Protein AF-A0A7X7J0B7-F1 (afdb_monomer_lite)

Foldseek 3Di:
DLVLLQVLLVVLVAPDSDDDALCRQAVDQLHDGDPVPVQDAEEAFEAVARHSNCLLCCLLLVAVADLPPLHALKWWWAWRAQVQQHNYIYIYTGDNDPVSSVVSSVVQSVQQVPFRRHNDRDDDGDTAIDHDDVNVVLLVVLVVCVVVVVPDPCPPPPHDLVSLVVLLLSLLQSCNRHVDCVSLVRNLSSLVVQCVVPQQARDDALQCLLSVLSSCSSRLPPPVDDPVSQQSSLNRLLSVLVVLLPPPLDDQALAPFQAFLSVLSSLLSSLSNLSSCSRRHDDDPVSVVVSVVSNVRSCRHLVSLLVALFGPVNWLRSLQSNLSNLSVCSNVSPCSSVVVCSLVVNLVVLLVQADQQQAGNDDDDPCVPDPPNSRHHGAQQSSLLSNCAVQLACLSVVVCVRNVSNQHHRGPSDPSRDRRNPDRHRDDYHDPVSVVSVDDDPQDPVNVVVVVVD

Secondary structure (DSSP, 8-state):
-HHHHHHHHHHTT--------HHHHSSSTTSPPPGGGTTS--EEES-TTT-GGGHHHHHTTS---SSSSS-TT-EEEEEE-SGGG-SS-EEEEE-SSHHHHHHHHHHHHHHHHTSPPSSS-PPPP-EEEE--HHHHHHHHHHHHHHHTGGGS-TTSTT--HHHHHHHHHHHHHHHHHH--HHHHHHHHHHHHHHHHH-TT-----TTTHHHHHHHHHHHHTSTTS-HHHHHHHHHHHHHHHHHHTT-TT--S-SSS----HHHHHHHHHHHHHHHHHHHH----HHHHHHHHHHHHHHHHHHHHHTT-SS-TT-STTHHHHHHHHHHHHHHH---HHHHTTHHHHHHHHHHHTB-TTS-B--S--GGGGSTTGGG-----HHHHHHHHHHHT-HHHHHHHHHSGGGG--SSTTSGGGPPTTTT----SS--HHHH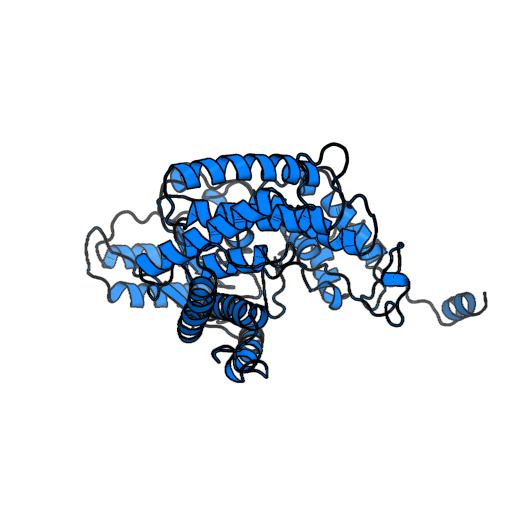HHH------HHHHHHHHH-

Structure (mmCIF, N/CA/C/O backbone):
data_AF-A0A7X7J0B7-F1
#
_entry.id   AF-A0A7X7J0B7-F1
#
loop_
_atom_site.group_PDB
_atom_site.id
_atom_site.type_symbol
_atom_site.label_atom_id
_atom_site.label_alt_id
_atom_site.label_comp_id
_atom_site.label_asym_id
_atom_site.label_entity_id
_atom_site.label_seq_id
_atom_site.pdbx_PDB_ins_code
_atom_site.Cartn_x
_atom_site.Cartn_y
_atom_site.Cartn_z
_atom_site.occupancy
_atom_site.B_iso_or_equiv
_atom_site.auth_seq_id
_atom_site.auth_comp_id
_atom_site.auth_asym_id
_atom_site.auth_atom_id
_atom_site.pdbx_PDB_model_num
ATOM 1 N N . MET A 1 1 ? -7.706 -10.863 24.958 1.00 87.12 1 MET A N 1
ATOM 2 C CA . MET A 1 1 ? -7.769 -9.900 23.832 1.00 87.12 1 MET A CA 1
ATOM 3 C C . MET A 1 1 ? -9.114 -9.957 23.125 1.00 87.12 1 MET A C 1
ATOM 5 O O . MET A 1 1 ? -9.943 -9.120 23.431 1.00 87.12 1 MET A O 1
ATOM 9 N N . ALA A 1 2 ? -9.376 -10.925 22.232 1.00 85.56 2 ALA A N 1
ATOM 10 C CA . ALA A 1 2 ? -10.656 -10.982 21.507 1.00 85.56 2 ALA A CA 1
ATOM 11 C C . ALA A 1 2 ? -11.869 -11.162 22.443 1.00 85.56 2 ALA A C 1
ATOM 13 O O . ALA A 1 2 ? -12.881 -10.494 22.264 1.00 85.56 2 ALA A O 1
ATOM 14 N N . ALA A 1 3 ? -11.740 -12.014 23.469 1.00 87.12 3 ALA A N 1
ATOM 15 C CA . ALA A 1 3 ? -12.760 -12.175 24.508 1.00 87.12 3 ALA A CA 1
ATOM 16 C C . ALA A 1 3 ? -13.000 -10.866 25.282 1.00 87.12 3 ALA A C 1
ATOM 18 O O . ALA A 1 3 ? -14.131 -10.404 25.334 1.00 87.12 3 ALA A O 1
ATOM 19 N N . ASP A 1 4 ? -11.934 -10.228 25.780 1.00 88.44 4 ASP A N 1
ATOM 20 C CA . ASP A 1 4 ? -12.007 -8.936 26.484 1.00 88.44 4 ASP A CA 1
ATOM 21 C C . ASP A 1 4 ? -12.703 -7.856 25.636 1.00 88.44 4 ASP A C 1
ATOM 23 O O . ASP A 1 4 ? -13.489 -7.063 26.148 1.00 88.44 4 ASP A O 1
ATOM 27 N N . MET A 1 5 ? -12.439 -7.836 24.324 1.00 90.12 5 MET A N 1
ATOM 28 C CA . MET A 1 5 ? -13.094 -6.916 23.395 1.00 90.12 5 MET A CA 1
ATOM 29 C C . MET A 1 5 ? -14.594 -7.206 23.272 1.00 90.12 5 MET A C 1
ATOM 31 O O . MET A 1 5 ? -15.409 -6.289 23.362 1.00 90.12 5 MET A O 1
ATOM 35 N N . ALA A 1 6 ? -14.963 -8.475 23.082 1.00 89.38 6 ALA A N 1
ATOM 36 C CA . ALA A 1 6 ? -16.357 -8.893 22.980 1.00 89.38 6 ALA A CA 1
ATOM 37 C C . ALA A 1 6 ? -17.138 -8.593 24.270 1.00 89.38 6 ALA A C 1
ATOM 39 O O . ALA A 1 6 ? -18.240 -8.052 24.206 1.00 89.38 6 ALA A O 1
ATOM 40 N N . GLU A 1 7 ? -16.549 -8.871 25.435 1.00 89.50 7 GLU A N 1
ATOM 41 C CA . GLU A 1 7 ? -17.123 -8.548 26.745 1.00 89.50 7 GLU A CA 1
ATOM 42 C C . GLU A 1 7 ? -17.275 -7.034 26.940 1.00 89.50 7 GLU A C 1
ATOM 44 O O . GLU A 1 7 ? -18.322 -6.560 27.382 1.00 89.50 7 GLU A O 1
ATOM 49 N N . GLY A 1 8 ? -16.266 -6.253 26.549 1.00 88.38 8 GLY A N 1
ATOM 50 C CA . GLY A 1 8 ? -16.319 -4.800 26.635 1.00 88.38 8 GLY A CA 1
ATOM 51 C C . GLY A 1 8 ? -17.409 -4.186 25.752 1.00 88.38 8 GLY A C 1
ATOM 52 O O . GLY A 1 8 ? -18.133 -3.309 26.218 1.00 88.38 8 GLY A O 1
ATOM 53 N N . ILE A 1 9 ? -17.609 -4.685 24.529 1.00 87.50 9 ILE A N 1
ATOM 54 C CA . ILE A 1 9 ? -18.727 -4.256 23.669 1.00 87.50 9 ILE A CA 1
ATOM 55 C C . ILE A 1 9 ? -20.072 -4.678 24.272 1.00 87.50 9 ILE A C 1
ATOM 57 O O . ILE A 1 9 ? -21.002 -3.870 24.324 1.00 87.50 9 ILE A O 1
ATOM 61 N N . ALA A 1 10 ? -20.166 -5.907 24.789 1.00 88.12 10 ALA A N 1
ATOM 62 C CA . ALA A 1 10 ? -21.368 -6.401 25.456 1.00 88.12 10 ALA A CA 1
ATOM 63 C C . ALA A 1 10 ? -21.755 -5.547 26.669 1.00 88.12 10 ALA A C 1
ATOM 65 O O . ALA A 1 10 ? -22.934 -5.255 26.868 1.00 88.12 10 ALA A O 1
ATOM 66 N N . SER A 1 11 ? -20.769 -5.069 27.434 1.00 87.44 11 SER A N 1
ATOM 67 C CA . SER A 1 11 ? -20.994 -4.181 28.582 1.00 87.44 11 SER A CA 1
ATOM 68 C C . SER A 1 11 ? -21.611 -2.828 28.202 1.00 87.44 11 SER A C 1
ATOM 70 O O . SER A 1 11 ? -22.260 -2.192 29.030 1.00 87.44 11 SER A O 1
ATOM 72 N N . LEU A 1 12 ? -21.461 -2.412 26.941 1.00 85.94 12 LEU A N 1
ATOM 73 C CA . LEU A 1 12 ? -22.052 -1.193 26.381 1.00 85.94 12 LEU A CA 1
ATOM 74 C C . LEU A 1 12 ? -23.426 -1.438 25.734 1.00 85.94 12 LEU A C 1
ATOM 76 O O . LEU A 1 12 ? -24.013 -0.515 25.172 1.00 85.94 12 LEU A O 1
ATOM 80 N N . GLY A 1 13 ? -23.954 -2.663 25.819 1.00 82.31 13 GLY A N 1
ATOM 81 C CA . GLY A 1 13 ? -25.224 -3.060 25.208 1.00 82.31 13 GLY A CA 1
ATOM 82 C C . GLY A 1 13 ? -25.097 -3.640 23.796 1.00 82.31 13 GLY A C 1
ATOM 83 O O . GLY A 1 13 ? -26.112 -4.053 23.232 1.00 82.31 13 GLY A O 1
ATOM 84 N N . GLY A 1 14 ? -23.882 -3.722 23.239 1.00 80.69 14 GLY A N 1
ATOM 85 C CA . GLY A 1 14 ? -23.640 -4.319 21.927 1.00 80.69 14 GLY A CA 1
ATOM 86 C C . GLY A 1 14 ? -23.762 -5.844 21.972 1.00 80.69 14 GLY A C 1
ATOM 87 O O . GLY A 1 14 ? -22.981 -6.528 22.627 1.00 80.69 14 GLY A O 1
ATOM 88 N N . GLY A 1 15 ? -24.750 -6.407 21.281 1.00 77.94 15 GLY A N 1
ATOM 89 C CA . GLY A 1 15 ? -24.979 -7.854 21.257 1.00 77.94 15 GLY A CA 1
ATOM 90 C C . GLY A 1 15 ? -24.208 -8.577 20.148 1.00 77.94 15 GLY A C 1
ATOM 91 O O . GLY A 1 15 ? -23.949 -8.014 19.092 1.00 77.94 15 GLY A O 1
ATOM 92 N N . GLY A 1 16 ? -23.910 -9.866 20.353 1.00 76.62 16 GLY A N 1
ATOM 93 C CA . GLY A 1 16 ? -23.558 -10.778 19.254 1.00 76.62 16 GLY A CA 1
ATOM 94 C C . GLY A 1 16 ? -22.132 -10.680 18.702 1.00 76.62 16 GLY A C 1
ATOM 95 O O . GLY A 1 16 ? -21.893 -11.137 17.586 1.00 76.62 16 GLY A O 1
ATOM 96 N N . VAL A 1 17 ? -21.172 -10.131 19.457 1.00 85.94 17 VAL A N 1
ATOM 97 C CA . VAL A 1 17 ? -19.763 -10.099 19.029 1.00 85.94 17 VAL A CA 1
ATOM 98 C C . VAL A 1 17 ? -19.164 -11.505 19.087 1.00 85.94 17 VAL A C 1
ATOM 100 O O . VAL A 1 17 ? -18.789 -12.008 20.146 1.00 85.94 17 VAL A O 1
ATOM 103 N N . ARG A 1 18 ? -19.078 -12.152 17.925 1.00 90.56 18 ARG A N 1
ATOM 104 C CA . ARG A 1 18 ? -18.447 -13.463 17.766 1.00 90.56 18 ARG A CA 1
ATOM 105 C C . ARG A 1 18 ? -16.928 -13.315 17.739 1.00 90.56 18 ARG A C 1
ATOM 107 O O . ARG A 1 18 ? -16.389 -12.561 16.935 1.00 90.56 18 ARG A O 1
ATOM 114 N N . THR A 1 19 ? -16.231 -14.096 18.557 1.00 93.31 19 THR A N 1
ATOM 115 C CA . THR A 1 19 ? -14.775 -14.246 18.472 1.00 93.31 19 THR A CA 1
ATOM 116 C C . THR A 1 19 ? -14.432 -15.431 17.570 1.00 93.31 19 THR A C 1
ATOM 118 O O . THR A 1 19 ? -15.047 -16.493 17.663 1.00 93.31 19 THR A O 1
ATOM 121 N N . VAL A 1 20 ? -13.476 -15.245 16.657 1.00 94.81 20 VAL A N 1
ATOM 122 C CA . VAL A 1 20 ? -13.029 -16.288 15.722 1.00 94.81 20 VAL A CA 1
ATOM 123 C C . VAL A 1 20 ? -11.498 -16.273 15.668 1.00 94.81 20 VAL A C 1
ATOM 125 O O . VAL A 1 20 ? -10.928 -15.208 15.420 1.00 94.81 20 VAL A O 1
ATOM 128 N N . PRO A 1 21 ? -10.817 -17.406 15.913 1.00 94.81 21 PRO A N 1
ATOM 129 C CA . PRO A 1 21 ? -9.377 -17.531 15.691 1.00 94.81 21 PRO A CA 1
ATOM 130 C C . PRO A 1 21 ? -8.991 -17.269 14.228 1.00 94.81 21 PRO A C 1
ATOM 132 O O . PRO A 1 21 ? -9.747 -17.584 13.309 1.00 94.81 21 PRO A O 1
ATOM 135 N N . ASP A 1 22 ? -7.795 -16.736 13.985 1.00 94.19 22 ASP A N 1
ATOM 136 C CA . ASP A 1 22 ? -7.346 -16.367 12.636 1.00 94.19 22 ASP A CA 1
ATOM 137 C C . ASP A 1 22 ? -7.245 -17.579 11.691 1.00 94.19 22 ASP A C 1
ATOM 139 O O . ASP A 1 22 ? -7.584 -17.484 10.515 1.00 94.19 22 ASP A O 1
ATOM 143 N N . ASN A 1 23 ? -6.832 -18.738 12.207 1.00 95.38 23 ASN A N 1
ATOM 144 C CA . ASN A 1 23 ? -6.757 -19.994 11.466 1.00 95.38 23 ASN A CA 1
ATOM 145 C C . ASN A 1 23 ? -8.130 -20.626 11.182 1.00 95.38 23 ASN A C 1
ATOM 147 O O . ASN A 1 23 ? -8.217 -21.484 10.314 1.00 95.38 23 ASN A O 1
ATOM 151 N N . GLU A 1 24 ? -9.197 -20.218 11.867 1.00 96.50 24 GLU A N 1
ATOM 152 C CA . GLU A 1 24 ? -10.573 -20.602 11.533 1.00 96.50 24 GLU A CA 1
ATOM 153 C C . GLU A 1 24 ? -11.218 -19.598 10.574 1.00 96.50 24 GLU A C 1
ATOM 155 O O . GLU A 1 24 ? -12.011 -19.982 9.711 1.00 96.50 24 GLU A O 1
ATOM 160 N N . ALA A 1 25 ? -10.876 -18.314 10.720 1.00 96.25 25 ALA A N 1
ATOM 161 C CA . ALA A 1 25 ? -11.306 -17.249 9.822 1.00 96.25 25 ALA A CA 1
ATOM 162 C C . ALA A 1 25 ? -10.654 -17.382 8.436 1.00 96.25 25 ALA A C 1
ATOM 164 O O . ALA A 1 25 ? -11.310 -17.164 7.420 1.00 96.25 25 ALA A O 1
ATOM 165 N N . VAL A 1 26 ? -9.380 -17.785 8.399 1.00 97.25 26 VAL A N 1
ATOM 166 C CA . VAL A 1 26 ? -8.571 -18.022 7.196 1.00 97.25 26 VAL A CA 1
ATOM 167 C C . VAL A 1 26 ? -7.895 -19.405 7.315 1.00 97.25 26 VAL A C 1
ATOM 169 O O . VAL A 1 26 ? -6.731 -19.516 7.735 1.00 97.25 26 VAL A O 1
ATOM 172 N N . PRO A 1 27 ? -8.614 -20.493 6.957 1.00 95.25 27 PRO A N 1
ATOM 173 C CA . PRO A 1 27 ? -8.138 -21.873 7.123 1.00 95.25 27 PRO A CA 1
ATOM 174 C C . PRO A 1 27 ? -6.822 -22.164 6.411 1.00 95.25 27 PRO A C 1
ATOM 176 O O . PRO A 1 27 ? -5.887 -22.729 6.985 1.00 95.25 27 PRO A O 1
ATOM 179 N N . LYS A 1 28 ? -6.726 -21.719 5.158 1.00 94.06 28 LYS A N 1
ATOM 180 C CA . LYS A 1 28 ? -5.509 -21.802 4.358 1.00 94.06 28 LYS A CA 1
ATOM 181 C C . LYS A 1 28 ? -4.770 -20.475 4.467 1.00 94.06 28 LYS A C 1
ATOM 183 O O . LYS A 1 28 ? -5.338 -19.448 4.119 1.00 94.06 28 LYS A O 1
ATOM 188 N N . ARG A 1 29 ? -3.511 -20.488 4.918 1.00 91.31 29 ARG A N 1
ATOM 189 C CA . ARG A 1 29 ? -2.652 -19.292 4.952 1.00 91.31 29 ARG A CA 1
ATOM 190 C C . ARG A 1 29 ? -2.637 -18.619 3.570 1.00 91.31 29 ARG A C 1
ATOM 192 O O . ARG A 1 29 ? -2.495 -19.312 2.565 1.00 91.31 29 ARG A O 1
ATOM 199 N N . LEU A 1 30 ? -2.799 -17.294 3.544 1.00 93.25 30 LEU A N 1
ATOM 200 C CA . LEU A 1 30 ? -2.954 -16.485 2.321 1.00 93.25 30 LEU A CA 1
ATOM 201 C C . LEU A 1 30 ? -4.152 -16.882 1.436 1.00 93.25 30 LEU A C 1
ATOM 203 O O . LEU A 1 30 ? -4.206 -16.530 0.263 1.00 93.25 30 LEU A O 1
ATOM 207 N N . GLY A 1 31 ? -5.094 -17.651 1.978 1.00 93.88 31 GLY A N 1
ATOM 208 C CA . GLY A 1 31 ? -6.385 -17.911 1.362 1.00 93.88 31 GLY A CA 1
ATOM 209 C C . GLY A 1 31 ? -7.393 -16.805 1.678 1.00 93.88 31 GLY A C 1
ATOM 210 O O . GLY A 1 31 ? -7.103 -15.898 2.462 1.00 93.88 31 GLY A O 1
ATOM 211 N N . PRO A 1 32 ? -8.593 -16.886 1.087 1.00 93.50 32 PRO A N 1
ATOM 212 C CA . PRO A 1 32 ? -9.655 -15.936 1.370 1.00 93.50 32 PRO A CA 1
ATOM 213 C C . PRO A 1 32 ? -10.172 -16.092 2.803 1.00 93.50 32 PRO A C 1
ATOM 215 O O . PRO A 1 32 ? -10.109 -17.171 3.404 1.00 93.50 32 PRO A O 1
ATOM 218 N N . LEU A 1 33 ? -10.746 -15.006 3.316 1.00 94.25 33 LEU A N 1
ATOM 219 C CA . LEU A 1 33 ? -11.571 -15.030 4.515 1.00 94.25 33 LEU A CA 1
ATOM 220 C C . LEU A 1 33 ? -12.778 -15.957 4.299 1.00 94.25 33 LEU A C 1
ATOM 222 O O . LEU A 1 33 ? -13.324 -16.025 3.196 1.00 94.25 33 LEU A O 1
ATOM 226 N N . ARG A 1 34 ? -13.213 -16.675 5.337 1.00 94.62 34 ARG A N 1
ATOM 227 C CA . ARG A 1 34 ? -14.426 -17.504 5.287 1.00 94.62 34 ARG A CA 1
ATOM 228 C C . ARG A 1 34 ? -15.639 -16.658 4.876 1.00 94.62 34 ARG A C 1
ATOM 230 O O . ARG A 1 34 ? -15.786 -15.531 5.333 1.00 94.62 34 ARG A O 1
ATOM 237 N N . GLN A 1 35 ? -16.496 -17.205 4.016 1.00 91.94 35 GLN A N 1
ATOM 238 C CA . GLN A 1 35 ? -17.567 -16.450 3.352 1.00 91.94 35 GLN A CA 1
ATOM 239 C C . GLN A 1 35 ? -18.546 -15.770 4.326 1.00 91.94 35 GLN A C 1
ATOM 241 O O . GLN A 1 35 ? -18.893 -14.616 4.125 1.00 91.94 35 GLN A O 1
ATOM 246 N N . ASP A 1 36 ? -18.924 -16.428 5.426 1.00 92.38 36 ASP A N 1
ATOM 247 C CA . ASP A 1 36 ? -19.799 -15.854 6.467 1.00 92.38 36 ASP A CA 1
ATOM 248 C C . ASP A 1 36 ? -19.180 -14.663 7.218 1.00 92.38 36 ASP A C 1
ATOM 250 O O . ASP A 1 36 ? -19.880 -13.979 7.960 1.00 92.38 36 ASP A O 1
ATOM 254 N N . LEU A 1 37 ? -17.872 -14.440 7.072 1.00 92.94 37 LEU A N 1
ATOM 255 C CA . LEU A 1 37 ? -17.159 -13.312 7.664 1.00 92.94 37 LEU A CA 1
ATOM 256 C C . LEU A 1 37 ? -16.921 -12.173 6.660 1.00 92.94 37 LEU A C 1
ATOM 258 O O . LEU A 1 37 ? -16.474 -11.111 7.077 1.00 92.94 37 LEU A O 1
ATOM 262 N N . GLN A 1 38 ? -17.189 -12.379 5.366 1.00 89.56 38 GLN A N 1
ATOM 263 C CA . GLN A 1 38 ? -17.009 -11.345 4.337 1.00 89.56 38 GLN A CA 1
ATOM 264 C C . GLN A 1 38 ? -18.129 -10.293 4.385 1.00 89.56 38 GLN A C 1
ATOM 266 O O . GLN A 1 38 ? -17.875 -9.123 4.135 1.00 89.56 38 GLN A O 1
ATOM 271 N N . ASP A 1 39 ? -19.339 -10.685 4.796 1.00 85.94 39 ASP A N 1
ATOM 272 C CA . ASP A 1 39 ? -20.526 -9.814 4.790 1.00 85.94 39 ASP A CA 1
ATOM 273 C C . ASP A 1 39 ? -20.770 -9.072 6.124 1.00 85.94 39 ASP A C 1
ATOM 275 O O . ASP A 1 39 ? -21.849 -8.516 6.361 1.00 85.94 39 ASP A O 1
ATOM 279 N N . VAL A 1 40 ? -19.794 -9.076 7.039 1.00 88.94 40 VAL A N 1
ATOM 280 C CA . VAL A 1 40 ? -19.923 -8.479 8.379 1.00 88.94 40 VAL A CA 1
ATOM 281 C C . VAL A 1 40 ? -18.776 -7.523 8.687 1.00 88.94 40 VAL A C 1
ATOM 283 O O . VAL A 1 40 ? -17.658 -7.690 8.211 1.00 88.94 40 VAL A O 1
ATOM 286 N N . SER A 1 41 ? -19.032 -6.525 9.535 1.00 89.56 41 SER A N 1
ATOM 287 C CA . SER A 1 41 ? -17.976 -5.648 10.047 1.00 89.56 41 SER A CA 1
ATOM 288 C C . SER A 1 41 ? -16.996 -6.438 10.917 1.00 89.56 41 SER A C 1
ATOM 290 O O . SER A 1 41 ? -17.406 -7.146 11.840 1.00 89.56 41 SER A O 1
ATOM 292 N N . LEU A 1 42 ? -15.696 -6.287 10.660 1.00 93.62 42 LEU A N 1
ATOM 293 C CA . LEU A 1 42 ? -14.645 -7.024 11.363 1.00 93.62 42 LEU A CA 1
ATOM 294 C C . LEU A 1 42 ? -13.858 -6.122 12.312 1.00 93.62 42 LEU A C 1
ATOM 296 O O . LEU A 1 42 ? -13.524 -4.986 11.977 1.00 93.62 42 LEU A O 1
ATOM 300 N N . ILE A 1 43 ? -13.493 -6.674 13.471 1.00 94.44 43 ILE A N 1
ATOM 301 C CA . ILE A 1 43 ? -12.442 -6.135 14.339 1.00 94.44 43 ILE A CA 1
ATOM 302 C C . ILE A 1 43 ? -11.254 -7.091 14.253 1.00 94.44 43 ILE A C 1
ATOM 304 O O . ILE A 1 43 ? -11.296 -8.206 14.775 1.00 94.44 43 ILE A O 1
ATOM 308 N N . LEU A 1 44 ? -10.199 -6.661 13.572 1.00 95.44 44 LEU A N 1
ATOM 309 C CA . LEU A 1 44 ? -8.988 -7.440 13.354 1.00 95.44 44 LEU A CA 1
ATOM 310 C C . LEU A 1 44 ? -7.953 -7.055 14.405 1.00 95.44 44 LEU A C 1
ATOM 312 O O . LEU A 1 44 ? -7.539 -5.902 14.477 1.00 95.44 44 LEU A O 1
ATOM 316 N N . VAL A 1 45 ? -7.536 -8.017 15.225 1.00 93.81 45 VAL A N 1
ATOM 317 C CA . VAL A 1 45 ? -6.533 -7.801 16.277 1.00 93.81 45 VAL A CA 1
ATOM 318 C C . VAL A 1 45 ? -5.234 -8.481 15.881 1.00 93.81 45 VAL A C 1
ATOM 320 O O . VAL A 1 45 ? -5.260 -9.674 15.574 1.00 93.81 45 VAL A O 1
ATOM 323 N N . GLY A 1 46 ? -4.122 -7.749 15.915 1.00 92.88 46 GLY A N 1
ATOM 324 C CA . GLY A 1 46 ? -2.799 -8.278 15.590 1.00 92.88 46 GLY A CA 1
ATOM 325 C C . GLY A 1 46 ? -2.099 -7.540 14.453 1.00 92.88 46 GLY A C 1
ATOM 326 O O . GLY A 1 46 ? -2.389 -6.386 14.181 1.00 92.88 46 GLY A O 1
ATOM 327 N N . ASP A 1 47 ? -1.168 -8.203 13.783 1.00 93.00 47 ASP A N 1
ATOM 328 C CA . ASP A 1 47 ? -0.416 -7.676 12.644 1.00 93.00 47 ASP A CA 1
ATOM 329 C C . ASP A 1 47 ? -0.363 -8.698 11.494 1.00 93.00 47 ASP A C 1
ATOM 331 O O . ASP A 1 47 ? -0.882 -9.815 11.600 1.00 93.00 47 ASP A O 1
ATOM 335 N N . LEU A 1 48 ? 0.296 -8.327 10.394 1.00 93.38 48 LEU A N 1
ATOM 336 C CA . LEU A 1 48 ? 0.518 -9.186 9.228 1.00 93.38 48 LEU A CA 1
ATOM 337 C C . LEU A 1 48 ? 1.092 -10.581 9.563 1.00 93.38 48 LEU A C 1
ATOM 339 O O . LEU A 1 48 ? 0.811 -11.553 8.863 1.00 93.38 48 LEU A O 1
ATOM 343 N N . ASN A 1 49 ? 1.911 -10.689 10.609 1.00 90.44 49 ASN A N 1
ATOM 344 C CA . ASN A 1 49 ? 2.647 -11.897 10.979 1.00 90.44 49 ASN A CA 1
ATOM 345 C C . ASN A 1 49 ? 1.925 -12.760 12.022 1.00 90.44 49 ASN A C 1
ATOM 347 O O . ASN A 1 49 ? 2.370 -13.879 12.293 1.00 90.44 49 ASN A O 1
ATOM 351 N N . ASN A 1 50 ? 0.859 -12.255 12.645 1.00 89.75 50 ASN A N 1
ATOM 352 C CA . ASN A 1 50 ? 0.160 -12.955 13.722 1.00 89.75 50 ASN A CA 1
ATOM 353 C C . ASN A 1 50 ? -1.369 -13.039 13.545 1.00 89.75 50 ASN A C 1
ATOM 355 O O . ASN A 1 50 ? -2.016 -13.735 14.325 1.00 89.75 50 ASN A O 1
ATOM 359 N N . ASN A 1 51 ? -1.931 -12.410 12.507 1.00 93.44 51 ASN A N 1
ATOM 360 C CA . ASN A 1 51 ? -3.326 -12.575 12.114 1.00 93.44 51 ASN A CA 1
ATOM 361 C C . ASN A 1 51 ? -3.453 -12.702 10.588 1.00 93.44 51 ASN A C 1
ATOM 363 O O . ASN A 1 51 ? -3.313 -11.731 9.843 1.00 93.44 51 ASN A O 1
ATOM 367 N N . ARG A 1 52 ? -3.783 -13.909 10.114 1.00 94.69 52 ARG A N 1
ATOM 368 C CA . ARG A 1 52 ? -3.922 -14.218 8.677 1.00 94.69 52 ARG A CA 1
ATOM 369 C C . ARG A 1 52 ? -4.920 -13.325 7.933 1.00 94.69 52 ARG A C 1
ATOM 371 O O . ARG A 1 52 ? -4.729 -13.091 6.743 1.00 94.69 52 ARG A O 1
ATOM 378 N N . ALA A 1 53 ? -5.958 -12.826 8.606 1.00 95.88 53 ALA A N 1
ATOM 379 C CA . ALA A 1 53 ? -6.974 -11.975 7.988 1.00 95.88 53 ALA A CA 1
ATOM 380 C C . ALA A 1 53 ? -6.463 -10.557 7.675 1.00 95.88 53 ALA A C 1
ATOM 382 O O . ALA A 1 53 ? -7.085 -9.859 6.882 1.00 95.88 53 ALA A O 1
ATOM 383 N N . ILE A 1 54 ? -5.324 -10.133 8.243 1.00 95.75 54 ILE A N 1
ATOM 384 C CA . ILE A 1 54 ? -4.733 -8.807 7.997 1.00 95.75 54 ILE A CA 1
ATOM 385 C C . ILE A 1 54 ? -4.005 -8.736 6.649 1.00 95.75 54 ILE A C 1
ATOM 387 O O . ILE A 1 54 ? -3.878 -7.645 6.096 1.00 95.75 54 ILE A O 1
ATOM 391 N N . PHE A 1 55 ? -3.580 -9.865 6.071 1.00 95.69 55 PHE A N 1
ATOM 392 C CA . PHE A 1 55 ? -2.840 -9.895 4.802 1.00 95.69 55 PHE A CA 1
ATOM 393 C C . PHE A 1 55 ? -3.443 -9.015 3.687 1.00 95.69 55 PHE A C 1
ATOM 395 O O . PHE A 1 55 ? -2.730 -8.128 3.211 1.00 95.69 55 PHE A O 1
ATOM 402 N N . PRO A 1 56 ? -4.723 -9.171 3.286 1.00 95.06 56 PRO A N 1
ATOM 403 C CA . PRO A 1 56 ? -5.284 -8.357 2.209 1.00 95.06 56 PRO A CA 1
ATOM 404 C C . PRO A 1 56 ? -5.384 -6.870 2.588 1.00 95.06 56 PRO A C 1
ATOM 406 O O . PRO A 1 56 ? -5.233 -6.012 1.720 1.00 95.06 56 PRO A O 1
ATOM 409 N N . TYR A 1 57 ? -5.556 -6.541 3.873 1.00 95.25 57 TYR A N 1
ATOM 410 C CA . TYR A 1 57 ? -5.572 -5.157 4.360 1.00 95.25 57 TYR A CA 1
ATOM 411 C C . TYR A 1 57 ? -4.178 -4.521 4.303 1.00 95.25 57 TYR A C 1
ATOM 413 O O . TYR A 1 57 ? -4.038 -3.371 3.891 1.00 95.25 57 TYR A O 1
ATOM 421 N N . TYR A 1 58 ? -3.138 -5.260 4.688 1.00 94.50 58 TYR A N 1
ATOM 422 C CA . TYR A 1 58 ? -1.754 -4.799 4.593 1.00 94.50 58 TYR A CA 1
ATOM 423 C C . TYR A 1 58 ? -1.334 -4.616 3.131 1.00 94.50 58 TYR A C 1
ATOM 425 O O . TYR A 1 58 ? -0.814 -3.564 2.761 1.00 94.50 58 TYR A O 1
ATOM 433 N N . ALA A 1 59 ? -1.605 -5.617 2.285 1.00 92.94 59 ALA A N 1
ATOM 434 C CA . ALA A 1 59 ? -1.227 -5.599 0.876 1.00 92.94 59 ALA A CA 1
ATOM 435 C C . ALA A 1 59 ? -1.860 -4.426 0.111 1.00 92.94 59 ALA A C 1
ATOM 437 O O . ALA A 1 59 ? -1.210 -3.856 -0.757 1.00 92.94 59 ALA A O 1
ATOM 438 N N . ASN A 1 60 ? -3.084 -4.028 0.475 1.00 92.44 60 ASN A N 1
ATOM 439 C CA . ASN A 1 60 ? -3.812 -2.907 -0.130 1.00 92.44 60 ASN A CA 1
ATOM 440 C C . ASN A 1 60 ? -3.607 -1.562 0.599 1.00 92.44 60 ASN A C 1
ATOM 442 O O . ASN A 1 60 ? -4.358 -0.612 0.384 1.00 92.44 60 ASN A O 1
ATOM 446 N N . TYR A 1 61 ? -2.588 -1.453 1.459 1.00 90.50 61 TYR A N 1
ATOM 447 C CA . TYR A 1 61 ? -2.216 -0.216 2.164 1.00 90.50 61 TYR A CA 1
ATOM 448 C C . TYR A 1 61 ? -3.299 0.329 3.103 1.00 90.50 61 TYR A C 1
ATOM 450 O O . TYR A 1 61 ? -3.407 1.540 3.311 1.00 90.50 61 TYR A O 1
ATOM 458 N N . TYR A 1 62 ? -4.116 -0.550 3.685 1.00 93.75 62 TYR A N 1
ATOM 459 C CA . TYR A 1 62 ? -5.132 -0.176 4.674 1.00 93.75 62 TYR A CA 1
ATOM 460 C C . TYR A 1 62 ? -4.515 -0.075 6.074 1.00 93.75 62 TYR A C 1
ATOM 462 O O . TYR A 1 62 ? -4.918 0.759 6.886 1.00 93.75 62 TYR A O 1
ATOM 470 N N . THR A 1 63 ? -3.476 -0.868 6.321 1.00 93.00 63 THR A N 1
ATOM 471 C CA . THR A 1 63 ? -2.632 -0.858 7.520 1.00 93.00 63 THR A CA 1
ATOM 472 C C . THR A 1 63 ? -1.160 -0.995 7.127 1.00 93.00 63 THR A C 1
ATOM 474 O O . THR A 1 63 ? -0.844 -1.407 6.011 1.00 93.00 63 THR A O 1
ATOM 477 N N . CYS A 1 64 ? -0.269 -0.646 8.052 1.00 90.88 64 CYS A N 1
ATOM 478 C CA . CYS A 1 64 ? 1.157 -0.967 7.985 1.00 90.88 64 CYS A CA 1
ATOM 479 C C . CYS A 1 64 ? 1.603 -1.921 9.094 1.00 90.88 64 CYS A C 1
ATOM 481 O O . CYS A 1 64 ? 2.800 -2.120 9.254 1.00 90.88 64 CYS A O 1
ATOM 483 N N . GLY A 1 65 ? 0.667 -2.481 9.863 1.00 91.50 65 GLY A N 1
ATOM 484 C CA . GLY A 1 65 ? 0.934 -3.383 10.974 1.00 91.50 65 GLY A CA 1
ATOM 485 C C . GLY A 1 65 ? 1.718 -4.611 10.531 1.00 91.50 65 GLY A C 1
ATOM 486 O O . GLY A 1 65 ? 1.185 -5.498 9.865 1.00 91.50 65 GLY A O 1
ATOM 487 N N . ASP A 1 66 ? 2.979 -4.671 10.940 1.00 91.12 66 ASP A N 1
ATOM 488 C CA . ASP A 1 66 ? 3.877 -5.808 10.768 1.00 91.12 66 ASP A CA 1
ATOM 489 C C . ASP A 1 66 ? 4.836 -5.894 11.965 1.00 91.12 66 ASP A C 1
ATOM 491 O O . ASP A 1 66 ? 4.636 -5.254 12.995 1.00 91.12 66 ASP A O 1
ATOM 495 N N . ALA A 1 67 ? 5.903 -6.686 11.859 1.00 88.31 67 ALA A N 1
ATOM 496 C CA . ALA A 1 67 ? 6.827 -6.861 12.975 1.00 88.31 67 ALA A CA 1
ATOM 497 C C . ALA A 1 67 ? 7.624 -5.590 13.348 1.00 88.31 67 ALA A C 1
ATOM 499 O O . ALA A 1 67 ? 8.298 -5.584 14.380 1.00 88.31 67 ALA A O 1
ATOM 500 N N . ARG A 1 68 ? 7.617 -4.538 12.514 1.00 87.44 68 ARG A N 1
ATOM 501 C CA . ARG A 1 68 ? 8.340 -3.275 12.750 1.00 87.44 68 ARG A CA 1
ATOM 502 C C . ARG A 1 68 ? 7.415 -2.126 13.113 1.00 87.44 68 ARG A C 1
ATOM 504 O O . ARG A 1 68 ? 7.772 -1.324 13.977 1.00 87.44 68 ARG A O 1
ATOM 511 N N . TYR A 1 69 ? 6.271 -2.005 12.451 1.00 90.88 69 TYR A N 1
ATOM 512 C CA . TYR A 1 69 ? 5.305 -0.943 12.718 1.00 90.88 69 TYR A CA 1
ATOM 513 C C . TYR A 1 69 ? 4.151 -1.464 13.587 1.00 90.88 69 TYR A C 1
ATOM 515 O O . TYR A 1 69 ? 3.591 -2.510 13.267 1.00 90.88 69 TYR A O 1
ATOM 523 N N . PRO A 1 70 ? 3.745 -0.751 14.658 1.00 92.25 70 PRO A N 1
ATOM 524 C CA . PRO A 1 70 ? 4.150 0.606 15.079 1.00 92.25 70 PRO A CA 1
ATOM 525 C C . PRO A 1 70 ? 5.412 0.672 15.966 1.00 92.25 70 PRO A C 1
ATOM 527 O O . PRO A 1 70 ? 5.821 1.753 16.399 1.00 92.25 70 PRO A O 1
ATOM 530 N N . GLY A 1 71 ? 6.044 -0.474 16.214 1.00 89.75 71 GLY A N 1
ATOM 531 C CA . GLY A 1 71 ? 7.194 -0.640 17.103 1.00 89.75 71 GLY A CA 1
ATOM 532 C C . GLY A 1 71 ? 6.814 -1.389 18.382 1.00 89.75 71 GLY A C 1
ATOM 533 O O . GLY A 1 71 ? 5.657 -1.401 18.796 1.00 89.75 71 GLY A O 1
ATOM 534 N N . ALA A 1 72 ? 7.793 -2.029 19.028 1.00 89.56 72 ALA A N 1
ATOM 535 C CA . ALA A 1 72 ? 7.572 -2.760 20.281 1.00 89.56 72 ALA A CA 1
ATOM 536 C C . ALA A 1 72 ? 7.077 -1.821 21.398 1.00 89.56 72 ALA A C 1
ATOM 538 O O . ALA A 1 72 ? 7.706 -0.790 21.656 1.00 89.56 72 ALA A O 1
ATOM 539 N N . GLY A 1 73 ? 5.962 -2.138 22.064 1.00 90.12 73 GLY A N 1
ATOM 540 C CA . GLY A 1 73 ? 5.324 -1.224 23.028 1.00 90.12 73 GLY A CA 1
ATOM 541 C C . GLY A 1 73 ? 4.423 -0.147 22.403 1.00 90.12 73 GLY A C 1
ATOM 542 O O . GLY A 1 73 ? 3.861 0.685 23.129 1.00 90.12 73 GLY A O 1
ATOM 543 N N . GLY A 1 74 ? 4.317 -0.126 21.073 1.00 93.38 74 GLY A N 1
ATOM 544 C CA . GLY A 1 74 ? 3.395 0.709 20.309 1.00 93.38 74 GLY A CA 1
ATOM 545 C C . GLY A 1 74 ? 2.101 -0.026 19.950 1.00 93.38 74 GLY A C 1
ATOM 546 O O . GLY A 1 74 ? 2.003 -1.243 20.097 1.00 93.38 74 GLY A O 1
ATOM 547 N N . HIS A 1 75 ? 1.107 0.714 19.465 1.00 95.38 75 HIS A N 1
ATOM 548 C CA . HIS A 1 75 ? -0.135 0.152 18.921 1.00 95.38 75 HIS A CA 1
ATOM 549 C C . HIS A 1 75 ? -0.770 1.085 17.884 1.00 95.38 75 HIS A C 1
ATOM 551 O O . HIS A 1 75 ? -0.497 2.285 17.879 1.00 95.38 75 HIS A O 1
ATOM 557 N N . GLU A 1 76 ? -1.632 0.534 17.033 1.00 95.62 76 GLU A N 1
ATOM 558 C CA . GLU A 1 76 ? -2.537 1.298 16.172 1.00 95.62 76 GLU A CA 1
ATOM 559 C C . GLU A 1 76 ? -3.995 0.899 16.423 1.00 95.62 76 GLU A C 1
ATOM 561 O O . GLU A 1 76 ? -4.316 -0.273 16.608 1.00 95.62 76 GLU A O 1
ATOM 566 N N . LEU A 1 77 ? -4.882 1.886 16.403 1.00 96.88 77 LEU A N 1
ATOM 567 C CA . LEU A 1 77 ? -6.328 1.724 16.343 1.00 96.88 77 LEU A CA 1
ATOM 568 C C . LEU A 1 77 ? -6.801 2.451 15.093 1.00 96.88 77 LEU A C 1
ATOM 570 O O . LEU A 1 77 ? -6.552 3.649 14.949 1.00 96.88 77 LEU A O 1
ATOM 574 N N . ARG A 1 78 ? -7.444 1.738 14.169 1.00 96.31 78 ARG A N 1
ATOM 575 C CA . ARG A 1 78 ? -7.716 2.284 12.839 1.00 96.31 78 ARG A CA 1
ATOM 576 C C . ARG A 1 78 ? -9.028 1.821 12.257 1.00 96.31 78 ARG A C 1
ATOM 578 O O . ARG A 1 78 ? -9.238 0.631 12.048 1.00 96.31 78 ARG A O 1
ATOM 585 N N . THR A 1 79 ? -9.855 2.786 11.887 1.00 95.88 79 THR A N 1
ATOM 586 C CA . THR A 1 79 ? -11.025 2.569 11.043 1.00 95.88 79 THR A CA 1
ATOM 587 C C . THR A 1 79 ? -10.580 2.438 9.592 1.00 95.88 79 THR A C 1
ATOM 589 O O . THR A 1 79 ? -9.963 3.342 9.033 1.00 95.88 79 THR A O 1
ATOM 592 N N . VAL A 1 80 ? -10.905 1.310 8.972 1.00 95.31 80 VAL A N 1
ATOM 593 C CA . VAL A 1 80 ? -10.774 1.094 7.534 1.00 95.31 80 VAL A CA 1
ATOM 594 C C . VAL A 1 80 ? -12.160 1.237 6.926 1.00 95.31 80 VAL A C 1
ATOM 596 O O . VAL A 1 80 ? -13.034 0.396 7.139 1.00 95.31 80 VAL A O 1
ATOM 599 N N . VAL A 1 81 ? -12.357 2.326 6.191 1.00 93.44 81 VAL A N 1
ATOM 600 C CA . VAL A 1 81 ? -13.631 2.619 5.535 1.00 93.44 81 VAL A CA 1
ATOM 601 C C . VAL A 1 81 ? -13.707 1.865 4.216 1.00 93.44 81 VAL A C 1
ATOM 603 O O . VAL A 1 81 ? -12.768 1.953 3.421 1.00 93.44 81 VAL A O 1
ATOM 606 N N . ARG A 1 82 ? -14.812 1.137 4.011 1.00 92.12 82 ARG A N 1
ATOM 607 C CA . ARG A 1 82 ? -15.144 0.434 2.761 1.00 92.12 82 ARG A CA 1
ATOM 608 C C . ARG A 1 82 ? -13.952 -0.313 2.124 1.00 92.12 82 ARG A C 1
ATOM 610 O O . ARG A 1 82 ? -13.620 -0.055 0.962 1.00 92.12 82 ARG A O 1
ATOM 617 N N . PRO A 1 83 ? -13.240 -1.183 2.874 1.00 92.81 83 PRO A N 1
ATOM 618 C CA . PRO A 1 83 ? -12.157 -1.977 2.304 1.00 92.81 83 PRO A CA 1
ATOM 619 C C . PRO A 1 83 ? -12.675 -2.745 1.084 1.00 92.81 83 PRO A C 1
ATOM 621 O O . PRO A 1 83 ? -13.804 -3.214 1.086 1.00 92.81 83 PRO A O 1
ATOM 624 N N . PHE A 1 84 ? -11.871 -2.818 0.025 1.00 92.00 84 PHE A N 1
ATOM 625 C CA . PHE A 1 84 ? -12.180 -3.532 -1.222 1.00 92.00 84 PHE A CA 1
ATOM 626 C C . PHE A 1 84 ? -13.442 -3.056 -1.973 1.00 92.00 84 PHE A C 1
ATOM 628 O O . PHE A 1 84 ? -13.790 -3.625 -3.006 1.00 92.00 84 PHE A O 1
ATOM 635 N N . GLY A 1 85 ? -14.079 -1.975 -1.512 1.00 89.00 85 GLY A N 1
ATOM 636 C CA . GLY A 1 85 ? -15.307 -1.414 -2.074 1.00 89.00 85 GLY A CA 1
ATOM 637 C C . GLY A 1 85 ? -16.572 -1.813 -1.319 1.00 89.00 85 GLY A C 1
ATOM 638 O O . GLY A 1 85 ? -17.647 -1.337 -1.695 1.00 89.00 85 GLY A O 1
ATOM 639 N N . ASP A 1 86 ? -16.430 -2.604 -0.253 1.00 88.06 86 ASP A N 1
ATOM 640 C CA . ASP A 1 86 ? -17.519 -3.135 0.565 1.00 88.06 86 ASP A CA 1
ATOM 641 C C . ASP A 1 86 ? -18.372 -2.021 1.192 1.00 88.06 86 ASP A C 1
ATOM 643 O O . ASP A 1 86 ? -17.956 -0.864 1.322 1.00 88.06 86 ASP A O 1
ATOM 647 N N . ASP A 1 87 ? -19.593 -2.363 1.601 1.00 88.25 87 ASP A N 1
ATOM 648 C CA . ASP A 1 87 ? -20.493 -1.456 2.322 1.00 88.25 87 ASP A CA 1
ATOM 649 C C . ASP A 1 87 ? -20.246 -1.462 3.844 1.00 88.25 87 ASP A C 1
ATOM 651 O O . ASP A 1 87 ? -20.854 -0.678 4.579 1.00 88.25 87 ASP A O 1
ATOM 655 N N . LYS A 1 88 ? -19.354 -2.338 4.329 1.00 89.25 88 LYS A N 1
ATOM 656 C CA . LYS A 1 88 ? -18.978 -2.462 5.742 1.00 89.25 88 LYS A CA 1
ATOM 657 C C . LYS A 1 88 ? -17.638 -1.805 6.011 1.00 89.25 88 LYS A C 1
ATOM 659 O O . LYS A 1 88 ? -16.724 -1.857 5.201 1.00 89.25 88 LYS A O 1
ATOM 664 N N . ASN A 1 89 ? -17.496 -1.237 7.202 1.00 92.25 89 ASN A N 1
ATOM 665 C CA . ASN A 1 89 ? -16.208 -0.770 7.700 1.00 92.25 89 ASN A CA 1
ATOM 666 C C . ASN A 1 89 ? -15.555 -1.861 8.550 1.00 92.25 89 ASN A C 1
ATOM 668 O O . ASN A 1 89 ? -16.233 -2.679 9.173 1.00 92.25 89 ASN A O 1
ATOM 672 N N . CYS A 1 90 ? -14.229 -1.833 8.617 1.00 94.56 90 CYS A N 1
ATOM 673 C CA . CYS A 1 90 ? -13.452 -2.687 9.508 1.00 94.56 90 CYS A CA 1
ATOM 674 C C . CYS A 1 90 ? -12.682 -1.836 10.516 1.00 94.56 90 CYS A C 1
ATOM 676 O O . CYS A 1 90 ? -12.356 -0.679 10.253 1.00 94.56 90 CYS A O 1
ATOM 678 N N . LEU A 1 91 ? -12.348 -2.426 11.657 1.00 95.31 91 LEU A N 1
ATOM 679 C CA . LEU A 1 91 ? -11.446 -1.843 12.637 1.00 95.31 91 LEU A CA 1
ATOM 680 C C . LEU A 1 91 ? -10.202 -2.718 12.760 1.00 95.31 91 LEU A C 1
ATOM 682 O O . LEU A 1 91 ? -10.307 -3.930 12.927 1.00 95.31 91 LEU A O 1
ATOM 686 N N . ILE A 1 92 ? -9.028 -2.103 12.711 1.00 96.50 92 ILE A N 1
ATOM 687 C CA . ILE A 1 92 ? -7.751 -2.768 12.959 1.00 96.50 92 ILE A CA 1
ATOM 688 C C . ILE A 1 92 ? -7.224 -2.306 14.317 1.00 96.50 92 ILE A C 1
ATOM 690 O O . ILE A 1 92 ? -7.118 -1.108 14.578 1.00 96.50 92 ILE A O 1
ATOM 694 N N . ILE A 1 93 ? -6.909 -3.277 15.171 1.00 96.25 93 ILE A N 1
ATOM 695 C CA . ILE A 1 93 ? -6.190 -3.126 16.436 1.00 96.25 93 ILE A CA 1
ATOM 696 C C . ILE A 1 93 ? -4.802 -3.728 16.216 1.00 96.25 93 ILE A C 1
ATOM 698 O O . ILE A 1 93 ? -4.582 -4.922 16.439 1.00 96.25 93 ILE A O 1
ATOM 702 N N . GLY A 1 94 ? -3.886 -2.905 15.717 1.00 94.00 94 GLY A N 1
ATOM 703 C CA . GLY A 1 94 ? -2.555 -3.338 15.322 1.00 94.00 94 GLY A CA 1
ATOM 704 C C . GLY A 1 94 ? -1.575 -3.362 16.484 1.00 94.00 94 GLY A C 1
ATOM 705 O O . GLY A 1 94 ? -1.432 -2.380 17.218 1.00 94.00 94 GLY A O 1
ATOM 706 N N . ALA A 1 95 ? -0.896 -4.494 16.655 1.00 89.94 95 ALA A N 1
ATOM 707 C CA . ALA A 1 95 ? 0.083 -4.702 17.715 1.00 89.94 95 ALA A CA 1
ATOM 708 C C . ALA A 1 95 ? 1.071 -5.825 17.366 1.00 89.94 95 ALA A C 1
ATOM 710 O O . ALA A 1 95 ? 0.669 -6.891 16.897 1.00 89.94 95 ALA A O 1
ATOM 711 N N . ALA A 1 96 ? 2.351 -5.604 17.685 1.00 82.12 96 ALA A N 1
ATOM 712 C CA . ALA A 1 96 ? 3.438 -6.548 17.407 1.00 82.12 96 ALA A CA 1
ATOM 713 C C . ALA A 1 96 ? 3.497 -7.735 18.392 1.00 82.12 96 ALA A C 1
ATOM 715 O O . ALA A 1 96 ? 4.134 -8.759 18.127 1.00 82.12 96 ALA A O 1
ATOM 716 N N . SER A 1 97 ? 2.858 -7.605 19.560 1.00 85.19 97 SER A N 1
ATOM 717 C CA . SER A 1 97 ? 2.848 -8.625 20.610 1.00 85.19 97 SER A CA 1
ATOM 718 C C . SER A 1 97 ? 1.480 -8.747 21.284 1.00 85.19 97 SER A C 1
ATOM 720 O O . SER A 1 97 ? 0.666 -7.825 21.263 1.00 85.19 97 SER A O 1
ATOM 722 N N . ALA A 1 98 ? 1.233 -9.883 21.944 1.00 87.06 98 ALA A N 1
ATOM 723 C CA . ALA A 1 98 ? -0.003 -10.098 22.699 1.00 87.06 98 ALA A CA 1
ATOM 724 C C . ALA A 1 98 ? -0.165 -9.116 23.878 1.00 87.06 98 ALA A C 1
ATOM 726 O O . ALA A 1 98 ? -1.286 -8.753 24.230 1.00 87.06 98 ALA A O 1
ATOM 727 N N . ALA A 1 99 ? 0.943 -8.677 24.487 1.00 88.44 99 ALA A N 1
ATOM 728 C CA . ALA A 1 99 ? 0.914 -7.680 25.556 1.00 88.44 99 ALA A CA 1
ATOM 729 C C . ALA A 1 99 ? 0.488 -6.306 25.016 1.00 88.44 99 ALA A C 1
ATOM 731 O O . ALA A 1 99 ? -0.411 -5.676 25.577 1.00 88.44 99 ALA A O 1
ATOM 732 N N . ASP A 1 100 ? 1.068 -5.895 23.886 1.00 89.81 100 ASP A N 1
ATOM 733 C CA . ASP A 1 100 ? 0.727 -4.642 23.208 1.00 89.81 100 ASP A CA 1
ATOM 734 C C . ASP A 1 100 ? -0.726 -4.658 22.716 1.00 89.81 100 ASP A C 1
ATOM 736 O O . ASP A 1 100 ? -1.464 -3.694 22.916 1.00 89.81 100 ASP A O 1
ATOM 740 N N . GLY A 1 101 ? -1.184 -5.788 22.168 1.00 90.62 101 GLY A N 1
ATOM 741 C CA . GLY A 1 101 ? -2.568 -5.954 21.727 1.00 90.62 101 GLY A CA 1
ATOM 742 C C . GLY A 1 101 ? -3.570 -5.862 22.880 1.00 90.62 101 GLY A C 1
ATOM 743 O O . GLY A 1 101 ? -4.635 -5.270 22.723 1.00 90.62 101 GLY A O 1
ATOM 744 N N . LYS A 1 102 ? -3.226 -6.364 24.075 1.00 91.69 102 LYS A N 1
ATOM 745 C CA . LYS A 1 102 ? -4.071 -6.202 25.269 1.00 91.69 102 LYS A CA 1
ATOM 746 C C . LYS A 1 102 ? -4.182 -4.733 25.686 1.00 91.69 102 LYS A C 1
ATOM 748 O O . LYS A 1 102 ? -5.276 -4.287 26.027 1.00 91.69 102 LYS A O 1
ATOM 753 N N . ALA A 1 103 ? -3.079 -3.986 25.640 1.00 91.69 103 ALA A N 1
ATOM 754 C CA . ALA A 1 103 ? -3.091 -2.552 25.924 1.00 91.69 103 ALA A CA 1
ATOM 755 C C . ALA A 1 103 ? -3.930 -1.776 24.893 1.00 91.69 103 ALA A C 1
ATOM 757 O O . ALA A 1 103 ? -4.737 -0.931 25.275 1.00 91.69 103 ALA A O 1
ATOM 758 N N . ALA A 1 104 ? -3.801 -2.114 23.608 1.00 94.31 104 ALA A N 1
ATOM 759 C CA . ALA A 1 104 ? -4.570 -1.510 22.522 1.00 94.31 104 ALA A CA 1
ATOM 760 C C . ALA A 1 104 ? -6.082 -1.780 22.648 1.00 94.31 104 ALA A C 1
ATOM 762 O O . ALA A 1 104 ? -6.886 -0.861 22.514 1.00 94.31 104 ALA A O 1
ATOM 763 N N . VAL A 1 105 ? -6.478 -3.016 22.985 1.00 94.50 105 VAL A N 1
ATOM 764 C CA . VAL A 1 105 ? -7.882 -3.354 23.290 1.00 94.50 105 VAL A CA 1
ATOM 765 C C . VAL A 1 105 ? -8.393 -2.525 24.467 1.00 94.50 105 VAL A C 1
ATOM 767 O O . VAL A 1 105 ? -9.471 -1.946 24.377 1.00 94.50 105 VAL A O 1
ATOM 770 N N . GLY A 1 106 ? -7.614 -2.411 25.549 1.00 93.75 106 GLY A N 1
ATOM 771 C CA . GLY A 1 106 ? -7.971 -1.563 26.689 1.00 93.75 106 GLY A CA 1
ATOM 772 C C . GLY A 1 106 ? -8.227 -0.112 26.276 1.00 93.75 106 GLY A C 1
ATOM 773 O O . GLY A 1 106 ? -9.258 0.454 26.636 1.00 93.75 106 GLY A O 1
ATOM 774 N N . ARG A 1 107 ? -7.344 0.450 25.443 1.00 94.56 107 ARG A N 1
ATOM 775 C CA . ARG A 1 107 ? -7.478 1.811 24.918 1.00 94.56 107 ARG A CA 1
ATOM 776 C C . ARG A 1 107 ? -8.729 1.993 24.055 1.00 94.56 107 ARG A C 1
ATOM 778 O O . ARG A 1 107 ? -9.451 2.973 24.216 1.00 94.56 107 ARG A O 1
ATOM 785 N N . LEU A 1 108 ? -9.036 1.037 23.182 1.00 93.50 108 LEU A N 1
ATOM 786 C CA . LEU A 1 108 ? -10.258 1.083 22.381 1.00 93.50 108 LEU A CA 1
ATOM 787 C C . LEU A 1 108 ? -11.522 1.016 23.250 1.00 93.50 108 LEU A C 1
ATOM 789 O O . LEU A 1 108 ? -12.481 1.740 22.996 1.00 93.50 108 LEU A O 1
ATOM 793 N N . LEU A 1 109 ? -11.528 0.180 24.291 1.00 92.12 109 LEU A N 1
ATOM 794 C CA . LEU A 1 109 ? -12.651 0.106 25.226 1.00 92.12 109 LEU A CA 1
ATOM 795 C C . LEU A 1 109 ? -12.857 1.425 25.984 1.00 9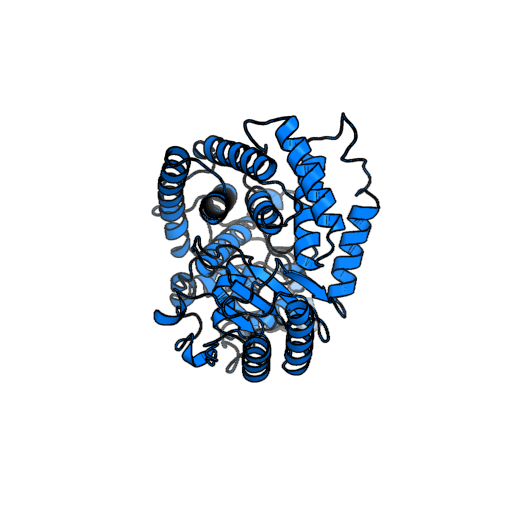2.12 109 LEU A C 1
ATOM 797 O O . LEU A 1 109 ? -13.995 1.788 26.264 1.00 92.12 109 LEU A O 1
ATOM 801 N N . GLU A 1 110 ? -11.794 2.173 26.288 1.00 91.94 110 GLU A N 1
ATOM 802 C CA . GLU A 1 110 ? -11.917 3.528 26.842 1.00 91.94 110 GLU A CA 1
ATOM 803 C C . GLU A 1 110 ? -12.591 4.495 25.865 1.00 91.94 110 GLU A C 1
ATOM 805 O O . GLU A 1 110 ? -13.471 5.245 26.280 1.00 91.94 110 GLU A O 1
ATOM 810 N N . ILE A 1 111 ? -12.220 4.453 24.581 1.00 90.69 111 ILE A N 1
ATOM 811 C CA . ILE A 1 111 ? -12.862 5.262 23.532 1.00 90.69 111 ILE A CA 1
ATOM 812 C C . ILE A 1 111 ? -14.353 4.917 23.453 1.00 90.69 111 ILE A C 1
ATOM 814 O O . ILE A 1 111 ? -15.204 5.804 23.480 1.00 90.69 111 ILE A O 1
ATOM 818 N N . LEU A 1 112 ? -14.675 3.623 23.430 1.00 88.19 112 LEU A N 1
ATOM 819 C CA . LEU A 1 112 ? -16.046 3.128 23.340 1.00 88.19 112 LEU A CA 1
ATOM 820 C C . LEU A 1 112 ? -16.913 3.475 24.553 1.00 88.19 112 LEU A C 1
ATOM 822 O O . LEU A 1 112 ? -18.113 3.672 24.399 1.00 88.19 112 LEU A O 1
ATOM 826 N N . ARG A 1 113 ? -16.340 3.596 25.756 1.00 86.62 113 ARG A N 1
ATOM 827 C CA . ARG A 1 113 ? -17.082 4.082 26.937 1.00 86.62 113 ARG A CA 1
ATOM 828 C C . ARG A 1 113 ? -17.562 5.526 26.782 1.00 86.62 113 ARG A C 1
ATOM 830 O O . ARG A 1 113 ? -18.483 5.924 27.489 1.00 86.62 113 ARG A O 1
ATOM 837 N N . GLY A 1 114 ? -16.946 6.300 25.888 1.00 83.06 114 GLY A N 1
ATOM 838 C CA . GLY A 1 114 ? -17.426 7.623 25.494 1.00 83.06 114 GLY A CA 1
ATOM 839 C C . GLY A 1 114 ? -18.605 7.586 24.513 1.00 83.06 114 GLY A C 1
ATOM 840 O O . GLY A 1 114 ? -19.289 8.598 24.365 1.00 83.06 114 GLY A O 1
ATOM 841 N N . SER A 1 115 ? -18.867 6.448 23.860 1.00 83.06 115 SER A N 1
ATOM 842 C CA . SER A 1 115 ? -20.008 6.269 22.959 1.00 83.06 115 SER A CA 1
ATOM 843 C C . SER A 1 115 ? -21.309 6.061 23.735 1.00 83.06 115 SER A C 1
ATOM 845 O O . SER A 1 115 ? -21.327 5.592 24.874 1.00 83.06 115 SER A O 1
ATOM 847 N N . LYS A 1 116 ? -22.437 6.384 23.093 1.00 82.94 116 LYS A N 1
ATOM 848 C CA . LYS A 1 116 ? -23.769 6.144 23.655 1.00 82.94 116 LYS A CA 1
ATOM 849 C C . LYS A 1 116 ? -24.014 4.629 23.789 1.00 82.94 116 LYS A C 1
ATOM 851 O O . LYS A 1 116 ? -23.973 3.939 22.770 1.00 82.94 116 LYS A O 1
ATOM 856 N N . PRO A 1 117 ? -24.317 4.110 24.995 1.00 82.88 117 PRO A N 1
ATOM 857 C CA . PRO A 1 117 ? -24.679 2.707 25.164 1.00 82.88 117 PRO A CA 1
ATOM 858 C C . PRO A 1 117 ? -25.973 2.371 24.419 1.00 82.88 117 PRO A C 1
ATOM 860 O O . PRO A 1 117 ? -26.898 3.187 24.350 1.00 82.88 117 PRO A O 1
ATOM 863 N N . GLY A 1 118 ? -26.065 1.154 23.898 1.00 79.62 118 GLY A N 1
ATOM 864 C CA . GLY A 1 118 ? -27.226 0.698 23.148 1.00 79.62 118 GLY A CA 1
ATOM 865 C C . GLY A 1 118 ? -26.942 -0.560 22.343 1.00 79.62 118 GLY A C 1
ATOM 866 O O . GLY A 1 118 ? -25.820 -1.050 22.306 1.00 79.62 118 GLY A O 1
ATOM 867 N N . ARG A 1 119 ? -27.982 -1.078 21.683 1.00 76.12 119 ARG A N 1
ATOM 868 C CA . ARG A 1 119 ? -27.862 -2.245 20.799 1.00 76.12 119 ARG A CA 1
ATOM 869 C C . ARG A 1 119 ? -26.918 -1.979 19.622 1.00 76.12 119 ARG A C 1
ATOM 871 O O . ARG A 1 119 ? -26.177 -2.874 19.229 1.00 76.12 119 ARG A O 1
ATOM 878 N N . ASP A 1 120 ? -26.937 -0.745 19.128 1.00 75.06 120 ASP A N 1
ATOM 879 C CA . ASP A 1 120 ? -26.137 -0.265 18.006 1.00 75.06 120 ASP A CA 1
ATOM 880 C C . ASP A 1 120 ? -25.062 0.694 18.540 1.00 75.06 120 ASP A C 1
ATOM 882 O O . ASP A 1 120 ? -25.165 1.912 18.410 1.00 75.06 120 ASP A O 1
ATOM 886 N N . VAL A 1 121 ? -24.060 0.146 19.237 1.00 75.88 121 VAL A N 1
ATOM 887 C CA . VAL A 1 121 ? -22.911 0.937 19.705 1.00 75.88 121 VAL A CA 1
ATOM 888 C C . VAL A 1 121 ? -22.139 1.434 18.485 1.00 75.88 121 VAL A C 1
ATOM 890 O O . VAL A 1 121 ? -21.468 0.659 17.803 1.00 75.88 121 VAL A O 1
ATOM 893 N N . GLU A 1 122 ? -22.223 2.733 18.213 1.00 80.38 122 GLU A N 1
ATOM 894 C CA . GLU A 1 122 ? -21.483 3.354 17.119 1.00 80.38 122 GLU A CA 1
ATOM 895 C C . GLU A 1 122 ? -20.015 3.568 17.512 1.00 80.38 122 GLU A C 1
ATOM 897 O O . GLU A 1 122 ? -19.687 4.192 18.531 1.00 80.38 122 GLU A O 1
ATOM 902 N N . LEU A 1 123 ? -19.119 3.045 16.673 1.00 79.38 123 LEU A N 1
ATOM 903 C CA . LEU A 1 123 ? -17.696 3.350 16.726 1.00 79.38 123 LEU A CA 1
ATOM 904 C C . LEU A 1 123 ? -17.456 4.687 16.017 1.00 79.38 123 LEU A C 1
ATOM 906 O O . LEU A 1 123 ? -17.745 4.782 14.820 1.00 79.38 123 LEU A O 1
ATOM 910 N N . PRO A 1 124 ? -16.913 5.709 16.706 1.00 84.19 124 PRO A N 1
ATOM 911 C CA . PRO A 1 124 ? -16.453 6.901 16.012 1.00 84.19 124 PRO A CA 1
ATOM 912 C C . PRO A 1 124 ? -15.342 6.525 15.027 1.00 84.19 124 PRO A C 1
ATOM 914 O O . PRO A 1 124 ? -14.685 5.491 15.170 1.00 84.19 124 PRO A O 1
ATOM 917 N N . TYR A 1 125 ? -15.093 7.386 14.040 1.00 91.69 125 TYR A N 1
ATOM 918 C CA . TYR A 1 125 ? -13.874 7.267 13.251 1.00 91.69 125 TYR A CA 1
ATOM 919 C C . TYR A 1 125 ? -12.664 7.358 14.190 1.00 91.69 125 TYR A C 1
ATOM 921 O O . TYR A 1 125 ? -12.510 8.333 14.926 1.00 91.69 125 TYR A O 1
ATOM 929 N N . VAL A 1 126 ? -11.809 6.340 14.149 1.00 94.56 126 VAL A N 1
ATOM 930 C CA . VAL A 1 126 ? -10.583 6.267 14.946 1.00 94.56 126 VAL A CA 1
ATOM 931 C C . VAL A 1 126 ? -9.390 6.096 14.019 1.00 94.56 126 VAL A C 1
ATOM 933 O O . VAL A 1 126 ? -9.344 5.158 13.224 1.00 94.56 126 VAL A O 1
ATOM 936 N N . LEU A 1 127 ? -8.406 6.976 14.177 1.00 96.62 127 LEU A N 1
ATOM 937 C CA . LEU A 1 127 ? -7.021 6.735 13.800 1.00 96.62 127 LEU A CA 1
ATOM 938 C C . LEU A 1 127 ? -6.146 7.216 14.960 1.00 96.62 127 LEU A C 1
ATOM 940 O O . LEU A 1 127 ? -5.832 8.398 15.056 1.00 96.62 127 LEU A O 1
ATOM 944 N N . GLU A 1 128 ? -5.792 6.302 15.857 1.00 96.19 128 GLU A N 1
ATOM 945 C CA . GLU A 1 128 ? -4.899 6.565 16.986 1.00 96.19 128 GLU A CA 1
ATOM 946 C C . GLU A 1 128 ? -3.673 5.663 16.843 1.00 96.19 128 GLU A C 1
ATOM 948 O O . GLU A 1 128 ? -3.806 4.442 16.755 1.00 96.19 128 GLU A O 1
ATOM 953 N N . VAL A 1 129 ? -2.475 6.249 16.798 1.00 96.12 129 VAL A N 1
ATOM 954 C CA . VAL A 1 129 ? -1.228 5.484 16.711 1.00 96.12 129 VAL A CA 1
ATOM 955 C C . VAL A 1 129 ? -0.279 5.921 17.812 1.00 96.12 129 VAL A C 1
ATOM 957 O O . VAL A 1 129 ? 0.111 7.081 17.913 1.00 96.12 129 VAL A O 1
ATOM 960 N N . LYS A 1 130 ? 0.169 4.950 18.602 1.00 95.94 130 LYS A N 1
ATOM 961 C CA . LYS A 1 130 ? 1.295 5.110 19.511 1.00 95.94 130 LYS A CA 1
ATOM 962 C C . LYS A 1 130 ? 2.522 4.462 18.887 1.00 95.94 130 LYS A C 1
ATOM 964 O O . LYS A 1 130 ? 2.685 3.245 18.949 1.00 95.94 130 LYS A O 1
ATOM 969 N N . LEU A 1 131 ? 3.397 5.282 18.316 1.00 94.25 131 LEU A N 1
ATOM 970 C CA . LEU A 1 131 ? 4.690 4.834 17.804 1.00 94.25 131 LEU A CA 1
ATOM 971 C C . LEU A 1 131 ? 5.689 4.601 18.941 1.00 94.25 131 LEU A C 1
ATOM 973 O O . LEU A 1 131 ? 5.644 5.268 19.977 1.00 94.25 131 LEU A O 1
ATOM 977 N N . SER A 1 132 ? 6.642 3.697 18.728 1.00 93.38 132 SER A N 1
ATOM 978 C CA . SER A 1 132 ? 7.728 3.462 19.682 1.00 93.38 132 SER A CA 1
ATOM 979 C C . SER A 1 132 ? 9.062 3.136 18.999 1.00 93.38 132 SER A C 1
ATOM 981 O O . SER A 1 132 ? 9.146 2.914 17.790 1.00 93.38 132 SER A O 1
ATOM 983 N N . GLY A 1 133 ? 10.140 3.127 19.789 1.00 91.25 133 GLY A N 1
ATOM 984 C CA . GLY A 1 133 ? 11.442 2.608 19.369 1.00 91.25 133 GLY A CA 1
ATOM 985 C C . GLY A 1 133 ? 12.057 3.324 18.162 1.00 91.25 133 GLY A C 1
ATOM 986 O O . GLY A 1 133 ? 12.172 4.551 18.130 1.00 91.25 133 GLY A O 1
ATOM 987 N N . GLU A 1 134 ? 12.536 2.538 17.199 1.00 88.06 134 GLU A N 1
ATOM 988 C CA . GLU A 1 134 ? 13.103 3.039 15.943 1.00 88.06 134 GLU A CA 1
ATOM 989 C C . GLU A 1 134 ? 12.026 3.669 15.051 1.00 88.06 134 GLU A C 1
ATOM 991 O O . GLU A 1 134 ? 12.260 4.724 14.466 1.00 88.06 134 GLU A O 1
ATOM 996 N N . THR A 1 135 ? 10.829 3.081 15.022 1.00 88.94 135 THR A N 1
ATOM 997 C CA . THR A 1 135 ? 9.689 3.553 14.227 1.00 88.94 135 THR A CA 1
ATOM 998 C C . THR A 1 135 ? 9.273 4.968 14.633 1.00 88.94 135 THR A C 1
ATOM 1000 O O . THR A 1 135 ? 9.099 5.827 13.772 1.00 88.94 135 THR A O 1
ATOM 1003 N N . ALA A 1 136 ? 9.218 5.267 15.936 1.00 92.19 136 ALA A N 1
ATOM 1004 C CA . ALA A 1 136 ? 8.970 6.629 16.421 1.00 92.19 136 ALA A CA 1
ATOM 1005 C C . ALA A 1 136 ? 10.034 7.628 15.935 1.00 92.19 136 ALA A C 1
ATOM 1007 O O . ALA A 1 136 ? 9.699 8.698 15.437 1.00 92.19 136 ALA A O 1
ATOM 1008 N N . ARG A 1 137 ? 11.324 7.269 16.014 1.00 91.12 137 ARG A N 1
ATOM 1009 C CA . ARG A 1 137 ? 12.423 8.137 15.543 1.00 91.12 137 ARG A CA 1
ATOM 1010 C C . ARG A 1 137 ? 12.382 8.356 14.034 1.00 91.12 137 ARG A C 1
ATOM 1012 O O . ARG A 1 137 ? 12.753 9.426 13.556 1.00 91.12 137 ARG A O 1
ATOM 1019 N N . LEU A 1 138 ? 11.967 7.339 13.284 1.00 87.69 138 LEU A N 1
ATOM 1020 C CA . LEU A 1 138 ? 11.830 7.403 11.837 1.00 87.69 138 LEU A CA 1
ATOM 1021 C C . LEU A 1 138 ? 10.812 8.470 11.432 1.00 87.69 138 LEU A C 1
ATOM 1023 O O . LEU A 1 138 ? 11.140 9.366 10.654 1.00 87.69 138 LEU A O 1
ATOM 1027 N N . PHE A 1 139 ? 9.616 8.401 12.018 1.00 89.75 139 PHE A N 1
ATOM 1028 C CA . PHE A 1 139 ? 8.535 9.329 11.712 1.00 89.75 139 PHE A CA 1
ATOM 1029 C C . PHE A 1 139 ? 8.726 10.708 12.323 1.00 89.75 139 PHE A C 1
ATOM 1031 O O . PHE A 1 139 ? 8.305 11.678 11.708 1.00 89.75 139 PHE A O 1
ATOM 1038 N N . GLU A 1 140 ? 9.431 10.831 13.447 1.00 90.25 140 GLU A N 1
ATOM 1039 C CA . GLU A 1 140 ? 9.788 12.143 13.989 1.00 90.25 140 GLU A CA 1
ATOM 1040 C C . GLU A 1 140 ? 10.725 12.909 13.044 1.00 90.25 140 GLU A C 1
ATOM 1042 O O . GLU A 1 140 ? 10.509 14.087 12.774 1.00 90.25 140 GLU A O 1
ATOM 1047 N N . ARG A 1 141 ? 11.719 12.237 12.442 1.00 85.94 141 ARG A N 1
ATOM 1048 C CA . ARG A 1 141 ? 12.580 12.867 11.421 1.00 85.94 141 ARG A CA 1
ATOM 1049 C C . ARG A 1 141 ? 11.794 13.293 10.182 1.00 85.94 141 ARG A C 1
ATOM 1051 O O . ARG A 1 141 ? 12.043 14.365 9.636 1.00 85.94 141 ARG A O 1
ATOM 1058 N N . ALA A 1 142 ? 10.858 12.455 9.742 1.00 83.75 142 ALA A N 1
ATOM 1059 C CA . ALA A 1 142 ? 9.979 12.769 8.622 1.00 83.75 142 ALA A CA 1
ATOM 1060 C C . ALA A 1 142 ? 9.061 13.966 8.946 1.00 83.75 142 ALA A C 1
ATOM 1062 O O . ALA A 1 142 ? 8.954 14.913 8.168 1.00 83.75 142 ALA A O 1
ATOM 1063 N N . ALA A 1 143 ? 8.459 13.973 10.136 1.00 86.38 143 ALA A N 1
ATOM 1064 C CA . ALA A 1 143 ? 7.644 15.068 10.648 1.00 86.38 143 ALA A CA 1
ATOM 1065 C C . ALA A 1 143 ? 8.424 16.387 10.730 1.00 86.38 143 ALA A C 1
ATOM 1067 O O . ALA A 1 143 ? 7.900 17.426 10.328 1.00 86.38 143 ALA A O 1
ATOM 1068 N N . GLU A 1 144 ? 9.668 16.350 11.210 1.00 84.94 144 GLU A N 1
ATOM 1069 C CA . GLU A 1 144 ? 10.537 17.524 11.319 1.00 84.94 144 GLU A CA 1
ATOM 1070 C C . GLU A 1 144 ? 10.810 18.153 9.947 1.00 84.94 144 GLU A C 1
ATOM 1072 O O . GLU A 1 144 ? 10.650 19.363 9.787 1.00 84.94 144 GLU A O 1
ATOM 1077 N N . TRP A 1 145 ? 11.119 17.341 8.927 1.00 78.94 145 TRP A N 1
ATOM 1078 C CA . TRP A 1 145 ? 11.298 17.829 7.554 1.00 78.94 145 TRP A CA 1
ATOM 1079 C C . TRP A 1 145 ? 10.065 18.598 7.061 1.00 78.94 145 TRP A C 1
ATOM 1081 O O . TRP A 1 145 ? 10.180 19.699 6.516 1.00 78.94 145 TRP A O 1
ATOM 1091 N N . LEU A 1 146 ? 8.868 18.059 7.314 1.00 77.81 146 LEU A N 1
ATOM 1092 C CA . LEU A 1 146 ? 7.622 18.707 6.921 1.00 77.81 146 LEU A CA 1
ATOM 1093 C C . LEU A 1 146 ? 7.384 19.995 7.734 1.00 77.81 146 LEU A C 1
ATOM 1095 O O . LEU A 1 146 ? 7.006 21.022 7.158 1.00 77.81 146 LEU A O 1
ATOM 1099 N N . ARG A 1 147 ? 7.626 19.980 9.054 1.00 75.94 147 ARG A N 1
ATOM 1100 C CA . ARG A 1 147 ? 7.478 21.143 9.953 1.00 75.94 147 ARG A CA 1
ATOM 1101 C C . ARG A 1 147 ? 8.407 22.298 9.582 1.00 75.94 147 ARG A C 1
ATOM 1103 O O . ARG A 1 147 ? 7.955 23.437 9.557 1.00 75.94 147 ARG A O 1
ATOM 1110 N N . GLN A 1 148 ? 9.643 22.007 9.188 1.00 73.25 148 GLN A N 1
ATOM 1111 C CA . GLN A 1 148 ? 10.613 22.999 8.707 1.00 73.25 148 GLN A CA 1
ATOM 1112 C C . GLN A 1 148 ? 10.317 23.509 7.280 1.00 73.25 148 GLN A C 1
ATOM 1114 O O . GLN A 1 148 ? 11.081 24.297 6.725 1.00 73.25 148 GLN A O 1
ATOM 1119 N N . GLY A 1 149 ? 9.210 23.072 6.668 1.00 62.28 149 GLY A N 1
ATOM 1120 C CA . GLY A 1 149 ? 8.782 23.501 5.336 1.00 62.28 149 GLY A CA 1
ATOM 1121 C C . GLY A 1 149 ? 9.501 22.798 4.184 1.00 62.28 149 GLY A C 1
ATOM 1122 O O . GLY A 1 149 ? 9.366 23.227 3.049 1.00 62.28 149 GLY A O 1
ATOM 1123 N N . GLY A 1 150 ? 10.286 21.745 4.429 1.00 58.19 150 GLY A N 1
ATOM 1124 C CA . GLY A 1 150 ? 11.051 21.083 3.363 1.00 58.19 150 GLY A CA 1
ATOM 1125 C C . GLY A 1 150 ? 12.004 22.022 2.602 1.00 58.19 150 GLY A C 1
ATOM 1126 O O . GLY A 1 150 ? 12.371 21.729 1.468 1.00 58.19 150 GLY A O 1
ATOM 1127 N N . GLY A 1 151 ? 12.379 23.164 3.199 1.00 53.75 151 GLY A N 1
ATOM 1128 C CA . GLY A 1 151 ? 13.208 24.206 2.581 1.00 53.75 151 GLY A CA 1
ATOM 1129 C C . GLY A 1 151 ? 12.461 25.259 1.743 1.00 53.75 151 GLY A C 1
ATOM 1130 O O . GLY A 1 151 ? 13.102 26.202 1.284 1.00 53.75 151 GLY A O 1
ATOM 1131 N N . ALA A 1 152 ? 11.137 25.158 1.561 1.00 60.56 152 ALA A N 1
ATOM 1132 C CA . ALA A 1 152 ? 10.328 26.097 0.770 1.00 60.56 152 ALA A CA 1
ATOM 1133 C C . ALA A 1 152 ? 8.963 26.397 1.428 1.00 60.56 152 ALA A C 1
ATOM 1135 O O . ALA A 1 152 ? 8.546 25.741 2.377 1.00 60.56 152 ALA A O 1
ATOM 1136 N N . LYS A 1 153 ? 8.237 27.418 0.953 1.00 72.44 153 LYS A N 1
ATOM 1137 C CA . LYS A 1 153 ? 6.907 27.773 1.482 1.00 72.44 153 LYS A CA 1
ATOM 1138 C C . LYS A 1 153 ? 5.802 27.277 0.535 1.00 72.44 153 LYS A C 1
ATOM 1140 O O . LYS A 1 153 ? 5.439 27.986 -0.401 1.00 72.44 153 LYS A O 1
ATOM 1145 N N . PRO A 1 154 ? 5.233 26.078 0.752 1.00 68.94 154 PRO A N 1
ATOM 1146 C CA . PRO A 1 154 ? 4.319 25.448 -0.209 1.00 68.94 154 PRO A CA 1
ATOM 1147 C C . PRO A 1 154 ? 2.974 26.160 -0.376 1.00 68.94 154 PRO A C 1
ATOM 1149 O O . PRO A 1 154 ? 2.274 25.924 -1.355 1.00 68.94 154 PRO A O 1
ATOM 1152 N N . PHE A 1 155 ? 2.597 27.033 0.556 1.00 77.62 155 PHE A N 1
ATOM 1153 C CA . PHE A 1 155 ? 1.303 27.718 0.546 1.00 77.62 155 PHE A CA 1
ATOM 1154 C C . PHE A 1 155 ? 1.385 29.181 0.077 1.00 77.62 155 PHE A C 1
ATOM 1156 O O . PHE A 1 155 ? 0.383 29.896 0.100 1.00 77.62 155 PHE A O 1
ATOM 1163 N N . GLU A 1 156 ? 2.541 29.631 -0.421 1.00 80.50 156 GLU A N 1
ATOM 1164 C CA . GLU A 1 156 ? 2.654 30.918 -1.120 1.00 80.50 156 GLU A CA 1
ATOM 1165 C C . GLU A 1 156 ? 2.023 30.849 -2.515 1.00 80.50 156 GLU A C 1
ATOM 1167 O O . GLU A 1 156 ? 2.035 29.804 -3.173 1.00 80.50 156 GLU A O 1
ATOM 1172 N N . GLU A 1 157 ? 1.406 31.945 -2.968 1.00 75.31 157 GLU A N 1
ATOM 1173 C CA . GLU A 1 157 ? 0.614 32.008 -4.209 1.00 75.31 157 GLU A CA 1
ATOM 1174 C C . GLU A 1 157 ? 1.371 31.437 -5.420 1.00 75.31 157 GLU A C 1
ATOM 1176 O O . GLU A 1 157 ? 0.816 30.627 -6.165 1.00 75.31 157 GLU A O 1
ATOM 1181 N N . GLN A 1 158 ? 2.667 31.738 -5.524 1.00 78.31 158 GLN A N 1
ATOM 1182 C CA . GLN A 1 158 ? 3.564 31.322 -6.605 1.00 78.31 158 GLN A CA 1
ATOM 1183 C C . GLN A 1 158 ? 4.250 29.960 -6.373 1.00 78.31 158 GLN A C 1
ATOM 1185 O O . GLN A 1 158 ? 5.099 29.565 -7.171 1.00 78.31 158 GLN A O 1
ATOM 1190 N N . ALA A 1 159 ? 3.911 29.221 -5.308 1.00 83.00 159 ALA A N 1
ATOM 1191 C CA . ALA A 1 159 ? 4.520 27.919 -5.032 1.00 83.00 159 ALA A CA 1
ATOM 1192 C C . ALA A 1 159 ? 4.322 26.947 -6.206 1.00 83.00 159 ALA A C 1
ATOM 1194 O O . ALA A 1 159 ? 3.200 26.789 -6.708 1.00 83.00 159 ALA A O 1
ATOM 1195 N N . ALA A 1 160 ? 5.405 26.280 -6.616 1.00 88.25 160 ALA A N 1
ATOM 1196 C CA . ALA A 1 160 ? 5.398 25.317 -7.712 1.00 88.25 160 ALA A CA 1
ATOM 1197 C C . ALA A 1 160 ? 4.372 24.200 -7.468 1.00 88.25 160 ALA A C 1
ATOM 1199 O O . ALA A 1 160 ? 4.228 23.707 -6.351 1.00 88.25 160 ALA A O 1
ATOM 1200 N N . TYR A 1 161 ? 3.671 23.782 -8.523 1.00 91.38 161 TYR A N 1
ATOM 1201 C CA . TYR A 1 161 ? 2.629 22.755 -8.430 1.00 91.38 161 TYR A CA 1
ATOM 1202 C C . TYR A 1 161 ? 3.156 21.444 -7.821 1.00 91.38 161 TYR A C 1
ATOM 1204 O O . TYR A 1 161 ? 2.536 20.890 -6.916 1.00 91.38 161 TYR A O 1
ATOM 1212 N N . SER A 1 162 ? 4.330 20.988 -8.274 1.00 89.75 162 SER A N 1
ATOM 1213 C CA . SER A 1 162 ? 4.987 19.775 -7.770 1.00 89.75 162 SER A CA 1
ATOM 1214 C C . SER A 1 162 ? 5.285 19.849 -6.275 1.00 89.75 162 SER A C 1
ATOM 1216 O O . SER A 1 162 ? 5.028 18.890 -5.561 1.00 89.75 162 SER A O 1
ATOM 1218 N N . LEU A 1 163 ? 5.730 21.007 -5.779 1.00 88.69 163 LEU A N 1
ATOM 1219 C CA . LEU A 1 163 ? 5.974 21.208 -4.352 1.00 88.69 163 LEU A CA 1
ATOM 1220 C C . LEU A 1 163 ? 4.679 21.036 -3.541 1.00 88.69 163 LEU A C 1
ATOM 1222 O O . LEU A 1 163 ? 4.670 20.330 -2.538 1.00 88.69 163 LEU A O 1
ATOM 1226 N N . VAL A 1 164 ? 3.569 21.644 -3.972 1.00 92.56 164 VAL A N 1
ATOM 1227 C CA . VAL A 1 164 ? 2.272 21.508 -3.278 1.00 92.56 164 VAL A CA 1
ATOM 1228 C C . VAL A 1 164 ? 1.809 20.046 -3.256 1.00 92.56 164 VAL A C 1
ATOM 1230 O O . VAL A 1 164 ? 1.345 19.558 -2.226 1.00 92.56 164 VAL A O 1
ATOM 1233 N N . LEU A 1 165 ? 1.980 19.335 -4.370 1.00 93.00 165 LEU A N 1
ATOM 1234 C CA . LEU A 1 165 ? 1.670 17.913 -4.498 1.00 93.00 165 LEU A CA 1
ATOM 1235 C C . LEU A 1 165 ? 2.533 17.026 -3.583 1.00 93.00 165 LEU A C 1
ATOM 1237 O O . LEU A 1 165 ? 2.000 16.131 -2.921 1.00 93.00 165 LEU A O 1
ATOM 1241 N N . ASP A 1 166 ? 3.833 17.295 -3.483 1.00 89.12 166 ASP A N 1
ATOM 1242 C CA . ASP A 1 166 ? 4.724 16.587 -2.559 1.00 89.12 166 ASP A CA 1
ATOM 1243 C C . ASP A 1 166 ? 4.297 16.823 -1.105 1.00 89.12 166 ASP A C 1
ATOM 1245 O O . ASP A 1 166 ? 4.198 15.882 -0.318 1.00 89.12 166 ASP A O 1
ATOM 1249 N N . HIS A 1 167 ? 3.940 18.062 -0.753 1.00 90.06 167 HIS A N 1
ATOM 1250 C CA . HIS A 1 167 ? 3.406 18.376 0.572 1.00 90.06 167 HIS A CA 1
ATOM 1251 C C . HIS A 1 167 ? 2.080 17.672 0.868 1.00 90.06 167 HIS A C 1
ATOM 1253 O O . HIS A 1 167 ? 1.892 17.220 1.999 1.00 90.06 167 HIS A O 1
ATOM 1259 N N . PHE A 1 168 ? 1.181 17.554 -0.114 1.00 94.44 168 PHE A N 1
ATOM 1260 C CA . PHE A 1 168 ? -0.047 16.775 0.036 1.00 94.44 168 PHE A CA 1
ATOM 1261 C C . PHE A 1 168 ? 0.270 15.309 0.341 1.00 94.44 168 PHE A C 1
ATOM 1263 O O . PHE A 1 168 ? -0.144 14.798 1.383 1.00 94.44 168 PHE A O 1
ATOM 1270 N N . THR A 1 169 ? 1.019 14.642 -0.543 1.00 92.56 169 THR A N 1
ATOM 1271 C CA . THR A 1 169 ? 1.270 13.200 -0.416 1.00 92.56 169 THR A CA 1
ATOM 1272 C C . THR A 1 169 ? 2.031 12.875 0.866 1.00 92.56 169 THR A C 1
ATOM 1274 O O . THR A 1 169 ? 1.654 11.962 1.599 1.00 92.56 169 THR A O 1
ATOM 1277 N N . TYR A 1 170 ? 3.042 13.673 1.210 1.00 90.38 170 TYR A N 1
ATOM 1278 C CA . TYR A 1 170 ? 3.843 13.464 2.410 1.00 90.38 170 TYR A CA 1
ATOM 1279 C C . TYR A 1 170 ? 3.047 13.678 3.704 1.00 90.38 170 TYR A C 1
ATOM 1281 O O . TYR A 1 170 ? 3.136 12.866 4.626 1.00 90.38 170 TYR A O 1
ATOM 1289 N N . ALA A 1 171 ? 2.230 14.735 3.775 1.00 92.69 171 ALA A N 1
ATOM 1290 C CA . ALA A 1 171 ? 1.374 14.986 4.933 1.00 92.69 171 ALA A CA 1
ATOM 1291 C C . ALA A 1 171 ? 0.296 13.901 5.084 1.00 92.69 171 ALA A C 1
ATOM 1293 O O . ALA A 1 171 ? 0.060 13.413 6.187 1.00 92.69 171 ALA A O 1
ATOM 1294 N N . ALA A 1 172 ? -0.311 13.462 3.979 1.00 95.00 172 ALA A N 1
ATOM 1295 C CA . ALA A 1 172 ? -1.308 12.399 4.005 1.00 95.00 172 ALA A CA 1
ATOM 1296 C C . ALA A 1 172 ? -0.744 11.081 4.543 1.00 95.00 172 ALA A C 1
ATOM 1298 O O . ALA A 1 172 ? -1.374 10.396 5.352 1.00 95.00 172 ALA A O 1
ATOM 1299 N N . HIS A 1 173 ? 0.482 10.756 4.145 1.00 93.00 173 HIS A N 1
ATOM 1300 C CA . HIS A 1 173 ? 1.179 9.598 4.672 1.00 93.00 173 HIS A CA 1
ATOM 1301 C C . HIS A 1 173 ? 1.522 9.746 6.146 1.00 93.00 173 HIS A C 1
ATOM 1303 O O . HIS A 1 173 ? 1.246 8.831 6.914 1.00 93.00 173 HIS A O 1
ATOM 1309 N N . LEU A 1 174 ? 2.087 10.880 6.564 1.00 92.69 174 LEU A N 1
ATOM 1310 C CA . LEU A 1 174 ? 2.420 11.097 7.972 1.00 92.69 174 LEU A CA 1
ATOM 1311 C C . LEU A 1 174 ? 1.194 10.970 8.872 1.00 92.69 174 LEU A C 1
ATOM 1313 O O . LEU A 1 174 ? 1.276 10.257 9.866 1.00 92.69 174 LEU A O 1
ATOM 1317 N N . TYR A 1 175 ? 0.054 11.545 8.481 1.00 95.31 175 TYR A N 1
ATOM 1318 C CA . TYR A 1 175 ? -1.209 11.350 9.194 1.00 95.31 175 TYR A CA 1
ATOM 1319 C C . TYR A 1 175 ? -1.530 9.865 9.397 1.00 95.31 175 TYR A C 1
ATOM 1321 O O . TYR A 1 175 ? -1.806 9.431 10.510 1.00 95.31 175 TYR A O 1
ATOM 1329 N N . PHE A 1 176 ? -1.431 9.066 8.338 1.00 94.50 176 PHE A N 1
ATOM 1330 C CA . PHE A 1 176 ? -1.705 7.633 8.392 1.00 94.50 176 PHE A CA 1
ATOM 1331 C C . PHE A 1 176 ? -0.740 6.845 9.286 1.00 94.50 176 PHE A C 1
ATOM 1333 O O . PHE A 1 176 ? -1.135 5.844 9.884 1.00 94.50 176 PHE A O 1
ATOM 1340 N N . TYR A 1 177 ? 0.522 7.269 9.375 1.00 93.19 177 TYR A N 1
ATOM 1341 C CA . TYR A 1 177 ? 1.524 6.598 10.202 1.00 93.19 177 TYR A CA 1
ATOM 1342 C C . TYR A 1 177 ? 1.488 7.013 11.663 1.00 93.19 177 TYR A C 1
ATOM 1344 O O . TYR A 1 177 ? 1.796 6.181 12.512 1.00 93.19 177 TYR A O 1
ATOM 1352 N N . THR A 1 178 ? 1.156 8.268 11.959 1.00 94.12 178 THR A N 1
ATOM 1353 C CA . THR A 1 178 ? 1.269 8.835 13.309 1.00 94.12 178 THR A CA 1
ATOM 1354 C C . THR A 1 178 ? -0.079 9.049 13.989 1.00 94.12 178 THR A C 1
ATOM 1356 O O . THR A 1 178 ? -0.117 9.198 15.204 1.00 94.12 178 THR A O 1
ATOM 1359 N N . GLY A 1 179 ? -1.176 9.100 13.230 1.00 94.94 179 GLY A N 1
ATOM 1360 C CA . GLY A 1 179 ? -2.482 9.544 13.720 1.00 94.94 179 GLY A CA 1
ATOM 1361 C C . GLY A 1 179 ? -2.553 11.041 14.049 1.00 94.94 179 GLY A C 1
ATOM 1362 O O . GLY A 1 179 ? -3.578 11.504 14.539 1.00 94.94 179 GLY A O 1
ATOM 1363 N N . ASP A 1 180 ? -1.497 11.819 13.784 1.00 94.44 180 ASP A N 1
ATOM 1364 C CA . ASP A 1 180 ? -1.456 13.248 14.107 1.00 94.44 180 ASP A CA 1
ATOM 1365 C C . ASP A 1 180 ? -2.287 14.056 13.102 1.00 94.44 180 ASP A C 1
ATOM 1367 O O . ASP A 1 180 ? -1.919 14.248 11.937 1.00 94.44 180 ASP A O 1
ATOM 1371 N N . GLU A 1 181 ? -3.429 14.551 13.576 1.00 94.75 181 GLU A N 1
ATOM 1372 C CA . GLU A 1 181 ? -4.405 15.301 12.788 1.00 94.75 181 GLU A CA 1
ATOM 1373 C C . GLU A 1 181 ? -3.838 16.595 12.174 1.00 94.75 181 GLU A C 1
ATOM 1375 O O . GLU A 1 181 ? -4.355 17.074 11.160 1.00 94.75 181 GLU A O 1
ATOM 1380 N N . SER A 1 182 ? -2.748 17.159 12.711 1.00 93.12 182 SER A N 1
ATOM 1381 C CA . SER 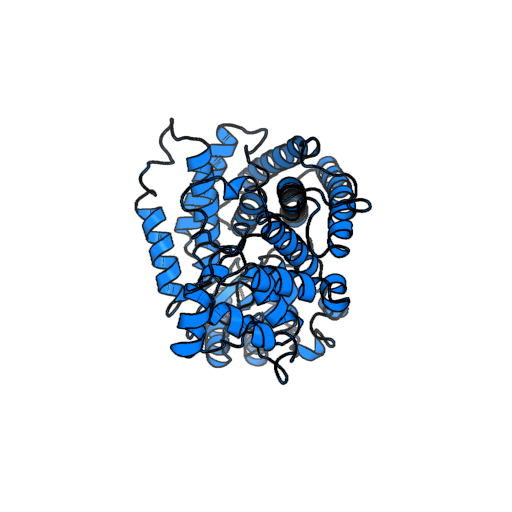A 1 182 ? -2.092 18.325 12.103 1.00 93.12 182 SER A CA 1
ATOM 1382 C C . SER A 1 182 ? -1.594 18.029 10.682 1.00 93.12 182 SER A C 1
ATOM 1384 O O . SER A 1 182 ? -1.654 18.897 9.804 1.00 93.12 182 SER A O 1
ATOM 1386 N N . PHE A 1 183 ? -1.199 16.783 10.405 1.00 94.62 183 PHE A N 1
ATOM 1387 C CA . PHE A 1 183 ? -0.833 16.357 9.060 1.00 94.62 183 PHE A CA 1
ATOM 1388 C C . PHE A 1 183 ? -2.052 16.186 8.151 1.00 94.62 183 PHE A C 1
ATOM 1390 O O . PHE A 1 183 ? -1.982 16.570 6.985 1.00 94.62 183 PHE A O 1
ATOM 1397 N N . ALA A 1 184 ? -3.194 15.721 8.668 1.00 96.19 184 ALA A N 1
ATOM 1398 C CA . ALA A 1 184 ? -4.441 15.689 7.897 1.00 96.19 184 ALA A CA 1
ATOM 1399 C C . ALA A 1 184 ? -4.904 17.103 7.509 1.00 96.19 184 ALA A C 1
ATOM 1401 O O . ALA A 1 184 ? -5.284 17.332 6.360 1.00 96.19 184 ALA A O 1
ATOM 1402 N N . ARG A 1 185 ? -4.796 18.076 8.430 1.00 95.44 185 ARG A N 1
ATOM 1403 C CA . ARG A 1 185 ? -5.060 19.508 8.170 1.00 95.44 185 ARG A CA 1
ATOM 1404 C C . ARG A 1 185 ? -4.206 20.031 7.022 1.00 95.44 185 ARG A C 1
ATOM 1406 O O . ARG A 1 185 ? -4.730 20.642 6.091 1.00 95.44 185 ARG A O 1
ATOM 1413 N N . ARG A 1 186 ? -2.909 19.727 7.052 1.00 93.38 186 ARG A N 1
ATOM 1414 C CA . ARG A 1 186 ? -1.967 20.150 6.013 1.00 93.38 186 ARG A CA 1
ATOM 1415 C C . ARG A 1 186 ? -2.204 19.458 4.671 1.00 93.38 186 ARG A C 1
ATOM 1417 O O . ARG A 1 186 ? -2.122 20.110 3.634 1.00 93.38 186 ARG A O 1
ATOM 1424 N N . ALA A 1 187 ? -2.522 18.164 4.682 1.00 96.19 187 ALA A N 1
ATOM 1425 C CA . ALA A 1 187 ? -2.882 17.424 3.477 1.00 96.19 187 ALA A CA 1
ATOM 1426 C C . ALA A 1 187 ? -4.143 18.014 2.829 1.00 96.19 187 ALA A C 1
ATOM 1428 O O . ALA A 1 187 ? -4.154 18.254 1.624 1.00 96.19 187 ALA A O 1
ATOM 1429 N N . ARG A 1 188 ? -5.170 18.320 3.635 1.00 97.62 188 ARG A N 1
ATOM 1430 C CA . ARG A 1 188 ? -6.401 18.982 3.185 1.00 97.62 188 ARG A CA 1
ATOM 1431 C C . ARG A 1 188 ? -6.126 20.333 2.532 1.00 97.62 188 ARG A C 1
ATOM 1433 O O . ARG A 1 188 ? -6.625 20.581 1.441 1.00 97.62 188 ARG A O 1
ATOM 1440 N N . GLU A 1 189 ? -5.331 21.192 3.165 1.00 95.81 189 GLU A N 1
ATOM 1441 C CA . GLU A 1 189 ? -4.967 22.492 2.586 1.00 95.81 189 GLU A CA 1
ATOM 1442 C C . GLU A 1 189 ? -4.244 22.335 1.240 1.00 95.81 189 GLU A C 1
ATOM 1444 O O . GLU A 1 189 ? -4.589 22.997 0.262 1.00 95.81 189 GLU A O 1
ATOM 1449 N N . ALA A 1 190 ? -3.277 21.416 1.165 1.00 95.94 190 ALA A N 1
ATOM 1450 C CA . ALA A 1 190 ? -2.500 21.185 -0.045 1.00 95.94 190 ALA A CA 1
ATOM 1451 C C . ALA A 1 190 ? -3.354 20.646 -1.203 1.00 95.94 190 ALA A C 1
ATOM 1453 O O . ALA A 1 190 ? -3.293 21.203 -2.298 1.00 95.94 190 ALA A O 1
ATOM 1454 N N . ILE A 1 191 ? -4.178 19.614 -0.984 1.00 98.06 191 ILE A N 1
ATOM 1455 C CA . ILE A 1 191 ? -4.989 19.028 -2.065 1.00 98.06 191 ILE A CA 1
ATOM 1456 C C . ILE A 1 191 ? -6.060 19.991 -2.569 1.00 98.06 191 ILE A C 1
ATOM 1458 O O . ILE A 1 191 ? -6.252 20.102 -3.777 1.00 98.06 191 ILE A O 1
ATOM 1462 N N . LEU A 1 192 ? -6.706 20.747 -1.674 1.00 97.69 192 LEU A N 1
ATOM 1463 C CA . LEU A 1 192 ? -7.701 21.738 -2.080 1.00 97.69 192 LEU A CA 1
ATOM 1464 C C . LEU A 1 192 ? -7.063 22.857 -2.901 1.00 97.69 192 LEU A C 1
ATOM 1466 O O . LEU A 1 192 ? -7.628 23.249 -3.912 1.00 97.69 192 LEU A O 1
ATOM 1470 N N . ARG A 1 193 ? -5.841 23.284 -2.564 1.00 96.06 193 ARG A N 1
ATOM 1471 C CA . ARG A 1 193 ? -5.093 24.250 -3.379 1.00 96.06 193 ARG A CA 1
ATOM 1472 C C . ARG A 1 193 ? -4.779 23.726 -4.783 1.00 96.06 193 ARG A C 1
ATOM 1474 O O . ARG A 1 193 ? -4.783 24.506 -5.733 1.00 96.06 193 ARG A O 1
ATOM 1481 N N . LEU A 1 194 ? -4.471 22.435 -4.925 1.00 96.94 194 LEU A N 1
ATOM 1482 C CA . LEU A 1 194 ? -4.260 21.825 -6.243 1.00 96.94 194 LEU A CA 1
ATOM 1483 C C . LEU A 1 194 ? -5.556 21.847 -7.060 1.00 96.94 194 LEU A C 1
ATOM 1485 O O . LEU A 1 194 ? -5.538 22.303 -8.199 1.00 96.94 194 LEU A O 1
ATOM 1489 N N . VAL A 1 195 ? -6.675 21.445 -6.449 1.00 97.69 195 VAL A N 1
ATOM 1490 C CA . VAL A 1 195 ? -8.005 21.450 -7.083 1.00 97.69 195 VAL A CA 1
ATOM 1491 C C . VAL A 1 195 ? -8.496 22.870 -7.389 1.00 97.69 195 VAL A C 1
ATOM 1493 O O . VAL A 1 195 ? -9.147 23.082 -8.403 1.00 97.69 195 VAL A O 1
ATOM 1496 N N . ASP A 1 196 ? -8.178 23.867 -6.563 1.00 96.00 196 ASP A N 1
ATOM 1497 C CA . ASP A 1 196 ? -8.530 25.267 -6.832 1.00 96.00 196 ASP A CA 1
ATOM 1498 C C . ASP A 1 196 ? -7.769 25.818 -8.048 1.00 96.00 196 ASP A C 1
ATOM 1500 O O . ASP A 1 196 ? -8.311 26.609 -8.819 1.00 96.00 196 ASP A O 1
ATOM 1504 N N . ARG A 1 197 ? -6.512 25.392 -8.238 1.00 94.75 197 ARG A N 1
ATOM 1505 C CA . ARG A 1 197 ? -5.706 25.758 -9.412 1.00 94.75 197 ARG A CA 1
ATOM 1506 C C . ARG A 1 197 ? -6.166 25.019 -10.666 1.00 94.75 197 ARG A C 1
ATOM 1508 O O . ARG A 1 197 ? -6.189 25.614 -11.740 1.00 94.75 197 ARG A O 1
ATOM 1515 N N . GLU A 1 198 ? -6.497 23.737 -10.534 1.00 95.88 198 GLU A N 1
ATOM 1516 C CA . GLU A 1 198 ? -6.900 22.855 -11.631 1.00 95.88 198 GLU A CA 1
ATOM 1517 C C . GLU A 1 198 ? -8.060 21.942 -11.216 1.00 95.88 198 GLU A C 1
ATOM 1519 O O . GLU A 1 198 ? -7.856 20.794 -10.817 1.00 95.88 198 GLU A O 1
ATOM 1524 N N . PRO A 1 199 ? -9.307 22.425 -11.328 1.00 96.62 199 PRO A N 1
ATOM 1525 C CA . PRO A 1 199 ? -10.467 21.674 -10.853 1.00 96.62 199 PRO A CA 1
ATOM 1526 C C . PRO A 1 199 ? -10.722 20.407 -11.671 1.00 96.62 199 PRO A C 1
ATOM 1528 O O . PRO A 1 199 ? -11.163 19.403 -11.124 1.00 96.62 199 PRO A O 1
ATOM 1531 N N . GLU A 1 200 ? -10.392 20.434 -12.961 1.00 97.69 200 GLU A N 1
ATOM 1532 C CA . GLU A 1 200 ? -10.624 19.321 -13.884 1.00 97.69 200 GLU A CA 1
ATOM 1533 C C . GLU A 1 200 ? -9.690 18.132 -13.634 1.00 97.69 200 GLU A C 1
ATOM 1535 O O . GLU A 1 200 ? -10.032 17.018 -14.010 1.00 97.69 200 GLU A O 1
ATOM 1540 N N . LYS A 1 201 ? -8.495 18.349 -13.057 1.00 97.75 201 LYS A N 1
ATOM 1541 C CA . LYS A 1 201 ? -7.505 17.282 -12.850 1.00 97.75 201 LYS A CA 1
ATOM 1542 C C . LYS A 1 201 ? -6.373 17.642 -11.895 1.00 97.75 201 LYS A C 1
ATOM 1544 O O . LYS A 1 201 ? -5.918 18.780 -11.849 1.00 97.75 201 LYS A O 1
ATOM 1549 N N . ILE A 1 202 ? -5.790 16.622 -11.270 1.00 98.00 202 ILE A N 1
ATOM 1550 C CA . ILE A 1 202 ? -4.483 16.713 -10.614 1.00 98.00 202 ILE A CA 1
ATOM 1551 C C . ILE A 1 202 ? -3.380 16.303 -11.602 1.00 98.00 202 ILE A C 1
ATOM 1553 O O . ILE A 1 202 ? -3.338 15.149 -12.038 1.00 98.00 202 ILE A O 1
ATOM 1557 N N . ARG A 1 203 ? -2.451 17.216 -11.934 1.00 96.06 203 ARG A N 1
ATOM 1558 C CA . ARG A 1 203 ? -1.263 16.882 -12.746 1.00 96.06 203 ARG A CA 1
ATOM 1559 C C . ARG A 1 203 ? -0.348 15.925 -11.988 1.00 96.06 203 ARG A C 1
ATOM 1561 O O . ARG A 1 203 ? 0.092 16.234 -10.881 1.00 96.06 203 ARG A O 1
ATOM 1568 N N . ILE A 1 204 ? -0.022 14.795 -12.601 1.00 95.00 204 ILE A N 1
ATOM 1569 C CA . ILE A 1 204 ? 0.833 13.766 -12.010 1.00 95.00 204 ILE A CA 1
ATOM 1570 C C . ILE A 1 204 ? 1.518 12.962 -13.119 1.00 95.00 204 ILE A C 1
ATOM 1572 O O . ILE A 1 204 ? 1.007 12.906 -14.234 1.00 95.00 204 ILE A O 1
ATOM 1576 N N . GLY A 1 205 ? 2.682 12.380 -12.829 1.00 91.81 205 GLY A N 1
ATOM 1577 C CA . GLY A 1 205 ? 3.361 11.452 -13.736 1.00 91.81 205 GLY A CA 1
ATOM 1578 C C . GLY A 1 205 ? 2.983 9.998 -13.452 1.00 91.81 205 GLY A C 1
ATOM 1579 O O . GLY A 1 205 ? 2.431 9.680 -12.399 1.00 91.81 205 GLY A O 1
ATOM 1580 N N . ASP A 1 206 ? 3.352 9.100 -14.361 1.00 89.38 206 ASP A N 1
ATOM 1581 C CA . ASP A 1 206 ? 3.208 7.647 -14.212 1.00 89.38 206 ASP A CA 1
ATOM 1582 C C . ASP A 1 206 ? 3.842 7.109 -12.923 1.00 89.38 206 ASP A C 1
ATOM 1584 O O . ASP A 1 206 ? 3.206 6.350 -12.197 1.00 89.38 206 ASP A O 1
ATOM 1588 N N . TYR A 1 207 ? 5.052 7.560 -12.582 1.00 86.75 207 TYR A N 1
ATOM 1589 C CA . TYR A 1 207 ? 5.765 7.096 -11.382 1.00 86.75 207 TYR A CA 1
ATOM 1590 C C . TYR A 1 207 ? 5.159 7.541 -10.050 1.00 86.75 207 TYR A C 1
ATOM 1592 O O . TYR A 1 207 ? 5.442 6.945 -9.013 1.00 86.75 207 TYR A O 1
ATOM 1600 N N . THR A 1 208 ? 4.377 8.618 -10.048 1.00 89.38 208 THR A N 1
ATOM 1601 C CA . THR A 1 208 ? 3.910 9.266 -8.815 1.00 89.38 208 THR A CA 1
ATOM 1602 C C . THR A 1 208 ? 2.400 9.169 -8.626 1.00 89.38 208 THR A C 1
ATOM 1604 O O . THR A 1 208 ? 1.886 9.539 -7.572 1.00 89.38 208 THR A O 1
ATOM 1607 N N . MET A 1 209 ? 1.672 8.616 -9.596 1.00 93.12 209 MET A N 1
ATOM 1608 C CA . MET A 1 209 ? 0.219 8.470 -9.523 1.00 93.12 209 MET A CA 1
ATOM 1609 C C . MET A 1 209 ? -0.234 7.479 -8.446 1.00 93.12 209 MET A C 1
ATOM 1611 O O . MET A 1 209 ? -1.233 7.731 -7.776 1.00 93.12 209 MET A O 1
ATOM 1615 N N . GLU A 1 210 ? 0.530 6.417 -8.187 1.00 92.06 210 GLU A N 1
ATOM 1616 C CA . GLU A 1 210 ? 0.226 5.498 -7.084 1.00 92.06 210 GLU A CA 1
ATOM 1617 C C . GLU A 1 210 ? 0.374 6.205 -5.728 1.00 92.06 210 GLU A C 1
ATOM 1619 O O . GLU A 1 210 ? -0.450 6.023 -4.830 1.00 92.06 210 GLU A O 1
ATOM 1624 N N . ASN A 1 211 ? 1.373 7.093 -5.609 1.00 91.44 211 ASN A N 1
ATOM 1625 C CA . ASN A 1 211 ? 1.564 7.942 -4.434 1.00 91.44 211 ASN A CA 1
ATOM 1626 C C . ASN A 1 211 ? 0.325 8.782 -4.143 1.00 91.44 211 ASN A C 1
ATOM 1628 O O . ASN A 1 211 ? -0.155 8.819 -3.013 1.00 91.44 211 ASN A O 1
ATOM 1632 N N . LEU A 1 212 ? -0.179 9.449 -5.183 1.00 94.88 212 LEU A N 1
ATOM 1633 C CA . LEU A 1 212 ? -1.367 10.290 -5.136 1.00 94.88 212 LEU A CA 1
ATOM 1634 C C . LEU A 1 212 ? -2.597 9.474 -4.722 1.00 94.88 212 LEU A C 1
ATOM 1636 O O . LEU A 1 212 ? -3.308 9.879 -3.803 1.00 94.88 212 LEU A O 1
ATOM 1640 N N . ALA A 1 213 ? -2.809 8.313 -5.346 1.00 95.00 213 ALA A N 1
ATOM 1641 C CA . ALA A 1 213 ? -3.926 7.423 -5.044 1.00 95.00 213 ALA A CA 1
ATOM 1642 C C . ALA A 1 213 ? -3.932 6.989 -3.574 1.00 95.00 213 ALA A C 1
ATOM 1644 O O . ALA A 1 213 ? -4.924 7.160 -2.862 1.00 95.00 213 ALA A O 1
ATOM 1645 N N . VAL A 1 214 ? -2.801 6.468 -3.094 1.00 93.25 214 VAL A N 1
ATOM 1646 C CA . VAL A 1 214 ? -2.692 5.967 -1.722 1.00 93.25 214 VAL A CA 1
ATOM 1647 C C . VAL A 1 214 ? -2.729 7.106 -0.709 1.00 93.25 214 VAL A C 1
ATOM 1649 O O . VAL A 1 214 ? -3.396 6.973 0.314 1.00 93.25 214 VAL A O 1
ATOM 1652 N N . ALA A 1 215 ? -2.095 8.246 -0.993 1.00 95.12 215 ALA A N 1
ATOM 1653 C CA . ALA A 1 215 ? -2.207 9.439 -0.159 1.00 95.12 215 ALA A CA 1
ATOM 1654 C C . ALA A 1 215 ? -3.668 9.880 -0.011 1.00 95.12 215 ALA A C 1
ATOM 1656 O O . ALA A 1 215 ? -4.131 10.074 1.111 1.00 95.12 215 ALA A O 1
ATOM 1657 N N . TRP A 1 216 ? -4.420 9.973 -1.113 1.00 97.19 216 TRP A N 1
ATOM 1658 C CA . TRP A 1 216 ? -5.830 10.354 -1.058 1.00 97.19 216 TRP A CA 1
ATOM 1659 C C . TRP A 1 216 ? -6.652 9.378 -0.224 1.00 97.19 216 TRP A C 1
ATOM 1661 O O . TRP A 1 216 ? -7.343 9.798 0.706 1.00 97.19 216 TRP A O 1
ATOM 1671 N N . ARG A 1 217 ? -6.494 8.071 -0.459 1.00 94.94 217 ARG A N 1
ATOM 1672 C CA . ARG A 1 217 ? -7.167 7.030 0.326 1.00 94.94 217 ARG A CA 1
ATOM 1673 C C . ARG A 1 217 ? -6.942 7.193 1.835 1.00 94.94 217 ARG A C 1
ATOM 1675 O O . ARG A 1 217 ? -7.860 7.000 2.627 1.00 94.94 217 ARG A O 1
ATOM 1682 N N . ARG A 1 218 ? -5.719 7.549 2.232 1.00 94.12 218 ARG A N 1
ATOM 1683 C CA . ARG A 1 218 ? -5.306 7.687 3.636 1.00 94.12 218 ARG A CA 1
ATOM 1684 C C . ARG A 1 218 ? -5.967 8.858 4.365 1.00 94.12 218 ARG A C 1
ATOM 1686 O O . ARG A 1 218 ? -6.109 8.783 5.582 1.00 94.12 218 ARG A O 1
ATOM 1693 N N . VAL A 1 219 ? -6.367 9.917 3.656 1.00 95.94 219 VAL A N 1
ATOM 1694 C CA . VAL A 1 219 ? -6.913 11.136 4.284 1.00 95.94 219 VAL A CA 1
ATOM 1695 C C . VAL A 1 219 ? -8.361 11.445 3.938 1.00 95.94 219 VAL A C 1
ATOM 1697 O O . VAL A 1 219 ? -9.020 12.099 4.739 1.00 95.94 219 VAL A O 1
ATOM 1700 N N . CYS A 1 220 ? -8.888 10.987 2.801 1.00 95.38 220 CYS A N 1
ATOM 1701 C CA . CYS A 1 220 ? -10.249 11.327 2.367 1.00 95.38 220 CYS A CA 1
ATOM 1702 C C . CYS A 1 220 ? -11.323 10.890 3.376 1.00 95.38 220 CYS A C 1
ATOM 1704 O O . CYS A 1 220 ? -12.319 11.583 3.574 1.00 95.38 220 CYS A O 1
ATOM 1706 N N . VAL A 1 221 ? -11.077 9.782 4.077 1.00 91.69 221 VAL A N 1
ATOM 1707 C CA . VAL A 1 221 ? -11.953 9.214 5.112 1.00 91.69 221 VAL A CA 1
ATOM 1708 C C . VAL A 1 221 ? -11.900 9.973 6.442 1.00 91.69 221 VAL A C 1
ATOM 1710 O O . VAL A 1 221 ? -12.719 9.727 7.325 1.00 91.69 221 VAL A O 1
ATOM 1713 N N . CYS A 1 222 ? -10.948 10.895 6.602 1.00 94.31 222 CYS A N 1
ATOM 1714 C CA . CYS A 1 222 ? -10.811 11.700 7.805 1.00 94.31 222 CYS A CA 1
ATOM 1715 C C . CYS A 1 222 ? -11.993 12.687 7.928 1.00 94.31 222 CYS A C 1
ATOM 1717 O O . CYS A 1 222 ? -12.292 13.401 6.962 1.00 94.31 222 CYS A O 1
ATOM 1719 N N . PRO A 1 223 ? -12.616 12.822 9.119 1.00 93.81 223 PRO A N 1
ATOM 1720 C CA . PRO A 1 223 ? -13.719 13.761 9.359 1.00 93.81 223 PRO A CA 1
ATOM 1721 C C . PRO A 1 223 ? -13.404 15.236 9.079 1.00 93.81 223 PRO A C 1
ATOM 1723 O O . PRO A 1 223 ? -14.316 16.055 9.010 1.00 93.81 223 PRO A O 1
ATOM 1726 N N . ILE A 1 224 ? -12.128 15.593 8.909 1.00 95.69 224 ILE A N 1
ATOM 1727 C CA . ILE A 1 224 ? -11.712 16.953 8.567 1.00 95.69 224 ILE A CA 1
ATOM 1728 C C . ILE A 1 224 ? -12.184 17.409 7.179 1.00 95.69 224 ILE A C 1
ATOM 1730 O O . ILE A 1 224 ? -12.351 18.607 6.937 1.00 95.69 224 ILE A O 1
ATOM 1734 N N . PHE A 1 225 ? -12.381 16.476 6.247 1.00 96.56 225 PHE A N 1
ATOM 1735 C CA . PHE A 1 225 ? -12.941 16.803 4.945 1.00 96.56 225 PHE A CA 1
ATOM 1736 C C . PHE A 1 225 ? -14.462 16.877 5.054 1.00 96.56 225 PHE A C 1
ATOM 1738 O O . PHE A 1 225 ? -15.114 15.959 5.562 1.00 96.56 225 PHE A O 1
ATOM 1745 N N . SER A 1 226 ? -15.045 17.947 4.523 1.00 96.50 226 SER A N 1
ATOM 1746 C CA . SER A 1 226 ? -16.482 17.969 4.252 1.00 96.50 226 SER A CA 1
ATOM 1747 C C . SER A 1 226 ? -16.822 17.071 3.056 1.00 96.50 226 SER A C 1
ATOM 1749 O O . SER A 1 226 ? -15.962 16.755 2.230 1.00 96.50 226 SER A O 1
ATOM 1751 N N . SER A 1 227 ? -18.089 16.671 2.924 1.00 96.06 227 SER A N 1
ATOM 1752 C CA . SER A 1 227 ? -18.524 15.862 1.775 1.00 96.06 227 SER A CA 1
ATOM 1753 C C . SER A 1 227 ? -18.378 16.610 0.449 1.00 96.06 227 SER A C 1
ATOM 1755 O O . SER A 1 227 ? -17.972 16.012 -0.539 1.00 96.06 227 SER A O 1
ATOM 1757 N N . GLN A 1 228 ? -18.608 17.928 0.438 1.00 96.94 228 GLN A N 1
ATOM 1758 C CA . GLN A 1 228 ? -18.400 18.754 -0.754 1.00 96.94 228 GLN A CA 1
ATOM 1759 C C . GLN A 1 228 ? -16.921 18.806 -1.163 1.00 96.94 228 GLN A C 1
ATOM 1761 O O . GLN A 1 228 ? -16.603 18.750 -2.347 1.00 96.94 228 GLN A O 1
ATOM 1766 N N . GLU A 1 229 ? -16.008 18.906 -0.196 1.00 97.94 229 GLU A N 1
ATOM 1767 C CA . GLU A 1 229 ? -14.569 18.901 -0.473 1.00 97.94 229 GLU A CA 1
ATOM 1768 C C . GLU A 1 229 ? -14.093 17.557 -1.010 1.00 97.94 229 GLU A C 1
ATOM 1770 O O . GLU A 1 229 ? -13.334 17.544 -1.975 1.00 97.94 229 GLU A O 1
ATOM 1775 N N . ARG A 1 230 ? -14.573 16.443 -0.439 1.00 97.88 230 ARG A N 1
ATOM 1776 C CA . ARG A 1 230 ? -14.304 15.102 -0.977 1.00 97.88 230 ARG A CA 1
ATOM 1777 C C . ARG A 1 230 ? -14.747 14.989 -2.431 1.00 97.88 230 ARG A C 1
ATOM 1779 O O . ARG A 1 230 ? -13.905 14.725 -3.277 1.00 97.88 230 ARG A O 1
ATOM 1786 N N . ALA A 1 231 ? -16.011 15.302 -2.724 1.00 97.56 231 ALA A N 1
ATOM 1787 C CA . ALA A 1 231 ? -16.562 15.199 -4.074 1.00 97.56 231 ALA A CA 1
ATOM 1788 C C . ALA A 1 231 ? -15.779 16.041 -5.101 1.00 97.56 231 ALA A C 1
ATOM 1790 O O . ALA A 1 231 ? -15.518 15.589 -6.212 1.00 97.56 231 ALA A O 1
ATOM 1791 N N . ARG A 1 232 ? -15.333 17.250 -4.724 1.00 97.94 232 ARG A N 1
ATOM 1792 C CA . ARG A 1 232 ? -14.484 18.091 -5.591 1.00 97.94 232 ARG A CA 1
ATOM 1793 C C . ARG A 1 232 ? -13.137 17.437 -5.905 1.00 97.94 232 ARG A C 1
ATOM 1795 O O . ARG A 1 232 ? -12.698 17.474 -7.052 1.00 97.94 232 ARG A O 1
ATOM 1802 N N . VAL A 1 233 ? -12.473 16.865 -4.900 1.00 98.69 233 VAL A N 1
ATOM 1803 C CA . VAL A 1 233 ? -11.190 16.173 -5.094 1.00 98.69 233 VAL A CA 1
ATOM 1804 C C . VAL A 1 233 ? -11.388 14.889 -5.900 1.00 98.69 233 VAL A C 1
ATOM 1806 O O . VAL A 1 233 ? -10.628 14.649 -6.834 1.00 98.69 233 VAL A O 1
ATOM 1809 N N . ASP A 1 234 ? -12.424 14.106 -5.599 1.00 98.56 234 ASP A N 1
ATOM 1810 C CA . ASP A 1 234 ? -12.750 12.867 -6.309 1.00 98.56 234 ASP A CA 1
ATOM 1811 C C . ASP A 1 234 ? -13.021 13.122 -7.797 1.00 98.56 234 ASP A C 1
ATOM 1813 O O . ASP A 1 234 ? -12.497 12.401 -8.646 1.00 98.56 234 ASP A O 1
ATOM 1817 N N . GLN A 1 235 ? -13.756 14.190 -8.125 1.00 98.50 235 GLN A N 1
ATOM 1818 C CA . GLN A 1 235 ? -14.001 14.599 -9.509 1.00 98.50 235 GLN A CA 1
ATOM 1819 C C . GLN A 1 235 ? -12.703 14.988 -10.237 1.00 98.50 235 GLN A C 1
ATOM 1821 O O . GLN A 1 235 ? -12.487 14.581 -11.379 1.00 98.50 235 GLN A O 1
ATOM 1826 N N . SER A 1 236 ? -11.812 15.733 -9.575 1.00 98.56 236 SER A N 1
ATOM 1827 C CA . SER A 1 236 ? -10.502 16.093 -10.136 1.00 98.56 236 SER A CA 1
ATOM 1828 C C . SER A 1 236 ? -9.630 14.849 -10.362 1.00 98.56 236 SER A C 1
ATOM 1830 O O . SER A 1 236 ? -9.027 14.669 -11.419 1.00 98.56 236 SER A O 1
ATOM 1832 N N . LEU A 1 237 ? -9.611 13.911 -9.412 1.00 98.69 237 LEU A N 1
ATOM 1833 C CA . LEU A 1 237 ? -8.891 12.644 -9.558 1.00 98.69 237 LEU A CA 1
ATOM 1834 C C . LEU A 1 237 ? -9.482 11.756 -10.661 1.00 98.69 237 LEU A C 1
ATOM 1836 O O . LEU A 1 237 ? -8.725 11.094 -11.373 1.00 98.69 237 LEU A O 1
ATOM 1840 N N . PHE A 1 238 ? -10.803 11.762 -10.857 1.00 98.81 238 PHE A N 1
ATOM 1841 C CA . PHE A 1 238 ? -11.427 11.113 -12.010 1.00 98.81 238 PHE A CA 1
ATOM 1842 C C . PHE A 1 238 ? -10.917 11.716 -13.326 1.00 98.81 238 PHE A C 1
ATOM 1844 O O . PHE A 1 238 ? -10.542 10.972 -14.233 1.00 98.81 238 PHE A O 1
ATOM 1851 N N . GLY A 1 239 ? -10.807 13.044 -13.417 1.00 98.62 239 GLY A N 1
ATOM 1852 C CA . GLY A 1 239 ? -10.199 13.707 -14.571 1.00 98.62 239 GLY A CA 1
ATOM 1853 C C . GLY A 1 239 ? -8.729 13.329 -14.787 1.00 98.62 239 GLY A C 1
ATOM 1854 O O . GLY A 1 239 ? -8.314 13.100 -15.926 1.00 98.62 239 GLY A O 1
ATOM 1855 N N . THR A 1 240 ? -7.953 13.141 -13.713 1.00 98.50 240 THR A N 1
ATOM 1856 C CA . THR A 1 240 ? -6.595 12.572 -13.790 1.00 98.50 240 THR A CA 1
ATOM 1857 C C . THR A 1 240 ? -6.604 11.162 -14.385 1.00 98.50 240 THR A C 1
ATOM 1859 O O . THR A 1 240 ? -5.803 10.876 -15.277 1.00 98.50 240 THR A O 1
ATOM 1862 N N . VAL A 1 241 ? -7.502 10.275 -13.940 1.00 98.50 241 VAL A N 1
ATOM 1863 C CA . VAL A 1 241 ? -7.649 8.925 -14.516 1.00 98.50 241 VAL A CA 1
ATOM 1864 C C . VAL A 1 241 ? -8.020 9.008 -15.998 1.00 98.50 241 VAL A C 1
ATOM 1866 O O . VAL A 1 241 ? -7.420 8.307 -16.818 1.00 98.50 241 VAL A O 1
ATOM 1869 N N . ALA A 1 242 ? -8.967 9.878 -16.348 1.00 98.38 242 ALA A N 1
ATOM 1870 C CA . ALA A 1 242 ? -9.454 10.051 -17.710 1.00 98.38 242 ALA A CA 1
ATOM 1871 C C . ALA A 1 242 ? -8.360 10.556 -18.661 1.00 98.38 242 ALA A C 1
ATOM 1873 O O . ALA A 1 242 ? -8.227 10.027 -19.765 1.00 98.38 242 ALA A O 1
ATOM 1874 N N . GLU A 1 243 ? -7.531 11.514 -18.239 1.00 97.25 243 GLU A N 1
ATOM 1875 C CA . GLU A 1 243 ? -6.368 11.959 -19.017 1.00 97.25 243 GLU A CA 1
ATOM 1876 C C . GLU A 1 243 ? -5.409 10.795 -19.298 1.00 97.25 243 GLU A C 1
ATOM 1878 O O . GLU A 1 243 ? -5.004 10.569 -20.442 1.00 97.25 243 GLU A O 1
ATOM 1883 N N . HIS A 1 244 ? -5.090 10.010 -18.267 1.00 97.06 244 HIS A N 1
ATOM 1884 C CA . HIS A 1 244 ? -4.126 8.918 -18.376 1.00 97.06 244 HIS A CA 1
ATOM 1885 C C . HIS A 1 244 ? -4.660 7.682 -19.112 1.00 97.06 244 HIS A C 1
ATOM 1887 O O . HIS A 1 244 ? -3.867 6.836 -19.524 1.00 97.06 244 HIS A O 1
ATOM 1893 N N . SER A 1 245 ? -5.966 7.609 -19.399 1.00 95.69 245 SER A N 1
ATOM 1894 C CA . SER A 1 245 ? -6.537 6.565 -20.269 1.00 95.69 245 SER A CA 1
ATOM 1895 C C . SER A 1 245 ? -5.922 6.548 -21.681 1.00 95.69 245 SER A C 1
ATOM 1897 O O . SER A 1 245 ? -5.978 5.531 -22.374 1.00 95.69 245 SER A O 1
ATOM 1899 N N . ARG A 1 246 ? -5.294 7.659 -22.095 1.00 94.31 246 ARG A N 1
ATOM 1900 C CA . ARG A 1 246 ? -4.642 7.853 -23.402 1.00 94.31 246 ARG A CA 1
ATOM 1901 C C . ARG A 1 246 ? -3.123 8.021 -23.302 1.00 94.31 246 ARG A C 1
ATOM 1903 O O . ARG A 1 246 ? -2.497 8.470 -24.260 1.00 94.31 246 ARG A O 1
ATOM 1910 N N . ALA A 1 247 ? -2.530 7.725 -22.147 1.00 96.00 247 ALA A N 1
ATOM 1911 C CA . ALA A 1 247 ? -1.103 7.918 -21.942 1.00 96.00 247 ALA A CA 1
ATOM 1912 C C . ALA A 1 247 ? -0.262 6.967 -22.809 1.00 96.00 247 ALA A C 1
ATOM 1914 O O . ALA A 1 247 ? -0.650 5.830 -23.059 1.00 96.00 247 ALA A O 1
ATOM 1915 N N . TRP A 1 248 ? 0.921 7.417 -23.235 1.00 95.00 248 TRP A N 1
ATOM 1916 C CA . TRP A 1 248 ? 1.809 6.648 -24.120 1.00 95.00 248 TRP A CA 1
ATOM 1917 C C . TRP A 1 248 ? 2.294 5.324 -23.508 1.00 95.00 248 TRP A C 1
ATOM 1919 O O . TRP A 1 248 ? 2.575 4.382 -24.237 1.00 95.00 248 TRP A O 1
ATOM 1929 N N . TRP A 1 249 ? 2.389 5.260 -22.177 1.00 94.06 249 TRP A N 1
ATOM 1930 C CA . TRP A 1 249 ? 2.834 4.084 -21.428 1.00 94.06 249 TRP A CA 1
ATOM 1931 C C . TRP A 1 249 ? 1.715 3.052 -21.216 1.00 94.06 249 TRP A C 1
ATOM 1933 O O . TRP A 1 249 ? 1.954 1.994 -20.635 1.00 94.06 249 TRP A O 1
ATOM 1943 N N . ARG A 1 250 ? 0.482 3.326 -21.664 1.00 93.81 250 ARG A N 1
ATOM 1944 C CA . ARG A 1 250 ? -0.611 2.352 -21.606 1.00 93.81 250 ARG A CA 1
ATOM 1945 C C . ARG A 1 250 ? -0.379 1.222 -22.605 1.00 93.81 250 ARG A C 1
ATOM 1947 O O . ARG A 1 250 ? -0.224 1.469 -23.799 1.00 93.81 250 ARG A O 1
ATOM 1954 N N . LEU A 1 251 ? -0.503 -0.018 -22.138 1.00 91.00 251 LEU A N 1
ATOM 1955 C CA . LEU A 1 251 ? -0.574 -1.205 -22.994 1.00 91.00 251 LEU A CA 1
ATOM 1956 C C . LEU A 1 251 ? -1.908 -1.925 -22.793 1.00 91.00 251 LEU A C 1
ATOM 1958 O O . LEU A 1 251 ? -2.440 -1.978 -21.687 1.00 91.00 251 LEU A O 1
ATOM 1962 N N . SER A 1 252 ? -2.467 -2.462 -23.881 1.00 81.69 252 SER A N 1
ATOM 1963 C CA . SER A 1 252 ? -3.795 -3.093 -23.881 1.00 81.69 252 SER A CA 1
ATOM 1964 C C . SER A 1 252 ? -3.796 -4.533 -23.364 1.00 81.69 252 SER A C 1
ATOM 1966 O O . SER A 1 252 ? -4.806 -4.986 -22.829 1.00 81.69 252 SER A O 1
ATOM 1968 N N . ASP A 1 253 ? -2.689 -5.261 -23.531 1.00 80.81 253 ASP A N 1
ATOM 1969 C CA . ASP A 1 253 ? -2.462 -6.568 -22.915 1.00 80.81 253 ASP A CA 1
ATOM 1970 C C . ASP A 1 253 ? -0.957 -6.824 -22.715 1.00 80.81 253 ASP A C 1
ATOM 1972 O O . ASP A 1 253 ? -0.126 -6.192 -23.364 1.00 80.81 253 ASP A O 1
ATOM 1976 N N . GLY A 1 254 ? -0.614 -7.723 -21.785 1.00 75.25 254 GLY A N 1
ATOM 1977 C CA . GLY A 1 254 ? 0.769 -8.133 -21.493 1.00 75.25 254 GLY A CA 1
ATOM 1978 C C . GLY A 1 254 ? 1.135 -9.498 -22.089 1.00 75.25 254 GLY A C 1
ATOM 1979 O O . GLY A 1 254 ? 1.916 -10.247 -21.499 1.00 75.25 254 GLY A O 1
ATOM 1980 N N . SER A 1 255 ? 0.493 -9.899 -23.197 1.00 73.19 255 SER A N 1
ATOM 1981 C CA . SER A 1 255 ? 0.590 -11.270 -23.724 1.00 73.19 255 SER A CA 1
ATOM 1982 C C . SER A 1 255 ? 1.845 -11.534 -24.561 1.00 73.19 255 SER A C 1
ATOM 1984 O O . SER A 1 255 ? 2.381 -12.640 -24.503 1.00 73.19 255 SER A O 1
ATOM 1986 N N . LYS A 1 256 ? 2.315 -10.539 -25.325 1.00 74.19 256 LYS A N 1
ATOM 1987 C CA . LYS A 1 256 ? 3.498 -10.639 -26.206 1.00 74.19 256 LYS A CA 1
ATOM 1988 C C . LYS A 1 256 ? 4.779 -10.074 -25.587 1.00 74.19 256 LYS A C 1
ATOM 1990 O O . LYS A 1 256 ? 5.859 -10.362 -26.088 1.00 74.19 256 LYS A O 1
ATOM 1995 N N . GLY A 1 257 ? 4.628 -9.275 -24.540 1.00 84.06 257 GLY A N 1
ATOM 1996 C CA . GLY A 1 257 ? 5.668 -8.513 -23.862 1.00 84.06 257 GLY A CA 1
ATOM 1997 C C . GLY A 1 257 ? 5.010 -7.568 -22.861 1.00 84.06 257 GLY A C 1
ATOM 1998 O O . GLY A 1 257 ? 3.803 -7.314 -22.952 1.00 84.06 257 GLY A O 1
ATOM 1999 N N . ILE A 1 258 ? 5.776 -7.097 -21.884 1.00 91.06 258 ILE A N 1
ATOM 2000 C CA . ILE A 1 258 ? 5.297 -6.185 -20.830 1.00 91.06 258 ILE A CA 1
ATOM 2001 C C . ILE A 1 258 ? 5.972 -4.810 -20.885 1.00 91.06 258 ILE A C 1
ATOM 2003 O O . ILE A 1 258 ? 5.827 -3.992 -19.981 1.00 91.06 258 ILE A O 1
ATOM 2007 N N . GLY A 1 259 ? 6.703 -4.528 -21.960 1.00 92.56 259 GLY A N 1
ATOM 2008 C CA . GLY A 1 259 ? 7.375 -3.261 -22.182 1.00 92.56 259 GLY A CA 1
ATOM 2009 C C . GLY A 1 259 ? 8.475 -3.002 -21.158 1.00 92.56 259 GLY A C 1
ATOM 2010 O O . GLY A 1 259 ? 9.378 -3.806 -20.965 1.00 92.56 259 GLY A O 1
ATOM 2011 N N . CYS A 1 260 ? 8.413 -1.838 -20.523 1.00 91.12 260 CYS A N 1
ATOM 2012 C CA . CYS A 1 260 ? 9.436 -1.342 -19.602 1.00 91.12 260 CYS A CA 1
ATOM 2013 C C . CYS A 1 260 ? 8.821 -0.784 -18.323 1.00 91.12 260 CYS A C 1
ATOM 2015 O O . CYS A 1 260 ? 7.593 -0.687 -18.224 1.00 91.12 260 CYS A O 1
ATOM 2017 N N . ARG A 1 261 ? 9.656 -0.310 -17.388 1.00 90.12 261 ARG A N 1
ATOM 2018 C CA . ARG A 1 261 ? 9.173 0.220 -16.103 1.00 90.12 261 ARG A CA 1
ATOM 2019 C C . ARG A 1 261 ? 8.108 1.317 -16.211 1.00 90.12 261 ARG A C 1
ATOM 2021 O O . ARG A 1 261 ? 7.272 1.409 -15.317 1.00 90.12 261 ARG A O 1
ATOM 2028 N N . HIS A 1 262 ? 8.103 2.132 -17.272 1.00 92.44 262 HIS A N 1
ATOM 2029 C CA . HIS A 1 262 ? 7.053 3.139 -17.492 1.00 92.44 262 HIS A CA 1
ATOM 2030 C C . HIS A 1 262 ? 5.682 2.480 -17.685 1.00 92.44 262 HIS A C 1
ATOM 2032 O O . HIS A 1 262 ? 4.695 2.903 -17.090 1.00 92.44 262 HIS A O 1
ATOM 2038 N N . HIS A 1 263 ? 5.634 1.397 -18.464 1.00 94.94 263 HIS A N 1
ATOM 2039 C CA . HIS A 1 263 ? 4.409 0.653 -18.730 1.00 94.94 263 HIS A CA 1
ATOM 2040 C C . HIS A 1 263 ? 3.940 -0.089 -17.478 1.00 94.94 263 HIS A C 1
ATOM 2042 O O . HIS A 1 263 ? 2.778 0.011 -17.097 1.00 94.94 263 HIS A O 1
ATOM 2048 N N . THR A 1 264 ? 4.836 -0.803 -16.790 1.00 94.12 264 THR A N 1
ATOM 2049 C CA . THR A 1 264 ? 4.470 -1.553 -15.577 1.00 94.12 264 THR A CA 1
ATOM 2050 C C . THR A 1 264 ? 4.057 -0.624 -14.433 1.00 94.12 264 THR A C 1
ATOM 2052 O O . THR A 1 264 ? 3.022 -0.864 -13.811 1.00 94.12 264 THR A O 1
ATOM 2055 N N . THR A 1 265 ? 4.802 0.463 -14.195 1.00 92.94 265 THR A N 1
ATOM 2056 C CA . THR A 1 265 ? 4.505 1.416 -13.114 1.00 92.94 265 THR A CA 1
ATOM 2057 C C . THR A 1 265 ? 3.268 2.240 -13.434 1.00 92.94 265 THR A C 1
ATOM 2059 O O . THR A 1 265 ? 2.371 2.321 -12.603 1.00 92.94 265 THR A O 1
ATOM 2062 N N . GLY A 1 266 ? 3.178 2.806 -14.642 1.00 94.69 266 GLY A N 1
ATOM 2063 C CA . GLY A 1 266 ? 2.028 3.611 -15.045 1.00 94.69 266 GLY A CA 1
ATOM 2064 C C . GLY A 1 266 ? 0.724 2.816 -14.992 1.00 94.69 266 GLY A C 1
ATOM 2065 O O . GLY A 1 266 ? -0.263 3.293 -14.435 1.00 94.69 266 GLY A O 1
ATOM 2066 N N . MET A 1 267 ? 0.725 1.572 -15.486 1.00 96.06 267 MET A N 1
ATOM 2067 C CA . MET A 1 267 ? -0.467 0.719 -15.461 1.00 96.06 267 MET A CA 1
ATOM 2068 C C . MET A 1 267 ? -0.877 0.310 -14.043 1.00 96.06 267 MET A C 1
ATOM 2070 O O . MET A 1 267 ? -2.070 0.345 -13.740 1.00 96.06 267 MET A O 1
ATOM 2074 N N . LEU A 1 268 ? 0.076 -0.037 -13.166 1.00 95.06 268 LEU A N 1
ATOM 2075 C CA . LEU A 1 268 ? -0.228 -0.334 -11.762 1.00 95.06 268 LEU A CA 1
ATOM 2076 C C . LEU A 1 268 ? -0.769 0.908 -11.046 1.00 95.06 268 LEU A C 1
ATOM 2078 O O . LEU A 1 268 ? -1.806 0.840 -10.396 1.00 95.06 268 LEU A O 1
ATOM 2082 N N . ALA A 1 269 ? -0.112 2.054 -11.210 1.00 95.12 269 ALA A N 1
ATOM 2083 C CA . ALA A 1 269 ? -0.492 3.304 -10.567 1.00 95.12 269 ALA A CA 1
ATOM 2084 C C . ALA A 1 269 ? -1.887 3.789 -10.990 1.00 95.12 269 ALA A C 1
ATOM 2086 O O . ALA A 1 269 ? -2.682 4.222 -10.152 1.00 95.12 269 ALA A O 1
ATOM 2087 N N . TRP A 1 270 ? -2.201 3.669 -12.280 1.00 97.38 270 TRP A N 1
ATOM 2088 C CA . TRP A 1 270 ? -3.514 3.995 -12.828 1.00 97.38 270 TRP A CA 1
ATOM 2089 C C . TRP A 1 270 ? -4.596 3.047 -12.314 1.00 97.38 270 TRP A C 1
ATOM 2091 O O . TRP A 1 270 ? -5.650 3.505 -11.876 1.00 97.38 270 TRP A O 1
ATOM 2101 N N . TRP A 1 271 ? -4.314 1.740 -12.270 1.00 97.19 271 TRP A N 1
ATOM 2102 C CA . TRP A 1 271 ? -5.204 0.753 -11.655 1.00 97.19 271 TRP A CA 1
ATOM 2103 C C . TRP A 1 271 ? -5.451 1.039 -10.169 1.00 97.19 271 TRP A C 1
ATOM 2105 O O . TRP A 1 271 ? -6.601 1.012 -9.727 1.00 97.19 271 TRP A O 1
ATOM 2115 N N . THR A 1 272 ? -4.410 1.386 -9.406 1.00 96.12 272 THR A N 1
ATOM 2116 C CA . THR A 1 2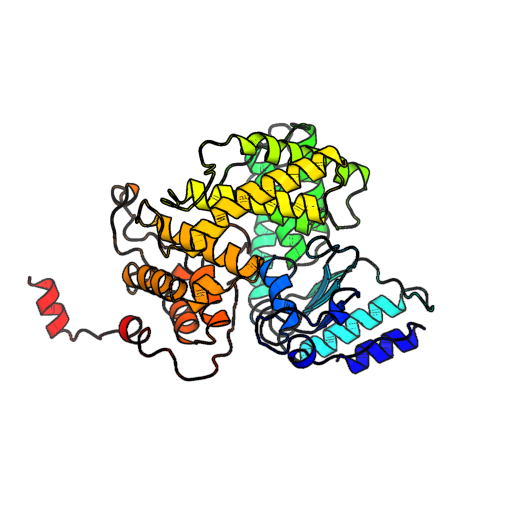72 ? -4.533 1.747 -7.988 1.00 96.12 272 THR A CA 1
ATOM 2117 C C . THR A 1 272 ? -5.412 2.988 -7.805 1.00 96.12 272 THR A C 1
ATOM 2119 O O . THR A 1 272 ? -6.305 2.978 -6.958 1.00 96.12 272 THR A O 1
ATOM 2122 N N . LEU A 1 273 ? -5.236 4.039 -8.619 1.00 97.56 273 LEU A N 1
ATOM 2123 C CA . LEU A 1 273 ? -6.081 5.238 -8.546 1.00 97.56 273 LEU A CA 1
ATOM 2124 C C . LEU A 1 273 ? -7.545 4.943 -8.899 1.00 97.56 273 LEU A C 1
ATOM 2126 O O . LEU A 1 273 ? -8.444 5.393 -8.187 1.00 97.56 273 LEU A O 1
ATOM 2130 N N . ILE A 1 274 ? -7.786 4.146 -9.945 1.00 98.38 274 ILE A N 1
ATOM 2131 C CA . ILE A 1 274 ? -9.133 3.690 -10.311 1.00 98.38 274 ILE A CA 1
ATOM 2132 C C . ILE A 1 274 ? -9.792 2.982 -9.127 1.00 98.38 274 ILE A C 1
ATOM 2134 O O . ILE A 1 274 ? -10.919 3.313 -8.762 1.00 98.38 274 ILE A O 1
ATOM 2138 N N . ARG A 1 275 ? -9.083 2.041 -8.495 1.00 96.81 275 ARG A N 1
ATOM 2139 C CA . ARG A 1 275 ? -9.601 1.301 -7.342 1.00 96.81 275 ARG A CA 1
ATOM 2140 C C . ARG A 1 275 ? -9.929 2.208 -6.168 1.00 96.81 275 ARG A C 1
ATOM 2142 O O . ARG A 1 275 ? -11.017 2.087 -5.620 1.00 96.81 275 ARG A O 1
ATOM 2149 N N . VAL A 1 276 ? -9.052 3.148 -5.817 1.00 96.62 276 VAL A N 1
ATOM 2150 C CA . VAL A 1 276 ? -9.329 4.112 -4.740 1.00 96.62 276 VAL A CA 1
ATOM 2151 C C . VAL A 1 276 ? -10.623 4.885 -5.019 1.00 96.62 276 VAL A C 1
ATOM 2153 O O . VAL A 1 276 ? -11.474 4.980 -4.137 1.00 96.62 276 VAL A O 1
ATOM 2156 N N . LEU A 1 277 ? -10.837 5.368 -6.245 1.00 98.00 277 LEU A N 1
ATOM 2157 C CA . LEU A 1 277 ? -12.072 6.078 -6.600 1.00 98.00 277 LEU A CA 1
ATOM 2158 C C . LEU A 1 277 ? -13.315 5.174 -6.591 1.00 98.00 277 LEU A C 1
ATOM 2160 O O . LEU A 1 277 ? -14.397 5.622 -6.217 1.00 98.00 277 LEU A O 1
ATOM 2164 N N . GLN A 1 278 ? -13.181 3.896 -6.952 1.00 96.62 278 GLN A N 1
ATOM 2165 C CA . GLN A 1 278 ? -14.274 2.927 -6.819 1.00 96.62 278 GLN A CA 1
ATOM 2166 C C . GLN A 1 278 ? -14.623 2.643 -5.348 1.00 96.62 278 GLN A C 1
ATOM 2168 O O . GLN A 1 278 ? -15.803 2.537 -5.005 1.00 96.62 278 GLN A O 1
ATOM 2173 N N . GLU A 1 279 ? -13.607 2.537 -4.488 1.00 95.00 279 GLU A N 1
ATOM 2174 C CA . GLU A 1 279 ? -13.746 2.204 -3.068 1.00 95.00 279 GLU A CA 1
ATOM 2175 C C . GLU A 1 279 ? -14.338 3.364 -2.258 1.00 95.00 279 GLU A C 1
ATOM 2177 O O . GLU A 1 279 ? -15.301 3.173 -1.516 1.00 95.00 279 GLU A O 1
ATOM 2182 N N . VAL A 1 280 ? -13.785 4.572 -2.402 1.00 94.00 280 VAL A N 1
ATOM 2183 C CA . VAL A 1 280 ? -14.098 5.710 -1.516 1.00 94.00 280 VAL A CA 1
ATOM 2184 C C . VAL A 1 280 ? -14.537 6.982 -2.237 1.00 94.00 280 VAL A C 1
ATOM 2186 O O . VAL A 1 280 ? -15.021 7.893 -1.571 1.00 94.00 280 VAL A O 1
ATOM 2189 N N . GLY A 1 281 ? -14.417 7.048 -3.565 1.00 95.06 281 GLY A N 1
ATOM 2190 C CA . GLY A 1 281 ? -14.765 8.247 -4.325 1.00 95.06 281 GLY A CA 1
ATOM 2191 C C . GLY A 1 281 ? -16.272 8.499 -4.387 1.00 95.06 281 GLY A C 1
ATOM 2192 O O . GLY A 1 281 ? -17.061 7.556 -4.535 1.00 95.06 281 GLY A O 1
ATOM 2193 N N . ASP A 1 282 ? -16.672 9.767 -4.311 1.00 94.94 282 ASP A N 1
ATOM 2194 C CA . ASP A 1 282 ? -18.040 10.246 -4.525 1.00 94.94 282 ASP A CA 1
ATOM 2195 C C . ASP A 1 282 ? -18.239 10.694 -5.983 1.00 94.94 282 ASP A C 1
ATOM 2197 O O . ASP A 1 282 ? -18.003 11.843 -6.348 1.00 94.94 282 ASP A O 1
ATOM 2201 N N . LEU A 1 283 ? -18.610 9.735 -6.836 1.00 96.56 283 LEU A N 1
ATOM 2202 C CA . LEU A 1 283 ? -18.775 9.908 -8.280 1.00 96.56 283 LEU A CA 1
ATOM 2203 C C . LEU A 1 283 ? -20.151 9.416 -8.738 1.00 96.56 283 LEU A C 1
ATOM 2205 O O . LEU A 1 283 ? -20.726 8.491 -8.144 1.00 96.56 283 LEU A O 1
ATOM 2209 N N . ASP A 1 284 ? -20.645 9.996 -9.832 1.00 97.31 284 ASP A N 1
ATOM 2210 C CA . ASP A 1 284 ? -21.889 9.578 -10.474 1.00 97.31 284 ASP A CA 1
ATOM 2211 C C . ASP A 1 284 ? -21.799 8.173 -11.108 1.00 97.31 284 ASP A C 1
ATOM 2213 O O . ASP A 1 284 ? -20.738 7.548 -11.212 1.00 97.31 284 ASP A O 1
ATOM 2217 N N . ALA A 1 285 ? -22.955 7.638 -11.507 1.00 97.69 285 ALA A N 1
ATOM 2218 C CA . ALA A 1 285 ? -23.055 6.281 -12.036 1.00 97.69 285 ALA A CA 1
ATOM 2219 C C . ALA A 1 285 ? -22.302 6.089 -13.366 1.00 97.69 285 ALA A C 1
ATOM 2221 O O . ALA A 1 285 ? -21.775 5.002 -13.614 1.00 97.69 285 ALA A O 1
ATOM 2222 N N . GLU A 1 286 ? -22.237 7.121 -14.210 1.00 98.19 286 GLU A N 1
ATOM 2223 C CA . GLU A 1 286 ? -21.546 7.064 -15.501 1.00 98.19 286 GLU A CA 1
ATOM 2224 C C . GLU A 1 286 ? -20.030 6.996 -15.298 1.00 98.19 286 GLU A C 1
ATOM 2226 O O . GLU A 1 286 ? -19.369 6.096 -15.819 1.00 98.19 286 GLU A O 1
ATOM 2231 N N . SER A 1 287 ? -19.500 7.864 -14.441 1.00 98.31 287 SER A N 1
ATOM 2232 C CA . SER A 1 287 ? -18.097 7.895 -14.039 1.00 98.31 287 SER A CA 1
ATOM 2233 C C . SER A 1 287 ? -17.686 6.583 -13.370 1.00 98.31 287 SER A C 1
ATOM 2235 O O . SER A 1 287 ? -16.648 6.013 -13.706 1.00 98.31 287 SER A O 1
ATOM 2237 N N . ARG A 1 288 ? -18.523 6.024 -12.481 1.00 97.62 288 ARG A N 1
ATOM 2238 C CA . ARG A 1 288 ? -18.266 4.706 -11.866 1.00 97.62 288 ARG A CA 1
ATOM 2239 C C . ARG A 1 288 ? -18.232 3.574 -12.887 1.00 97.62 288 ARG A C 1
ATOM 2241 O O . ARG A 1 288 ? -17.374 2.696 -12.784 1.00 97.62 288 ARG A O 1
ATOM 2248 N N . LYS A 1 289 ? -19.135 3.588 -13.871 1.00 98.31 289 LYS A N 1
ATOM 2249 C CA . LYS A 1 289 ? -19.125 2.611 -14.965 1.00 98.31 289 LYS A CA 1
ATOM 2250 C C . LYS A 1 289 ? -17.849 2.741 -15.798 1.00 98.31 289 LYS A C 1
ATOM 2252 O O . LYS A 1 289 ? -17.192 1.738 -16.055 1.00 98.31 289 LYS A O 1
ATOM 2257 N N . GLN A 1 290 ? -17.451 3.963 -16.139 1.00 98.56 290 GLN A N 1
ATOM 2258 C CA . GLN A 1 290 ? -16.234 4.209 -16.907 1.00 98.56 290 GLN A CA 1
ATOM 2259 C C . GLN A 1 290 ? -14.968 3.761 -16.157 1.00 98.56 290 GLN A C 1
ATOM 2261 O O . GLN A 1 290 ? -14.077 3.159 -16.759 1.00 98.56 290 GLN A O 1
ATOM 2266 N N . LEU A 1 291 ? -14.905 3.988 -14.839 1.00 98.50 291 LEU A N 1
ATOM 2267 C CA . LEU A 1 291 ? -13.845 3.451 -13.980 1.00 98.50 291 LEU A CA 1
ATOM 2268 C C . LEU A 1 291 ? -13.810 1.919 -14.010 1.00 98.50 291 LEU A C 1
ATOM 2270 O O . LEU A 1 291 ? -12.728 1.341 -14.062 1.00 98.50 291 LEU A O 1
ATOM 2274 N N . GLN A 1 292 ? -14.968 1.254 -14.009 1.00 98.12 292 GLN A N 1
ATOM 2275 C CA . GLN A 1 292 ? -15.038 -0.206 -14.097 1.00 98.12 292 GLN A CA 1
ATOM 2276 C C . GLN A 1 292 ? -14.513 -0.736 -15.438 1.00 98.12 292 GLN A C 1
ATOM 2278 O O . GLN A 1 292 ? -13.765 -1.716 -15.453 1.00 98.12 292 GLN A O 1
ATOM 2283 N N . ASP A 1 293 ? -14.853 -0.081 -16.547 1.00 98.12 293 ASP A N 1
ATOM 2284 C CA . ASP A 1 293 ? -14.358 -0.458 -17.874 1.00 98.12 293 ASP A CA 1
ATOM 2285 C C . ASP A 1 293 ? -12.828 -0.300 -17.952 1.00 98.12 293 ASP A C 1
ATOM 2287 O O . ASP A 1 293 ? -12.110 -1.229 -18.334 1.00 98.12 293 ASP A O 1
ATOM 2291 N N . TRP A 1 294 ? -12.307 0.837 -17.480 1.00 98.00 294 TRP A N 1
ATOM 2292 C CA . TRP A 1 294 ? -10.868 1.105 -17.413 1.00 98.00 294 TRP A CA 1
ATOM 2293 C C . TRP A 1 294 ? -10.116 0.176 -16.464 1.00 98.00 294 TRP A C 1
ATOM 2295 O O . TRP A 1 294 ? -9.003 -0.250 -16.783 1.00 98.00 294 TRP A O 1
ATOM 2305 N N . ARG A 1 295 ? -10.722 -0.204 -15.336 1.00 97.56 295 ARG A N 1
ATOM 2306 C CA . ARG A 1 295 ? -10.168 -1.227 -14.446 1.00 97.56 295 ARG A CA 1
ATOM 2307 C C . ARG A 1 295 ? -9.993 -2.550 -15.182 1.00 97.56 295 ARG A C 1
ATOM 2309 O O . ARG A 1 295 ? -8.917 -3.135 -15.106 1.00 97.56 295 ARG A O 1
ATOM 2316 N N . GLY A 1 296 ? -11.013 -2.989 -15.920 1.00 96.44 296 GLY A N 1
ATOM 2317 C CA . GLY A 1 296 ? -10.948 -4.222 -16.704 1.00 96.44 296 GLY A CA 1
ATOM 2318 C C . GLY A 1 296 ? -9.859 -4.184 -17.779 1.00 96.44 296 GLY A C 1
ATOM 2319 O O . GLY A 1 296 ? -9.208 -5.193 -18.039 1.00 96.44 296 GLY A O 1
ATOM 2320 N N . GLU A 1 297 ? -9.612 -3.026 -18.393 1.00 95.38 297 GLU A N 1
ATOM 2321 C CA . GLU A 1 297 ? -8.476 -2.844 -19.303 1.00 95.38 297 GLU A CA 1
ATOM 2322 C C . GLU A 1 297 ? -7.127 -2.932 -18.5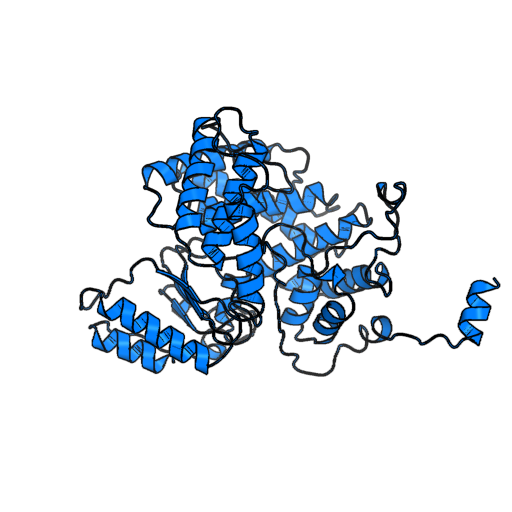87 1.00 95.38 297 GLU A C 1
ATOM 2324 O O . GLU A 1 297 ? -6.232 -3.634 -19.056 1.00 95.38 297 GLU A O 1
ATOM 2329 N N . ALA A 1 298 ? -6.984 -2.259 -17.445 1.00 96.25 298 ALA A N 1
ATOM 2330 C CA . ALA A 1 298 ? -5.752 -2.310 -16.671 1.00 96.25 298 ALA A CA 1
ATOM 2331 C C . ALA A 1 298 ? -5.446 -3.739 -16.200 1.00 96.25 298 ALA A C 1
ATOM 2333 O O . ALA A 1 298 ? -4.324 -4.217 -16.352 1.00 96.25 298 ALA A O 1
ATOM 2334 N N . GLU A 1 299 ? -6.455 -4.458 -15.709 1.00 96.31 299 GLU A N 1
ATOM 2335 C CA . GLU A 1 299 ? -6.323 -5.840 -15.245 1.00 96.31 299 GLU A CA 1
ATOM 2336 C C . GLU A 1 299 ? -5.956 -6.806 -16.376 1.00 96.31 299 GLU A C 1
ATOM 2338 O O . GLU A 1 299 ? -5.188 -7.736 -16.144 1.00 96.31 299 GLU A O 1
ATOM 2343 N N . LYS A 1 300 ? -6.409 -6.590 -17.619 1.00 95.06 300 LYS A N 1
ATOM 2344 C CA . LYS A 1 300 ? -5.952 -7.402 -18.768 1.00 95.06 300 LYS A CA 1
ATOM 2345 C C . LYS A 1 300 ? -4.436 -7.328 -18.953 1.00 95.06 300 LYS A C 1
ATOM 2347 O O . LYS A 1 300 ? -3.803 -8.356 -19.193 1.00 95.06 300 LYS A O 1
ATOM 2352 N N . TYR A 1 301 ? -3.855 -6.137 -18.827 1.00 95.94 301 TYR A N 1
ATOM 2353 C CA . TYR A 1 301 ? -2.408 -5.955 -18.890 1.00 95.94 301 TYR A CA 1
ATOM 2354 C C . TYR A 1 301 ? -1.698 -6.484 -17.638 1.00 95.94 301 TYR A C 1
ATOM 2356 O O . TYR A 1 301 ? -0.742 -7.250 -17.760 1.00 95.94 301 TYR A O 1
ATOM 2364 N N . LEU A 1 302 ? -2.181 -6.131 -16.442 1.00 95.62 302 LEU A N 1
ATOM 2365 C CA . LEU A 1 302 ? -1.557 -6.510 -15.170 1.00 95.62 302 LEU A CA 1
ATOM 2366 C C . LEU A 1 302 ? -1.539 -8.033 -14.960 1.00 95.62 302 LEU A C 1
ATOM 2368 O O . LEU A 1 302 ? -0.530 -8.584 -14.526 1.00 95.62 302 LEU A O 1
ATOM 2372 N N . ASN A 1 303 ? -2.587 -8.741 -15.390 1.00 95.12 303 ASN A N 1
ATOM 2373 C CA . ASN A 1 303 ? -2.608 -10.208 -15.444 1.00 95.12 303 ASN A CA 1
ATOM 2374 C C . ASN A 1 303 ? -1.576 -10.800 -16.420 1.00 95.12 303 ASN A C 1
ATOM 2376 O O . ASN A 1 303 ? -1.226 -11.975 -16.323 1.00 95.12 303 ASN A O 1
ATOM 2380 N N . GLY A 1 304 ? -1.096 -10.020 -17.389 1.00 92.81 304 GLY A N 1
ATOM 2381 C CA . GLY A 1 304 ? 0.016 -10.402 -18.254 1.00 92.81 304 GLY A CA 1
ATOM 2382 C C . GLY A 1 304 ? 1.357 -10.386 -17.520 1.00 92.81 304 GLY A C 1
ATOM 2383 O O . GLY A 1 304 ? 2.170 -11.279 -17.755 1.00 92.81 304 GLY A O 1
ATOM 2384 N N . LEU A 1 305 ? 1.562 -9.447 -16.583 1.00 92.31 305 LEU A N 1
ATOM 2385 C CA . LEU A 1 305 ? 2.804 -9.323 -15.802 1.00 92.31 305 LEU A CA 1
ATOM 2386 C C . LEU A 1 305 ? 3.154 -10.613 -15.054 1.00 92.31 305 LEU A C 1
ATOM 2388 O O . LEU A 1 305 ? 4.316 -11.004 -14.989 1.00 92.31 305 LEU A O 1
ATOM 2392 N N . THR A 1 306 ? 2.140 -11.323 -14.554 1.00 92.81 306 THR A N 1
ATOM 2393 C CA . THR A 1 306 ? 2.286 -12.544 -13.741 1.00 92.81 306 THR A CA 1
ATOM 2394 C C . THR A 1 306 ? 2.856 -13.748 -14.508 1.00 92.81 306 THR A C 1
ATOM 2396 O O . THR A 1 306 ? 3.044 -14.827 -13.939 1.00 92.81 306 THR A O 1
ATOM 2399 N N . ARG A 1 307 ? 3.160 -13.583 -15.800 1.00 92.94 307 ARG A N 1
ATOM 2400 C CA . ARG A 1 307 ? 3.803 -14.587 -16.664 1.00 92.94 307 ARG A CA 1
ATOM 2401 C C . ARG A 1 307 ? 5.303 -14.358 -16.826 1.00 92.94 307 ARG A C 1
ATOM 2403 O O . ARG A 1 307 ? 5.988 -15.225 -17.366 1.00 92.94 307 ARG A O 1
ATOM 2410 N N . HIS A 1 308 ? 5.810 -13.226 -16.344 1.00 92.06 308 HIS A N 1
ATOM 2411 C CA . HIS A 1 308 ? 7.181 -12.778 -16.558 1.00 92.06 308 HIS A CA 1
ATOM 2412 C C . HIS A 1 308 ? 7.907 -12.592 -15.224 1.00 92.06 308 HIS A C 1
ATOM 2414 O O . HIS A 1 308 ? 7.289 -12.362 -14.190 1.00 92.06 308 HIS A O 1
ATOM 2420 N N . TYR A 1 309 ? 9.233 -12.722 -15.226 1.00 92.12 309 TYR A N 1
ATOM 2421 C CA . TYR A 1 309 ? 10.085 -12.465 -14.050 1.00 92.12 309 TYR A CA 1
ATOM 2422 C C . TYR A 1 309 ? 11.070 -11.304 -14.277 1.00 92.12 309 TYR A C 1
ATOM 2424 O O . TYR A 1 309 ? 11.937 -11.062 -13.441 1.00 92.12 309 TYR A O 1
ATOM 2432 N N . SER A 1 310 ? 10.955 -10.631 -15.422 1.00 90.75 310 SER A N 1
ATOM 2433 C CA . SER A 1 310 ? 11.700 -9.451 -15.872 1.00 90.75 310 SER A CA 1
ATOM 2434 C C . SER A 1 310 ? 10.848 -8.763 -16.945 1.00 90.75 310 SER A C 1
ATOM 2436 O O . SER A 1 310 ? 9.961 -9.414 -17.501 1.00 90.75 310 SER A O 1
ATOM 2438 N N . ASP A 1 311 ? 11.084 -7.482 -17.221 1.00 91.56 311 ASP A N 1
ATOM 2439 C CA . ASP A 1 311 ? 10.428 -6.792 -18.338 1.00 91.56 311 ASP A CA 1
ATOM 2440 C C . ASP A 1 311 ? 11.239 -6.895 -19.639 1.00 91.56 311 ASP A C 1
ATOM 2442 O O . ASP A 1 311 ? 12.315 -7.493 -19.659 1.00 91.56 311 ASP A O 1
ATOM 2446 N N . ASP A 1 312 ? 10.702 -6.351 -20.734 1.00 91.00 312 ASP A N 1
ATOM 2447 C CA . ASP A 1 312 ? 11.261 -6.534 -22.078 1.00 91.00 312 ASP A CA 1
ATOM 2448 C C . ASP A 1 312 ? 12.550 -5.720 -22.304 1.00 91.00 312 ASP A C 1
ATOM 2450 O O . ASP A 1 312 ? 13.270 -5.980 -23.268 1.00 91.00 312 ASP A O 1
ATOM 2454 N N . GLN A 1 313 ? 12.838 -4.722 -21.455 1.00 88.00 313 GLN A N 1
ATOM 2455 C CA . GLN A 1 313 ? 14.098 -3.966 -21.514 1.00 88.00 313 GLN A CA 1
ATOM 2456 C C . GLN A 1 313 ? 15.264 -4.729 -20.892 1.00 88.00 313 GLN A C 1
ATOM 2458 O O . GLN A 1 313 ? 16.404 -4.519 -21.301 1.00 88.00 313 GLN A O 1
ATOM 2463 N N . ASP A 1 314 ? 14.966 -5.606 -19.933 1.00 86.31 314 ASP A N 1
ATOM 2464 C CA . ASP A 1 314 ? 15.919 -6.457 -19.222 1.00 86.31 314 ASP A CA 1
ATOM 2465 C C . ASP A 1 314 ? 17.121 -5.715 -18.600 1.00 86.31 314 ASP A C 1
ATOM 2467 O O . ASP A 1 314 ? 18.166 -6.318 -18.372 1.00 86.31 314 ASP A O 1
ATOM 2471 N N . ASP A 1 315 ? 16.966 -4.432 -18.269 1.00 84.94 315 ASP A N 1
ATOM 2472 C CA . ASP A 1 315 ? 17.997 -3.590 -17.663 1.00 84.94 315 ASP A CA 1
ATOM 2473 C C . ASP A 1 315 ? 17.820 -3.464 -16.133 1.00 84.94 315 ASP A C 1
ATOM 2475 O O . ASP A 1 315 ? 17.035 -4.169 -15.487 1.00 84.94 315 ASP A O 1
ATOM 2479 N N . TYR A 1 316 ? 18.573 -2.559 -15.505 1.00 81.81 316 TYR A N 1
ATOM 2480 C CA . TYR A 1 316 ? 18.453 -2.284 -14.069 1.00 81.81 316 TYR A CA 1
ATOM 2481 C C . TYR A 1 316 ? 17.032 -1.874 -13.622 1.00 81.81 316 TYR A C 1
ATOM 2483 O O . TYR A 1 316 ? 16.660 -2.107 -12.471 1.00 81.81 316 TYR A O 1
ATOM 2491 N N . GLN A 1 317 ? 16.238 -1.267 -14.512 1.00 85.56 317 GLN A N 1
ATOM 2492 C CA . GLN A 1 317 ? 14.877 -0.792 -14.251 1.00 85.56 317 GLN A CA 1
ATOM 2493 C C . GLN A 1 317 ? 13.880 -1.946 -14.204 1.00 85.56 317 GLN A C 1
ATOM 2495 O O . GLN A 1 317 ? 12.829 -1.818 -13.575 1.00 85.56 317 GLN A O 1
ATOM 2500 N N . SER A 1 318 ? 14.214 -3.100 -14.792 1.00 88.31 318 SER A N 1
ATOM 2501 C CA . SER A 1 318 ? 13.372 -4.298 -14.727 1.00 88.31 318 SER A CA 1
ATOM 2502 C C . SER A 1 318 ? 13.125 -4.762 -13.289 1.00 88.31 318 SER A C 1
ATOM 2504 O O . SER A 1 318 ? 12.123 -5.423 -13.012 1.00 88.31 318 SER A O 1
ATOM 2506 N N . VAL A 1 319 ? 14.002 -4.388 -12.349 1.00 88.31 319 VAL A N 1
ATOM 2507 C CA . VAL A 1 319 ? 13.813 -4.620 -10.910 1.00 88.31 319 VAL A CA 1
ATOM 2508 C C . VAL A 1 319 ? 12.591 -3.868 -10.361 1.00 88.31 319 VAL A C 1
ATOM 2510 O O . VAL A 1 319 ? 11.878 -4.370 -9.489 1.00 88.31 319 VAL A O 1
ATOM 2513 N N . ASP A 1 320 ? 12.302 -2.678 -10.877 1.00 88.56 320 ASP A N 1
ATOM 2514 C CA . ASP A 1 320 ? 11.115 -1.913 -10.493 1.00 88.56 320 ASP A CA 1
ATOM 2515 C C . ASP A 1 320 ? 9.845 -2.586 -11.053 1.00 88.56 320 ASP A C 1
ATOM 2517 O O . ASP A 1 320 ? 8.852 -2.761 -10.343 1.00 88.56 320 ASP A O 1
ATOM 2521 N N . SER A 1 321 ? 9.902 -3.097 -12.287 1.00 91.69 321 SER A N 1
ATOM 2522 C CA . SER A 1 321 ? 8.801 -3.835 -12.927 1.00 91.69 321 SER A CA 1
ATOM 2523 C C . SER A 1 321 ? 8.391 -5.114 -12.183 1.00 91.69 321 SER A C 1
ATOM 2525 O O . SER A 1 321 ? 7.197 -5.413 -12.053 1.00 91.69 321 SER A O 1
ATOM 2527 N N . VAL A 1 322 ? 9.347 -5.876 -11.646 1.00 92.25 322 VAL A N 1
ATOM 2528 C CA . VAL A 1 322 ? 9.024 -7.081 -10.857 1.00 92.25 322 VAL A CA 1
ATOM 2529 C C . VAL A 1 322 ? 8.448 -6.742 -9.485 1.00 92.25 322 VAL A C 1
ATOM 2531 O O . VAL A 1 322 ? 7.619 -7.494 -8.975 1.00 92.25 322 VAL A O 1
ATOM 2534 N N . GLN A 1 323 ? 8.813 -5.597 -8.900 1.00 91.94 323 GLN A N 1
ATOM 2535 C CA . GLN A 1 323 ? 8.161 -5.101 -7.686 1.00 91.94 323 GLN A CA 1
ATOM 2536 C C . GLN A 1 323 ? 6.711 -4.695 -7.961 1.00 91.94 323 GLN A C 1
ATOM 2538 O O . GLN A 1 323 ? 5.839 -5.020 -7.158 1.00 91.94 323 GLN A O 1
ATOM 2543 N N . ASN A 1 324 ? 6.423 -4.090 -9.118 1.00 92.56 324 ASN A N 1
ATOM 2544 C CA . ASN A 1 324 ? 5.047 -3.813 -9.542 1.00 92.56 324 ASN A CA 1
ATOM 2545 C C . ASN A 1 324 ? 4.235 -5.111 -9.713 1.00 92.56 324 ASN A C 1
ATOM 2547 O O . ASN A 1 324 ? 3.084 -5.193 -9.287 1.00 92.56 324 ASN A O 1
ATOM 2551 N N . THR A 1 325 ? 4.857 -6.158 -10.266 1.00 94.69 325 THR A N 1
ATOM 2552 C CA . THR A 1 325 ? 4.237 -7.491 -10.394 1.00 94.69 325 THR A CA 1
ATOM 2553 C C . THR A 1 325 ? 3.932 -8.098 -9.022 1.00 94.69 325 THR A C 1
ATOM 2555 O O . THR A 1 325 ? 2.815 -8.562 -8.791 1.00 94.69 325 THR A O 1
ATOM 2558 N N . ALA A 1 326 ? 4.890 -8.042 -8.090 1.00 95.19 326 ALA A N 1
ATOM 2559 C CA . ALA A 1 326 ? 4.701 -8.473 -6.706 1.00 95.19 326 ALA A CA 1
ATOM 2560 C C . ALA A 1 326 ? 3.558 -7.699 -6.031 1.00 95.19 326 ALA A C 1
ATOM 2562 O O . ALA A 1 326 ? 2.653 -8.313 -5.471 1.00 95.19 326 ALA A O 1
ATOM 2563 N N . SER A 1 327 ? 3.555 -6.366 -6.146 1.00 93.81 327 SER A N 1
ATOM 2564 C CA . SER A 1 327 ? 2.501 -5.492 -5.619 1.00 93.81 327 SER A CA 1
ATOM 2565 C C . SER A 1 327 ? 1.117 -5.918 -6.115 1.00 93.81 327 SER A C 1
ATOM 2567 O O . SER A 1 327 ? 0.224 -6.167 -5.306 1.00 93.81 327 SER A O 1
ATOM 2569 N N . TYR A 1 328 ? 0.959 -6.106 -7.429 1.00 95.56 328 TYR A N 1
ATOM 2570 C CA . TYR A 1 328 ? -0.304 -6.538 -8.028 1.00 95.56 328 TYR A CA 1
ATOM 2571 C C . TYR A 1 328 ? -0.769 -7.910 -7.515 1.00 95.56 328 TYR A C 1
ATOM 2573 O O . TYR A 1 328 ? -1.922 -8.059 -7.104 1.00 95.56 328 TYR A O 1
ATOM 2581 N N . CYS A 1 329 ? 0.128 -8.901 -7.473 1.00 96.81 329 CYS A N 1
ATOM 2582 C CA . CYS A 1 329 ? -0.175 -10.247 -6.968 1.00 96.81 329 CYS A CA 1
ATOM 2583 C C . CYS A 1 329 ? -0.621 -10.220 -5.497 1.00 96.81 329 CYS A C 1
ATOM 2585 O O . CYS A 1 329 ? -1.576 -10.888 -5.106 1.00 96.81 329 CYS A O 1
ATOM 2587 N N . LEU A 1 330 ? 0.054 -9.425 -4.663 1.00 95.50 330 LEU A N 1
ATOM 2588 C CA . LEU A 1 330 ? -0.259 -9.312 -3.238 1.00 95.50 330 LEU A CA 1
ATOM 2589 C C . LEU A 1 330 ? -1.584 -8.573 -3.014 1.00 95.50 330 LEU A C 1
ATOM 2591 O O . LEU A 1 330 ? -2.385 -9.006 -2.190 1.00 95.50 330 LEU A O 1
ATOM 2595 N N . GLN A 1 331 ? -1.833 -7.488 -3.755 1.00 94.19 331 GLN A N 1
ATOM 2596 C CA . GLN A 1 331 ? -3.061 -6.695 -3.649 1.00 94.19 331 GLN A CA 1
ATOM 2597 C C . GLN A 1 331 ? -4.307 -7.464 -4.103 1.00 94.19 331 GLN A C 1
ATOM 2599 O O . GLN A 1 331 ? -5.367 -7.316 -3.496 1.00 94.19 331 GLN A O 1
ATOM 2604 N N . THR A 1 332 ? -4.185 -8.285 -5.150 1.00 95.00 332 THR A N 1
ATOM 2605 C CA . THR A 1 332 ? -5.278 -9.130 -5.667 1.00 95.00 332 THR A CA 1
ATOM 2606 C C . THR A 1 332 ? -5.432 -10.447 -4.907 1.00 95.00 332 THR A C 1
ATOM 2608 O O . THR A 1 332 ? -6.479 -11.085 -4.991 1.00 95.00 332 THR A O 1
ATOM 2611 N N . GLY A 1 333 ? -4.398 -10.871 -4.177 1.00 94.69 333 GLY A N 1
ATOM 2612 C CA . GLY A 1 333 ? -4.331 -12.196 -3.568 1.00 94.69 333 GLY A CA 1
ATOM 2613 C C . GLY A 1 333 ? -4.075 -13.327 -4.572 1.00 94.69 333 GLY A C 1
ATOM 2614 O O . GLY A 1 333 ? -4.055 -14.492 -4.167 1.00 94.69 333 GLY A O 1
ATOM 2615 N N . ASP A 1 334 ? -3.854 -13.024 -5.857 1.00 95.75 334 ASP A N 1
ATOM 2616 C CA . ASP A 1 334 ? -3.428 -14.020 -6.838 1.00 95.75 334 ASP A CA 1
ATOM 2617 C C . ASP A 1 334 ? -1.928 -14.296 -6.686 1.00 95.75 334 ASP A C 1
ATOM 2619 O O . ASP A 1 334 ? -1.057 -13.565 -7.158 1.00 95.75 334 ASP A O 1
ATOM 2623 N N . LEU A 1 335 ? -1.623 -15.398 -6.005 1.00 96.38 335 LEU A N 1
ATOM 2624 C CA . LEU A 1 335 ? -0.257 -15.819 -5.717 1.00 96.38 335 LEU A CA 1
ATOM 2625 C C . LEU A 1 335 ? 0.316 -16.792 -6.759 1.00 96.38 335 LEU A C 1
ATOM 2627 O O . LEU A 1 335 ? 1.356 -17.401 -6.496 1.00 96.38 335 LEU A O 1
ATOM 2631 N N . ALA A 1 336 ? -0.307 -16.954 -7.933 1.00 96.38 336 ALA A N 1
ATOM 2632 C CA . ALA A 1 336 ? 0.176 -17.870 -8.970 1.00 96.38 336 ALA A CA 1
ATOM 2633 C C . ALA A 1 336 ? 1.631 -17.581 -9.389 1.00 96.38 336 ALA A C 1
ATOM 2635 O O . ALA A 1 336 ? 2.422 -18.512 -9.547 1.00 96.38 336 ALA A O 1
ATOM 2636 N N . TRP A 1 337 ? 2.016 -16.302 -9.478 1.00 96.94 337 TRP A N 1
ATOM 2637 C CA . TRP A 1 337 ? 3.385 -15.861 -9.793 1.00 96.94 337 TRP A CA 1
ATOM 2638 C C . TRP A 1 337 ? 4.429 -16.284 -8.744 1.00 96.94 337 TRP A C 1
ATOM 2640 O O . TRP A 1 337 ? 5.581 -16.590 -9.063 1.00 96.94 337 TRP A O 1
ATOM 2650 N N . TYR A 1 338 ? 4.026 -16.361 -7.474 1.00 96.69 338 TYR A N 1
ATOM 2651 C CA . TYR A 1 338 ? 4.869 -16.920 -6.418 1.00 96.69 338 TYR A CA 1
ATOM 2652 C C . TYR A 1 338 ? 4.906 -18.449 -6.499 1.00 96.69 338 TYR A C 1
ATOM 2654 O O . TYR A 1 338 ? 5.971 -19.052 -6.352 1.00 96.69 338 TYR A O 1
ATOM 2662 N N . GLN A 1 339 ? 3.762 -19.088 -6.742 1.00 95.19 339 GLN A N 1
ATOM 2663 C CA . GLN A 1 339 ? 3.616 -20.548 -6.741 1.00 95.19 339 GLN A CA 1
ATOM 2664 C C . GLN A 1 339 ? 4.331 -21.225 -7.917 1.00 95.19 339 GLN A C 1
ATOM 2666 O O . GLN A 1 339 ? 4.874 -22.315 -7.755 1.00 95.19 339 GLN A O 1
ATOM 2671 N N . ASN A 1 340 ? 4.377 -20.579 -9.084 1.00 94.31 340 ASN A N 1
ATOM 2672 C CA . ASN A 1 340 ? 5.039 -21.107 -10.280 1.00 94.31 340 ASN A CA 1
ATOM 2673 C C . ASN A 1 340 ? 6.566 -20.856 -10.309 1.00 94.31 340 ASN A C 1
ATOM 2675 O O . ASN A 1 340 ? 7.247 -21.293 -11.238 1.00 94.31 340 ASN A O 1
ATOM 2679 N N . GLY A 1 341 ? 7.114 -20.178 -9.292 1.00 93.31 341 GLY A N 1
ATOM 2680 C CA . GLY A 1 341 ? 8.548 -19.930 -9.128 1.00 93.31 341 GLY A CA 1
ATOM 2681 C C . GLY A 1 341 ? 9.098 -18.717 -9.885 1.00 93.31 341 GLY A C 1
ATOM 2682 O O . GLY A 1 341 ? 10.308 -18.490 -9.840 1.00 93.31 341 GLY A O 1
ATOM 2683 N N . LEU A 1 342 ? 8.261 -17.920 -10.558 1.00 96.00 342 LEU A N 1
ATOM 2684 C CA . LEU A 1 342 ? 8.711 -16.696 -11.229 1.00 96.00 342 LEU A CA 1
ATOM 2685 C C . LEU A 1 342 ? 9.178 -15.630 -10.228 1.00 96.00 342 LEU A C 1
ATOM 2687 O O . LEU A 1 342 ? 10.222 -15.021 -10.459 1.00 96.00 342 LEU A O 1
ATOM 2691 N N . ALA A 1 343 ? 8.499 -15.478 -9.085 1.00 96.12 343 ALA A N 1
ATOM 2692 C CA . ALA A 1 343 ? 8.951 -14.574 -8.021 1.00 96.12 343 ALA A CA 1
ATOM 2693 C C . ALA A 1 343 ? 10.348 -14.936 -7.496 1.00 96.12 343 ALA A C 1
ATOM 2695 O O . ALA A 1 343 ? 11.212 -14.074 -7.332 1.00 96.12 343 ALA A O 1
ATOM 2696 N N . GLU A 1 344 ? 10.610 -16.233 -7.304 1.00 93.38 344 GLU A N 1
ATOM 2697 C CA . GLU A 1 344 ? 11.935 -16.715 -6.915 1.00 93.38 344 GLU A CA 1
ATOM 2698 C C . GLU A 1 344 ? 12.990 -16.387 -7.984 1.00 93.38 344 GLU A C 1
ATOM 2700 O O . GLU A 1 344 ? 14.095 -15.968 -7.641 1.00 93.38 344 GLU A O 1
ATOM 2705 N N . ARG A 1 345 ? 12.668 -16.544 -9.275 1.00 93.12 345 ARG A N 1
ATOM 2706 C CA . ARG A 1 345 ? 13.582 -16.179 -10.372 1.00 93.12 345 ARG A CA 1
ATOM 2707 C C . ARG A 1 345 ? 13.878 -14.681 -10.397 1.00 93.12 345 ARG A C 1
ATOM 2709 O O . ARG A 1 345 ? 15.041 -14.317 -10.548 1.00 93.12 345 ARG A O 1
ATOM 2716 N N . ALA A 1 346 ? 12.870 -13.835 -10.194 1.00 94.19 346 ALA A N 1
ATOM 2717 C CA . ALA A 1 346 ? 13.048 -12.387 -10.098 1.00 94.19 346 ALA A CA 1
ATOM 2718 C C . ALA A 1 346 ? 13.963 -12.011 -8.919 1.00 94.19 346 ALA A C 1
ATOM 2720 O O . ALA A 1 346 ? 14.914 -11.250 -9.087 1.00 94.19 346 ALA A O 1
ATOM 2721 N N . ALA A 1 347 ? 13.740 -12.606 -7.742 1.00 93.50 347 ALA A N 1
ATOM 2722 C CA . ALA A 1 347 ? 14.576 -12.367 -6.567 1.00 93.50 347 ALA A CA 1
ATOM 2723 C C . ALA A 1 347 ? 16.026 -12.841 -6.775 1.00 93.50 347 ALA A C 1
ATOM 2725 O O . ALA A 1 347 ? 16.966 -12.149 -6.390 1.00 93.50 347 ALA A O 1
ATOM 2726 N N . ARG A 1 348 ? 16.229 -13.989 -7.435 1.00 90.62 348 ARG A N 1
ATOM 2727 C CA . ARG A 1 348 ? 17.567 -14.466 -7.828 1.00 90.62 348 ARG A CA 1
ATOM 2728 C C . ARG A 1 348 ? 18.252 -13.510 -8.788 1.00 90.62 348 ARG A C 1
ATOM 2730 O O . ARG A 1 348 ? 19.426 -13.221 -8.585 1.00 90.62 348 ARG A O 1
ATOM 2737 N N . LYS A 1 349 ? 17.530 -13.018 -9.802 1.00 90.06 349 LYS A N 1
ATOM 2738 C CA . LYS A 1 349 ? 18.061 -12.031 -10.744 1.00 90.06 349 LYS A CA 1
ATOM 2739 C C . LYS A 1 349 ? 18.544 -10.801 -9.978 1.00 90.06 349 LYS A C 1
ATOM 2741 O O . LYS A 1 349 ? 19.720 -10.480 -10.084 1.00 90.06 349 LYS A O 1
ATOM 2746 N N . LEU A 1 350 ? 17.696 -10.205 -9.134 1.00 91.06 350 LEU A N 1
ATOM 2747 C CA . LEU A 1 350 ? 18.054 -9.064 -8.283 1.00 91.06 350 LEU A CA 1
ATOM 2748 C C . LEU A 1 350 ? 19.344 -9.309 -7.481 1.00 91.06 350 LEU A C 1
ATOM 2750 O O . LEU A 1 350 ? 20.258 -8.488 -7.515 1.00 91.06 350 LEU A O 1
ATOM 2754 N N . LEU A 1 351 ? 19.443 -10.446 -6.787 1.00 89.75 351 LEU A N 1
ATOM 2755 C CA . LEU A 1 351 ? 20.627 -10.773 -5.988 1.00 89.75 351 LEU A CA 1
ATOM 2756 C C . LEU A 1 351 ? 21.874 -11.008 -6.852 1.00 89.75 351 LEU A C 1
ATOM 2758 O O . LEU A 1 351 ? 22.964 -10.625 -6.450 1.00 89.75 351 LEU A O 1
ATOM 2762 N N . SER A 1 352 ? 21.731 -11.593 -8.044 1.00 86.81 352 SER A N 1
ATOM 2763 C CA . SER A 1 352 ? 22.859 -11.850 -8.953 1.00 86.81 352 SER A CA 1
ATOM 2764 C C . SER A 1 352 ? 23.455 -10.588 -9.579 1.00 86.81 352 SER A C 1
ATOM 2766 O O . SER A 1 352 ? 24.609 -10.605 -9.996 1.00 86.81 352 SER A O 1
ATOM 2768 N N . ILE A 1 353 ? 22.682 -9.500 -9.620 1.00 86.50 353 ILE A N 1
ATOM 2769 C CA . ILE A 1 353 ? 23.081 -8.205 -10.191 1.00 86.50 353 ILE A CA 1
ATOM 2770 C C . ILE A 1 353 ? 23.382 -7.174 -9.098 1.00 86.50 353 ILE A C 1
ATOM 2772 O O . ILE A 1 353 ? 23.438 -5.976 -9.367 1.00 86.50 353 ILE A O 1
ATOM 2776 N N . THR A 1 354 ? 23.545 -7.644 -7.860 1.00 87.69 354 THR A N 1
ATOM 2777 C CA . THR A 1 354 ? 23.880 -6.838 -6.689 1.00 87.69 354 THR A CA 1
ATOM 2778 C C . THR A 1 354 ? 25.201 -7.334 -6.106 1.00 87.69 354 THR A C 1
ATOM 2780 O O . THR A 1 354 ? 25.358 -8.522 -5.829 1.00 87.69 354 THR A O 1
ATOM 2783 N N . ASP A 1 355 ? 26.160 -6.436 -5.906 1.00 84.81 355 ASP A N 1
ATOM 2784 C CA . ASP A 1 355 ? 27.448 -6.763 -5.304 1.00 84.81 355 ASP A CA 1
ATOM 2785 C C . ASP A 1 355 ? 27.347 -6.967 -3.778 1.00 84.81 355 ASP A C 1
ATOM 2787 O O . ASP A 1 355 ? 26.309 -6.768 -3.140 1.00 84.81 355 ASP A O 1
ATOM 2791 N N . ASN A 1 356 ? 28.461 -7.340 -3.146 1.00 81.06 356 ASN A N 1
ATOM 2792 C CA . ASN A 1 356 ? 28.514 -7.585 -1.702 1.00 81.06 356 ASN A CA 1
ATOM 2793 C C . ASN A 1 356 ? 28.387 -6.321 -0.828 1.00 81.06 356 ASN A C 1
ATOM 2795 O O . ASN A 1 356 ? 28.284 -6.441 0.395 1.00 81.06 356 ASN A O 1
ATOM 2799 N N . ARG A 1 357 ? 28.421 -5.124 -1.423 1.00 79.44 357 ARG A N 1
ATOM 2800 C CA . ARG A 1 357 ? 28.108 -3.846 -0.769 1.00 79.44 357 ARG A CA 1
ATOM 2801 C C . ARG A 1 357 ? 26.659 -3.426 -0.994 1.00 79.44 357 ARG A C 1
ATOM 2803 O O . ARG A 1 357 ? 26.216 -2.453 -0.383 1.00 79.44 357 ARG A O 1
ATOM 2810 N N . GLY A 1 358 ? 25.918 -4.174 -1.807 1.00 80.75 358 GLY A N 1
ATOM 2811 C CA . GLY A 1 358 ? 24.544 -3.871 -2.146 1.00 80.75 358 GLY A CA 1
ATOM 2812 C C . GLY A 1 358 ? 24.411 -2.841 -3.275 1.00 80.75 358 GLY A C 1
ATOM 2813 O O . GLY A 1 358 ? 23.382 -2.166 -3.368 1.00 80.75 358 GLY A O 1
ATOM 2814 N N . TRP A 1 359 ? 25.450 -2.677 -4.090 1.00 85.06 359 TRP A N 1
ATOM 2815 C CA . TRP A 1 359 ? 25.450 -1.830 -5.278 1.00 85.06 359 TRP A CA 1
ATOM 2816 C C . TRP A 1 359 ? 25.140 -2.649 -6.524 1.00 85.06 359 TRP A C 1
ATOM 2818 O O . TRP A 1 359 ? 25.389 -3.851 -6.580 1.00 85.06 359 TRP A O 1
ATOM 2828 N N . TYR A 1 360 ? 24.572 -1.997 -7.526 1.00 85.00 360 TYR A N 1
ATOM 2829 C CA . TYR A 1 360 ? 24.296 -2.598 -8.820 1.00 85.00 360 TYR A CA 1
ATOM 2830 C C . TYR A 1 360 ? 25.590 -3.052 -9.517 1.00 85.00 360 TYR A C 1
ATOM 2832 O O . TYR A 1 360 ? 26.562 -2.302 -9.583 1.00 85.00 360 TYR A O 1
ATOM 2840 N N . ALA A 1 361 ? 25.582 -4.275 -10.055 1.00 82.25 361 ALA A N 1
ATOM 2841 C CA . ALA A 1 361 ? 26.749 -4.952 -10.624 1.00 82.25 361 ALA A CA 1
ATOM 2842 C C . ALA A 1 361 ? 26.685 -5.181 -12.153 1.00 82.25 361 ALA A C 1
ATOM 2844 O O . ALA A 1 361 ? 27.533 -5.895 -12.683 1.00 82.25 361 ALA A O 1
ATOM 2845 N N . GLY A 1 362 ? 25.733 -4.557 -12.861 1.00 71.94 362 GLY A N 1
ATOM 2846 C CA . GLY A 1 362 ? 25.721 -4.472 -14.331 1.00 71.94 362 GLY A CA 1
ATOM 2847 C C . GLY A 1 362 ? 25.023 -5.624 -15.067 1.00 71.94 362 GLY A C 1
ATOM 2848 O O . GLY A 1 362 ? 25.444 -6.772 -14.966 1.00 71.94 362 GLY A O 1
ATOM 2849 N N . ILE A 1 363 ? 23.996 -5.301 -15.862 1.00 71.94 363 ILE A N 1
ATOM 2850 C CA . ILE A 1 363 ? 23.345 -6.172 -16.859 1.00 71.94 363 ILE A CA 1
ATOM 2851 C C . ILE A 1 363 ? 22.983 -5.454 -18.168 1.00 71.94 363 ILE A C 1
ATOM 2853 O O . ILE A 1 363 ? 22.259 -6.048 -18.958 1.00 71.94 363 ILE A O 1
ATOM 2857 N N . GLN A 1 364 ? 23.531 -4.253 -18.427 1.00 67.88 364 GLN A N 1
ATOM 2858 C CA . GLN A 1 364 ? 23.215 -3.338 -19.542 1.00 67.88 364 GLN A CA 1
ATOM 2859 C C . GLN A 1 364 ? 22.136 -2.290 -19.188 1.00 67.88 364 GLN A C 1
ATOM 2861 O O . GLN A 1 364 ? 21.193 -2.582 -18.462 1.00 67.88 364 GLN A O 1
ATOM 2866 N N . GLY A 1 365 ? 22.271 -1.055 -19.706 1.00 67.94 365 GLY A N 1
ATOM 2867 C CA . GLY A 1 365 ? 21.264 0.025 -19.650 1.00 67.94 365 GLY A CA 1
ATOM 2868 C C . GLY A 1 365 ? 21.848 1.421 -19.948 1.00 67.94 365 GLY A C 1
ATOM 2869 O O . GLY A 1 365 ? 23.039 1.641 -19.755 1.00 67.94 365 GLY A O 1
ATOM 2870 N N . TYR A 1 366 ? 21.043 2.404 -20.395 1.00 64.06 366 TYR A N 1
ATOM 2871 C CA . TYR A 1 366 ? 21.553 3.768 -20.700 1.00 64.06 366 TYR A CA 1
ATOM 2872 C C . TYR A 1 366 ? 22.183 4.456 -19.477 1.00 64.06 366 TYR A C 1
ATOM 2874 O O . TYR A 1 366 ? 23.114 5.248 -19.611 1.00 64.06 366 TYR A O 1
ATOM 2882 N N . GLY A 1 367 ? 21.695 4.144 -18.274 1.00 63.56 367 GLY A N 1
ATOM 2883 C CA . GLY A 1 367 ? 22.230 4.725 -17.047 1.00 63.56 367 GLY A CA 1
ATOM 2884 C C . GLY A 1 367 ? 23.659 4.277 -16.717 1.00 63.56 367 GLY A C 1
ATOM 2885 O O . GLY A 1 367 ? 24.379 5.039 -16.083 1.00 63.56 367 GLY A O 1
ATOM 2886 N N . GLU A 1 368 ? 24.118 3.132 -17.235 1.00 68.31 368 GLU A N 1
ATOM 2887 C CA . GLU A 1 368 ? 25.496 2.641 -17.047 1.00 68.31 368 GLU A CA 1
ATOM 2888 C C . GLU A 1 368 ? 26.548 3.537 -17.715 1.00 68.31 368 GLU A C 1
ATOM 2890 O O . GLU A 1 368 ? 27.730 3.456 -17.390 1.00 68.31 368 GLU A O 1
ATOM 2895 N N . ALA A 1 369 ? 26.129 4.423 -18.625 1.00 68.00 369 ALA A N 1
ATOM 2896 C CA . ALA A 1 369 ? 27.006 5.401 -19.260 1.00 68.00 369 ALA A CA 1
ATOM 2897 C C . ALA A 1 369 ? 27.318 6.621 -18.365 1.00 68.00 369 ALA A C 1
ATOM 2899 O O . ALA A 1 369 ? 28.112 7.478 -18.758 1.00 68.00 369 ALA A O 1
ATOM 2900 N N . LEU A 1 370 ? 26.693 6.741 -17.187 1.00 69.38 370 LEU A N 1
ATOM 2901 C CA . LEU A 1 370 ? 26.867 7.885 -16.289 1.00 69.38 370 LEU A CA 1
ATOM 2902 C C . LEU A 1 370 ? 27.988 7.634 -15.258 1.00 69.38 370 LEU A C 1
ATOM 2904 O O . LEU A 1 370 ? 28.017 6.580 -14.630 1.00 69.38 370 LEU A O 1
ATOM 2908 N N . PRO A 1 371 ? 28.894 8.595 -15.002 1.00 71.81 371 PRO A N 1
ATOM 2909 C CA . PRO A 1 371 ? 29.866 8.474 -13.912 1.00 71.81 371 PRO A CA 1
ATOM 2910 C C . PRO A 1 371 ? 29.197 8.307 -12.534 1.00 71.81 371 PRO A C 1
ATOM 2912 O O . PRO A 1 371 ? 28.260 9.040 -12.214 1.00 71.81 371 PRO A O 1
ATOM 2915 N N . GLY A 1 372 ? 29.704 7.397 -11.692 1.00 72.38 372 GLY A N 1
ATOM 2916 C CA . GLY A 1 372 ? 29.210 7.165 -10.324 1.00 72.38 372 GLY A CA 1
ATOM 2917 C C . GLY A 1 372 ? 28.117 6.098 -10.210 1.00 72.38 372 GLY A C 1
ATOM 2918 O O . GLY A 1 372 ? 27.650 5.801 -9.106 1.00 72.38 372 GLY A O 1
ATOM 2919 N N . TRP A 1 373 ? 27.705 5.513 -11.335 1.00 74.56 373 TRP A N 1
ATOM 2920 C CA . TRP A 1 373 ? 26.674 4.482 -11.382 1.00 74.56 373 TRP A CA 1
ATOM 2921 C C . TRP A 1 373 ? 27.088 3.153 -10.746 1.00 74.56 373 TRP A C 1
ATOM 2923 O O . TRP A 1 373 ? 26.231 2.390 -10.311 1.00 74.56 373 TRP A O 1
ATOM 2933 N N . GLU A 1 374 ? 28.390 2.921 -10.570 1.00 68.25 374 GLU A N 1
ATOM 2934 C CA . GLU A 1 374 ? 28.937 1.784 -9.823 1.00 68.25 374 GLU A CA 1
ATOM 2935 C C . GLU A 1 374 ? 28.554 1.783 -8.329 1.00 68.25 374 GLU A C 1
ATOM 2937 O O . GLU A 1 374 ? 28.840 0.829 -7.611 1.00 68.25 374 GLU A O 1
ATOM 2942 N N . ARG A 1 375 ? 27.916 2.860 -7.844 1.00 75.44 375 ARG A N 1
ATOM 2943 C CA . ARG A 1 375 ? 27.395 2.996 -6.472 1.00 75.44 375 ARG A CA 1
ATOM 2944 C C . ARG A 1 375 ? 25.871 3.101 -6.416 1.00 75.44 375 ARG A C 1
ATOM 2946 O O . ARG A 1 375 ? 25.321 3.442 -5.368 1.00 75.44 375 ARG A O 1
ATOM 2953 N N . PHE A 1 376 ? 25.186 2.863 -7.534 1.00 80.38 376 PHE A N 1
ATOM 2954 C CA . PHE A 1 376 ? 23.730 2.898 -7.593 1.00 80.38 376 PHE A CA 1
ATOM 2955 C C . PHE A 1 376 ? 23.134 1.712 -6.827 1.00 80.38 376 PHE A C 1
ATOM 2957 O O . PHE A 1 376 ? 23.622 0.588 -6.920 1.00 80.38 376 PHE A O 1
ATOM 2964 N N . THR A 1 377 ? 22.072 1.949 -6.060 1.00 82.38 377 THR A N 1
ATOM 2965 C CA . THR A 1 377 ? 21.378 0.906 -5.294 1.00 82.38 377 THR A CA 1
ATOM 2966 C C . THR A 1 377 ? 20.072 0.538 -5.974 1.00 82.38 377 THR A C 1
ATOM 2968 O O . THR A 1 377 ? 19.298 1.423 -6.336 1.00 82.38 377 THR A O 1
ATOM 2971 N N . LEU A 1 378 ? 19.797 -0.756 -6.087 1.00 87.00 378 LEU A N 1
ATOM 2972 C CA . LEU A 1 378 ? 18.526 -1.255 -6.600 1.00 87.00 378 LEU A CA 1
ATOM 2973 C C . LEU A 1 378 ? 17.461 -1.282 -5.500 1.00 87.00 378 LEU A C 1
ATOM 2975 O O . LEU A 1 378 ? 17.768 -1.422 -4.316 1.00 87.00 378 LEU A O 1
ATOM 2979 N N . ASN A 1 379 ? 16.199 -1.213 -5.906 1.00 86.50 379 ASN A N 1
ATOM 2980 C CA . ASN A 1 379 ? 15.064 -1.378 -5.007 1.00 86.50 379 ASN A CA 1
ATOM 2981 C C . ASN A 1 379 ? 14.726 -2.867 -4.883 1.00 86.50 379 ASN A C 1
ATOM 2983 O O . ASN A 1 379 ? 14.358 -3.504 -5.861 1.00 86.50 379 ASN A O 1
ATOM 2987 N N . GLY A 1 380 ? 14.860 -3.448 -3.695 1.00 88.06 380 GLY A N 1
ATOM 2988 C CA . GLY A 1 380 ? 14.597 -4.872 -3.466 1.00 88.06 380 GLY A CA 1
ATOM 2989 C C . GLY A 1 380 ? 13.604 -5.158 -2.348 1.00 88.06 380 GLY A C 1
ATOM 2990 O O . GLY A 1 380 ? 13.230 -6.314 -2.153 1.00 88.06 380 GLY A O 1
ATOM 2991 N N . GLY A 1 381 ? 13.184 -4.132 -1.608 1.00 88.75 381 GLY A N 1
ATOM 2992 C CA . GLY A 1 381 ? 12.514 -4.257 -0.321 1.00 88.75 381 GLY A CA 1
ATOM 2993 C C . GLY A 1 381 ? 11.202 -5.013 -0.435 1.00 88.75 381 GLY A C 1
ATOM 2994 O O . GLY A 1 381 ? 11.022 -6.024 0.243 1.00 88.75 381 GLY A O 1
ATOM 2995 N N . LEU A 1 382 ? 10.325 -4.578 -1.343 1.00 90.88 382 LEU A N 1
ATOM 2996 C CA . LEU A 1 382 ? 9.043 -5.229 -1.595 1.00 90.88 382 LEU A CA 1
ATOM 2997 C C . LEU A 1 382 ? 9.224 -6.664 -2.094 1.00 90.88 382 LEU A C 1
ATOM 2999 O O . LEU A 1 382 ? 8.578 -7.582 -1.591 1.00 90.88 382 LEU A O 1
ATOM 3003 N N . LEU A 1 383 ? 10.102 -6.878 -3.076 1.00 92.81 383 LEU A N 1
ATOM 3004 C CA . LEU A 1 383 ? 10.281 -8.193 -3.690 1.00 92.81 383 LEU A CA 1
ATOM 3005 C C . LEU A 1 383 ? 10.837 -9.212 -2.692 1.00 92.81 383 LEU A C 1
ATOM 3007 O O . LEU A 1 383 ? 10.282 -10.299 -2.546 1.00 92.81 383 LEU A O 1
ATOM 3011 N N . LEU A 1 384 ? 11.921 -8.868 -1.995 1.00 92.06 384 LEU A N 1
ATOM 3012 C CA . LEU A 1 384 ? 12.555 -9.768 -1.036 1.00 92.06 384 LEU A CA 1
ATOM 3013 C C . LEU A 1 384 ? 11.688 -9.931 0.217 1.00 92.06 384 LEU A C 1
ATOM 3015 O O . LEU A 1 384 ? 11.503 -11.057 0.667 1.00 92.06 384 LEU A O 1
ATOM 3019 N N . GLY A 1 385 ? 11.094 -8.853 0.737 1.00 91.88 385 GLY A N 1
ATOM 3020 C CA . GLY A 1 385 ? 10.209 -8.915 1.904 1.00 91.88 385 GLY A CA 1
ATOM 3021 C C . GLY A 1 385 ? 8.963 -9.758 1.632 1.00 91.88 385 GLY A C 1
ATOM 3022 O O . GLY A 1 385 ? 8.615 -10.637 2.420 1.00 91.88 385 GLY A O 1
ATOM 3023 N N . SER A 1 386 ? 8.322 -9.566 0.476 1.00 93.75 386 SER A N 1
ATOM 3024 C CA . SER A 1 386 ? 7.173 -10.389 0.088 1.00 93.75 386 SER A CA 1
ATOM 3025 C C . SER A 1 386 ? 7.558 -11.840 -0.196 1.00 93.75 386 SER A C 1
ATOM 3027 O O . SER A 1 386 ? 6.798 -12.728 0.174 1.00 93.75 386 SER A O 1
ATOM 3029 N N . CYS A 1 387 ? 8.733 -12.122 -0.777 1.00 94.00 387 CYS A N 1
ATOM 3030 C CA . CYS A 1 387 ? 9.241 -13.492 -0.895 1.00 94.00 387 CYS A CA 1
ATOM 3031 C C . CYS A 1 387 ? 9.445 -14.138 0.484 1.00 94.00 387 CYS A C 1
ATOM 3033 O O . CYS A 1 387 ? 8.997 -15.266 0.687 1.00 94.00 387 CYS A O 1
ATOM 3035 N N . ALA A 1 388 ? 10.057 -13.420 1.434 1.00 91.69 388 ALA A N 1
ATOM 3036 C CA . ALA A 1 388 ? 10.250 -13.885 2.808 1.00 91.69 388 ALA A CA 1
ATOM 3037 C C . ALA A 1 388 ? 8.907 -14.264 3.447 1.00 91.69 388 ALA A C 1
ATOM 3039 O O . ALA A 1 388 ? 8.731 -15.366 3.966 1.00 91.69 388 ALA A O 1
ATOM 3040 N N . PHE A 1 389 ? 7.921 -13.374 3.317 1.00 92.81 389 PHE A N 1
ATOM 3041 C CA . PHE A 1 389 ? 6.578 -13.584 3.832 1.00 92.81 389 PHE A CA 1
ATOM 3042 C C . PHE A 1 389 ? 5.838 -14.718 3.115 1.00 92.81 389 PHE A C 1
ATOM 3044 O O . PHE A 1 389 ? 5.371 -15.645 3.769 1.00 92.81 389 PHE A O 1
ATOM 3051 N N . VAL A 1 390 ? 5.700 -14.690 1.789 1.00 94.38 390 VAL A N 1
ATOM 3052 C CA . VAL A 1 390 ? 4.892 -15.670 1.044 1.00 94.38 390 VAL A CA 1
ATOM 3053 C C . VAL A 1 390 ? 5.474 -17.074 1.172 1.00 94.38 390 VAL A C 1
ATOM 3055 O O . VAL A 1 390 ? 4.719 -18.014 1.419 1.00 94.38 390 VAL A O 1
ATOM 3058 N N . TYR A 1 391 ? 6.795 -17.215 1.056 1.00 92.00 391 TYR A N 1
ATOM 3059 C CA . TYR A 1 391 ? 7.464 -18.512 1.118 1.00 92.00 391 TYR A CA 1
ATOM 3060 C C . TYR A 1 391 ? 7.801 -18.987 2.530 1.00 92.00 391 TYR A C 1
ATOM 3062 O O . TYR A 1 391 ? 8.209 -20.137 2.665 1.00 92.00 391 TYR A O 1
ATOM 3070 N N . GLU A 1 392 ? 7.632 -18.133 3.545 1.00 89.69 392 GLU A N 1
ATOM 3071 C CA . GLU A 1 392 ? 8.071 -18.394 4.923 1.00 89.69 392 GLU A CA 1
ATOM 3072 C C . GLU A 1 392 ? 9.554 -18.808 4.960 1.00 89.69 392 GLU A C 1
ATOM 3074 O O . GLU A 1 392 ? 9.945 -19.743 5.659 1.00 89.69 392 GLU A O 1
ATOM 3079 N N . ASP A 1 393 ? 10.378 -18.102 4.176 1.00 87.38 393 ASP A N 1
ATOM 3080 C CA . ASP A 1 393 ? 11.801 -18.386 3.983 1.00 87.38 393 ASP A CA 1
ATOM 3081 C C . ASP A 1 393 ? 12.669 -17.226 4.492 1.00 87.38 393 ASP A C 1
ATOM 3083 O O . ASP A 1 393 ? 12.730 -16.139 3.909 1.00 87.38 393 ASP A O 1
ATOM 3087 N N . GLY A 1 394 ? 13.383 -17.489 5.586 1.00 84.00 394 GLY A N 1
ATOM 3088 C CA . GLY A 1 394 ? 14.216 -16.509 6.274 1.00 84.00 394 GLY A CA 1
ATOM 3089 C C . GLY A 1 394 ? 15.457 -16.079 5.488 1.00 84.00 394 GLY A C 1
ATOM 3090 O O . GLY A 1 394 ? 16.070 -15.079 5.860 1.00 84.00 394 GLY A O 1
ATOM 3091 N N . ALA A 1 395 ? 15.825 -16.776 4.404 1.00 85.44 395 ALA A N 1
ATOM 3092 C CA . ALA A 1 395 ? 16.956 -16.389 3.559 1.00 85.44 395 ALA A CA 1
ATOM 3093 C C . ALA A 1 395 ? 16.766 -15.000 2.936 1.00 85.44 395 ALA A C 1
ATOM 3095 O O . ALA A 1 395 ? 17.719 -14.229 2.831 1.00 85.44 395 ALA A O 1
ATOM 3096 N N . TYR A 1 396 ? 15.532 -14.650 2.568 1.00 89.19 396 TYR A N 1
ATOM 3097 C CA . TYR A 1 396 ? 15.216 -13.338 2.004 1.00 89.19 396 TYR A CA 1
ATOM 3098 C C . TYR A 1 396 ? 15.303 -12.218 3.053 1.00 89.19 396 TYR A C 1
ATOM 3100 O O . TYR A 1 396 ? 15.837 -11.143 2.772 1.00 89.19 396 TYR A O 1
ATOM 3108 N N . ASP A 1 397 ? 14.850 -12.481 4.283 1.00 85.12 397 ASP A N 1
ATOM 3109 C CA . ASP A 1 397 ? 15.021 -11.553 5.407 1.00 85.12 397 ASP A CA 1
ATOM 3110 C C . ASP A 1 397 ? 16.505 -11.367 5.753 1.00 85.12 397 ASP A C 1
ATOM 3112 O O . ASP A 1 397 ? 16.950 -10.254 6.039 1.00 85.12 397 ASP A O 1
ATOM 3116 N N . GLU A 1 398 ? 17.295 -12.440 5.701 1.00 84.75 398 GLU A N 1
ATOM 3117 C CA . GLU A 1 398 ? 18.745 -12.382 5.883 1.00 84.75 398 GLU A CA 1
ATOM 3118 C C . GLU A 1 398 ? 19.431 -11.598 4.753 1.00 84.75 398 GLU A C 1
ATOM 3120 O O . GLU A 1 398 ? 20.305 -10.773 5.027 1.00 84.75 398 GLU A O 1
ATOM 3125 N N . ALA A 1 399 ? 18.989 -11.758 3.501 1.00 86.81 399 ALA A N 1
ATOM 3126 C CA . ALA A 1 399 ? 19.453 -10.949 2.374 1.00 86.81 399 ALA A CA 1
ATOM 3127 C C . ALA A 1 399 ? 19.214 -9.454 2.616 1.00 86.81 399 ALA A C 1
ATOM 3129 O O . ALA A 1 399 ? 20.148 -8.662 2.517 1.00 86.81 399 ALA A O 1
ATOM 3130 N N . LEU A 1 400 ? 18.013 -9.069 3.056 1.00 85.88 400 LEU A N 1
ATOM 3131 C CA . LEU A 1 400 ? 17.683 -7.682 3.408 1.00 85.88 400 LEU A CA 1
ATOM 3132 C C . LEU A 1 400 ? 18.425 -7.155 4.650 1.00 85.88 400 LEU A C 1
ATOM 3134 O O . LEU A 1 400 ? 18.475 -5.940 4.883 1.00 85.88 400 LEU A O 1
ATOM 3138 N N . LYS A 1 401 ? 18.956 -8.031 5.508 1.00 84.62 401 LYS A N 1
ATOM 3139 C CA . LYS A 1 401 ? 19.830 -7.632 6.623 1.00 84.62 401 LYS A CA 1
ATOM 3140 C C . LYS A 1 401 ? 21.261 -7.398 6.149 1.00 84.62 401 LYS A C 1
ATOM 3142 O O . LYS A 1 401 ? 21.852 -6.398 6.545 1.00 84.62 401 LYS A O 1
ATOM 3147 N N . ARG A 1 402 ? 21.802 -8.286 5.307 1.00 85.12 402 ARG A N 1
ATOM 3148 C CA . ARG A 1 402 ? 23.180 -8.190 4.795 1.00 85.12 402 ARG A CA 1
ATOM 3149 C C . ARG A 1 402 ? 23.340 -7.096 3.741 1.00 85.12 402 ARG A C 1
ATOM 3151 O O . ARG A 1 402 ? 24.313 -6.354 3.783 1.00 85.12 402 ARG A O 1
ATOM 3158 N N . LEU A 1 403 ? 22.373 -6.972 2.837 1.00 87.50 403 LEU A N 1
ATOM 3159 C CA . LEU A 1 403 ? 22.354 -6.015 1.731 1.00 87.50 403 LEU A CA 1
ATOM 3160 C C . LEU A 1 403 ? 21.353 -4.899 2.039 1.00 87.50 403 LEU A C 1
ATOM 3162 O O . LEU A 1 403 ? 20.298 -4.783 1.420 1.00 87.50 403 LEU A O 1
ATOM 3166 N N . ALA A 1 404 ? 21.662 -4.086 3.052 1.00 82.12 404 ALA A N 1
ATOM 3167 C CA . ALA A 1 404 ? 20.727 -3.088 3.572 1.00 82.12 404 ALA A CA 1
ATOM 3168 C C . ALA A 1 404 ? 20.280 -2.043 2.529 1.00 82.12 404 ALA A C 1
ATOM 3170 O O . ALA A 1 404 ? 19.180 -1.506 2.655 1.00 82.12 404 ALA A O 1
ATOM 3171 N N . SER A 1 405 ? 21.090 -1.783 1.498 1.00 83.44 405 SER A N 1
ATOM 3172 C CA . SER A 1 405 ? 20.747 -0.890 0.381 1.00 83.44 405 SER A CA 1
ATOM 3173 C C . SER A 1 405 ? 19.569 -1.384 -0.460 1.00 83.44 405 SER A C 1
ATOM 3175 O O . SER A 1 405 ? 18.834 -0.561 -0.996 1.00 83.44 405 SER A O 1
ATOM 3177 N N . LEU A 1 406 ? 19.335 -2.701 -0.516 1.00 86.75 406 LEU A N 1
ATOM 3178 C CA . LEU A 1 406 ? 18.162 -3.284 -1.170 1.00 86.75 406 LEU A CA 1
ATOM 3179 C C . LEU A 1 406 ? 16.877 -3.065 -0.367 1.00 86.75 406 LEU A C 1
ATOM 3181 O O . LEU A 1 406 ? 15.800 -3.380 -0.854 1.00 86.75 406 LEU A O 1
ATOM 3185 N N . GLY A 1 407 ? 16.957 -2.550 0.864 1.00 82.31 407 GLY A N 1
ATOM 3186 C CA . GLY A 1 407 ? 15.803 -2.369 1.747 1.00 82.31 407 GLY A CA 1
ATOM 3187 C C . GLY A 1 407 ? 14.764 -1.361 1.253 1.00 82.31 407 GLY A C 1
ATOM 3188 O O . GLY A 1 407 ? 13.659 -1.334 1.796 1.00 82.31 407 GLY A O 1
ATOM 3189 N N . ASN A 1 408 ? 15.098 -0.556 0.243 1.00 81.00 408 ASN A N 1
ATOM 3190 C CA . ASN A 1 408 ? 14.172 0.374 -0.392 1.00 81.00 408 ASN A CA 1
ATOM 3191 C C . ASN A 1 408 ? 13.223 -0.358 -1.341 1.00 81.00 408 ASN A C 1
ATOM 3193 O O . ASN A 1 408 ? 13.584 -1.366 -1.946 1.00 81.00 408 ASN A O 1
ATOM 3197 N N . SER A 1 409 ? 12.013 0.172 -1.478 1.00 78.31 409 SER A N 1
ATOM 3198 C CA . SER A 1 409 ? 11.019 -0.322 -2.432 1.00 78.31 409 SER A CA 1
ATOM 3199 C C . SER A 1 409 ? 10.730 0.764 -3.457 1.00 78.31 409 SER A C 1
ATOM 3201 O O . SER A 1 409 ? 10.729 1.949 -3.114 1.00 78.31 409 SER A O 1
ATOM 3203 N N . TRP A 1 410 ? 10.508 0.363 -4.705 1.00 70.00 410 TRP A N 1
ATOM 3204 C CA . TRP A 1 410 ? 10.041 1.286 -5.734 1.00 70.00 410 TRP A CA 1
ATOM 3205 C C . TRP A 1 410 ? 8.563 1.598 -5.514 1.00 70.00 410 TRP A C 1
ATOM 3207 O O . TRP A 1 410 ? 7.794 0.716 -5.138 1.00 70.00 410 TRP A O 1
ATOM 3217 N N . GLY A 1 411 ? 8.170 2.848 -5.750 1.00 58.75 411 GLY A N 1
ATOM 3218 C CA . GLY A 1 411 ? 6.814 3.301 -5.461 1.00 58.75 411 GLY A CA 1
ATOM 3219 C C . GLY A 1 411 ? 6.620 3.627 -3.976 1.00 58.75 411 GLY A C 1
ATOM 3220 O O . GLY A 1 411 ? 6.972 2.892 -3.056 1.00 58.75 411 GLY A O 1
ATOM 3221 N N . SER A 1 412 ? 6.062 4.800 -3.734 1.00 48.22 412 SER A N 1
ATOM 3222 C CA . SER A 1 412 ? 5.909 5.527 -2.467 1.00 48.22 412 SER A CA 1
ATOM 3223 C C . SER A 1 412 ? 4.880 4.947 -1.484 1.00 48.22 412 SER A C 1
ATOM 3225 O O . SER A 1 412 ? 4.165 5.680 -0.799 1.00 48.22 412 SER A O 1
ATOM 3227 N N . LEU A 1 413 ? 4.754 3.632 -1.410 1.00 57.09 413 LEU A N 1
ATOM 3228 C CA . LEU A 1 413 ? 3.682 2.988 -0.651 1.00 57.09 413 LEU A CA 1
ATOM 3229 C C . LEU A 1 413 ? 3.984 2.901 0.851 1.00 57.09 413 LEU A C 1
ATOM 3231 O O . LEU A 1 413 ? 3.076 2.817 1.684 1.00 57.09 413 LEU A O 1
ATOM 3235 N N . GLN A 1 414 ? 5.266 2.995 1.204 1.00 61.41 414 GLN A N 1
ATOM 3236 C CA . GLN A 1 414 ? 5.750 3.143 2.571 1.00 61.41 414 GLN A CA 1
ATOM 3237 C C . GLN A 1 414 ? 6.848 4.224 2.615 1.00 61.41 414 GLN A C 1
ATOM 3239 O O . GLN A 1 414 ? 8.024 3.914 2.416 1.00 61.41 414 GLN A O 1
ATOM 3244 N N . PRO A 1 415 ? 6.514 5.512 2.817 1.00 54.59 415 PRO A N 1
ATOM 3245 C CA . PRO A 1 415 ? 7.518 6.557 2.946 1.00 54.59 415 PRO A CA 1
ATOM 3246 C C . PRO A 1 415 ? 8.406 6.349 4.174 1.00 54.59 415 PRO A C 1
ATOM 3248 O O . PRO A 1 415 ? 8.128 5.552 5.070 1.00 54.59 415 PRO A O 1
ATOM 3251 N N . ALA A 1 416 ? 9.488 7.124 4.203 1.00 58.44 416 ALA A N 1
ATOM 3252 C CA . ALA A 1 416 ? 10.421 7.215 5.318 1.00 58.44 416 ALA A CA 1
ATOM 3253 C C . ALA A 1 416 ? 11.218 5.933 5.626 1.00 58.44 416 ALA A C 1
ATOM 3255 O O . ALA A 1 416 ? 11.778 5.842 6.705 1.00 58.44 416 ALA A O 1
ATOM 3256 N N . GLY A 1 417 ? 11.353 4.977 4.699 1.00 62.28 417 GLY A N 1
ATOM 3257 C CA . GLY A 1 417 ? 12.266 3.832 4.868 1.00 62.28 417 GLY A CA 1
ATOM 3258 C C . GLY A 1 417 ? 11.695 2.665 5.681 1.00 62.28 417 GLY A C 1
ATOM 3259 O O . GLY A 1 417 ? 12.447 1.836 6.201 1.00 62.28 417 GLY A O 1
ATOM 3260 N N . LEU A 1 418 ? 10.368 2.588 5.799 1.00 72.44 418 LEU A N 1
ATOM 3261 C CA . LEU A 1 418 ? 9.693 1.396 6.304 1.00 72.44 418 LEU A CA 1
ATOM 3262 C C . LEU A 1 418 ? 9.906 0.213 5.348 1.00 72.44 418 LEU A C 1
ATOM 3264 O O . LEU A 1 418 ? 9.691 0.319 4.141 1.00 72.44 418 LEU A O 1
ATOM 3268 N N . ARG A 1 419 ? 10.301 -0.936 5.906 1.00 77.88 419 ARG A N 1
ATOM 3269 C CA . ARG A 1 419 ? 10.427 -2.184 5.144 1.00 77.88 419 ARG A CA 1
ATOM 3270 C C . ARG A 1 419 ? 9.063 -2.849 5.033 1.00 77.88 419 ARG A C 1
ATOM 3272 O O . ARG A 1 419 ? 8.448 -3.114 6.058 1.00 77.88 419 ARG A O 1
ATOM 3279 N N . GLN A 1 420 ? 8.629 -3.142 3.812 1.00 85.56 420 GLN A N 1
ATOM 3280 C CA . GLN A 1 420 ? 7.395 -3.884 3.565 1.00 85.56 420 GLN A CA 1
ATOM 3281 C C . GLN A 1 420 ? 7.566 -5.368 3.912 1.00 85.56 420 GLN A C 1
ATOM 3283 O O . GLN A 1 420 ? 8.638 -5.936 3.701 1.00 85.56 420 GLN A O 1
ATOM 3288 N N . PHE A 1 421 ? 6.494 -5.988 4.410 1.00 89.50 421 PHE A N 1
ATOM 3289 C CA . PHE A 1 421 ? 6.430 -7.405 4.784 1.00 89.50 421 PHE A CA 1
ATOM 3290 C C . PHE A 1 421 ? 7.485 -7.808 5.828 1.00 89.50 421 PHE A C 1
ATOM 3292 O O . PHE A 1 421 ? 8.067 -8.890 5.764 1.00 89.50 421 PHE A O 1
ATOM 3299 N N . ALA A 1 422 ? 7.761 -6.929 6.795 1.00 86.25 422 ALA A N 1
ATOM 3300 C CA . ALA A 1 422 ? 8.838 -7.155 7.746 1.00 86.25 422 ALA A CA 1
ATOM 3301 C C . ALA A 1 422 ? 8.527 -8.259 8.770 1.00 86.25 422 ALA A C 1
ATOM 3303 O O . ALA A 1 422 ? 7.436 -8.318 9.343 1.00 86.25 422 ALA A O 1
ATOM 3304 N N . GLY A 1 423 ? 9.561 -9.049 9.086 1.00 75.06 423 GLY A N 1
ATOM 3305 C CA . GLY A 1 423 ? 9.560 -10.012 10.190 1.00 75.06 423 GLY A CA 1
ATOM 3306 C C . GLY A 1 423 ? 8.804 -11.295 9.886 1.00 75.06 423 GLY A C 1
ATOM 3307 O O . GLY A 1 423 ? 8.134 -11.829 10.775 1.00 75.06 423 GLY A O 1
ATOM 3308 N N . SER A 1 424 ? 8.947 -11.785 8.652 1.00 69.50 424 SER A N 1
ATOM 3309 C CA . SER A 1 424 ? 8.468 -13.109 8.289 1.00 69.50 424 SER A CA 1
ATOM 3310 C C . SER A 1 424 ? 9.024 -14.140 9.280 1.00 69.50 424 SER A C 1
ATOM 3312 O O . SER A 1 424 ? 10.196 -14.104 9.663 1.00 69.50 424 SER A O 1
ATOM 3314 N N . ARG A 1 425 ? 8.157 -15.021 9.788 1.00 66.94 425 ARG A N 1
ATOM 3315 C CA . ARG A 1 425 ? 8.552 -16.087 10.715 1.00 66.94 425 ARG A CA 1
ATOM 3316 C C . ARG A 1 425 ? 8.774 -17.349 9.890 1.00 66.94 425 ARG A C 1
ATOM 3318 O O . ARG A 1 425 ? 7.783 -17.977 9.526 1.00 66.94 425 ARG A O 1
ATOM 3325 N N . PRO A 1 426 ? 10.023 -17.707 9.550 1.00 65.19 426 PRO A N 1
ATOM 3326 C CA . PRO A 1 426 ? 10.256 -18.859 8.701 1.00 65.19 426 PRO A CA 1
ATOM 3327 C C . PRO A 1 426 ? 9.772 -20.141 9.371 1.00 65.19 426 PRO A C 1
ATOM 3329 O O . PRO A 1 426 ? 9.993 -20.352 10.566 1.00 65.19 426 PRO A O 1
ATOM 3332 N N . VAL A 1 427 ? 9.137 -21.009 8.587 1.00 58.56 427 VAL A N 1
ATOM 3333 C CA . VAL A 1 427 ? 8.683 -22.332 9.030 1.00 58.56 427 VAL A CA 1
ATOM 3334 C C . VAL A 1 427 ? 9.509 -23.379 8.291 1.00 58.56 427 VAL A C 1
ATOM 3336 O O . VAL A 1 427 ? 9.056 -24.002 7.337 1.00 58.56 427 VAL A O 1
ATOM 3339 N N . GLY A 1 428 ? 10.762 -23.549 8.714 1.00 59.06 428 GLY A N 1
ATOM 3340 C CA . GLY A 1 428 ? 11.677 -24.537 8.139 1.00 59.06 428 GLY A CA 1
ATOM 3341 C C . GLY A 1 428 ? 13.059 -23.978 7.788 1.00 59.06 428 GLY A C 1
ATOM 3342 O O . GLY A 1 428 ? 13.328 -22.797 8.016 1.00 59.06 428 GLY A O 1
ATOM 3343 N N . PRO A 1 429 ? 13.966 -24.836 7.285 1.00 57.59 429 PRO A N 1
ATOM 3344 C CA . PRO A 1 429 ? 15.273 -24.405 6.805 1.00 57.59 429 PRO A CA 1
ATOM 3345 C C . PRO A 1 429 ? 15.127 -23.519 5.560 1.00 57.59 429 PRO A C 1
ATOM 3347 O O . PRO A 1 429 ? 14.202 -23.705 4.768 1.00 57.59 429 PRO A O 1
ATOM 3350 N N . ALA A 1 430 ? 16.063 -22.586 5.384 1.00 65.75 430 ALA A N 1
ATOM 3351 C CA . ALA A 1 430 ? 16.164 -21.759 4.185 1.00 65.75 430 ALA A CA 1
ATOM 3352 C C . ALA A 1 430 ? 16.164 -22.616 2.907 1.00 65.75 430 ALA A C 1
ATOM 3354 O O . ALA A 1 430 ? 16.670 -23.746 2.899 1.00 65.75 430 ALA A O 1
ATOM 3355 N N . ARG A 1 431 ? 15.613 -22.099 1.800 1.00 67.12 431 ARG A N 1
ATOM 3356 C CA . ARG A 1 431 ? 15.729 -22.798 0.513 1.00 67.12 431 ARG A CA 1
ATOM 3357 C C . ARG A 1 431 ? 17.209 -22.891 0.135 1.00 67.12 431 ARG A C 1
ATOM 3359 O O . ARG A 1 431 ? 17.810 -21.893 -0.255 1.00 67.12 431 ARG A O 1
ATOM 3366 N N . ALA A 1 432 ? 17.739 -24.117 0.097 1.00 59.00 432 ALA A N 1
ATOM 3367 C CA . ALA A 1 432 ? 19.141 -24.445 -0.213 1.00 59.00 432 ALA A CA 1
ATOM 3368 C C . ALA A 1 432 ? 19.724 -23.763 -1.469 1.00 59.00 432 ALA A C 1
ATOM 3370 O O . ALA A 1 432 ? 20.932 -23.634 -1.628 1.00 59.00 432 ALA A O 1
ATOM 3371 N N . ARG A 1 433 ? 18.870 -23.343 -2.407 1.00 62.75 433 ARG A N 1
ATOM 3372 C CA . ARG A 1 433 ? 19.290 -22.678 -3.642 1.00 62.75 433 ARG A CA 1
ATOM 3373 C C . ARG A 1 433 ? 19.539 -21.168 -3.475 1.00 62.75 433 ARG A C 1
ATOM 3375 O O . ARG A 1 433 ? 20.116 -20.578 -4.379 1.00 62.75 433 ARG A O 1
ATOM 3382 N N . LEU A 1 434 ? 19.016 -20.500 -2.443 1.00 64.56 434 LEU A N 1
ATOM 3383 C CA . LEU A 1 434 ? 19.345 -19.091 -2.140 1.00 64.56 434 LEU A CA 1
ATOM 3384 C C . LEU A 1 434 ? 20.639 -18.988 -1.337 1.00 64.56 434 LEU A C 1
ATOM 3386 O O . LEU A 1 434 ? 21.396 -18.040 -1.537 1.00 64.56 434 LEU A O 1
ATOM 3390 N N . ASP A 1 435 ? 20.919 -19.994 -0.508 1.00 60.22 435 ASP A N 1
ATOM 3391 C CA . ASP A 1 435 ? 22.133 -20.068 0.307 1.00 60.22 435 ASP A CA 1
ATOM 3392 C C . ASP A 1 435 ? 23.402 -19.900 -0.540 1.00 60.22 435 ASP A C 1
ATOM 3394 O O . ASP A 1 435 ? 24.279 -19.123 -0.176 1.00 60.22 435 ASP A O 1
ATOM 3398 N N . SER A 1 436 ? 23.447 -20.478 -1.748 1.00 60.25 436 SER A N 1
ATOM 3399 C CA . SER A 1 436 ? 24.596 -20.335 -2.655 1.00 60.25 436 SER A CA 1
ATOM 3400 C C . SER A 1 436 ? 24.892 -18.893 -3.093 1.00 60.25 436 SER A C 1
ATOM 3402 O O . SER A 1 436 ? 26.026 -18.592 -3.448 1.00 60.25 436 SER A O 1
ATOM 3404 N N . PHE A 1 437 ? 23.887 -18.008 -3.114 1.00 60.38 437 PHE A N 1
ATOM 3405 C CA . PHE A 1 437 ? 24.066 -16.578 -3.413 1.00 60.38 437 PHE A CA 1
ATOM 3406 C C . PHE A 1 437 ? 24.401 -15.764 -2.160 1.00 60.38 437 PHE A C 1
ATOM 3408 O O . PHE A 1 437 ? 25.007 -14.700 -2.249 1.00 60.38 437 PHE A O 1
ATOM 3415 N N . MET A 1 438 ? 24.006 -16.267 -0.992 1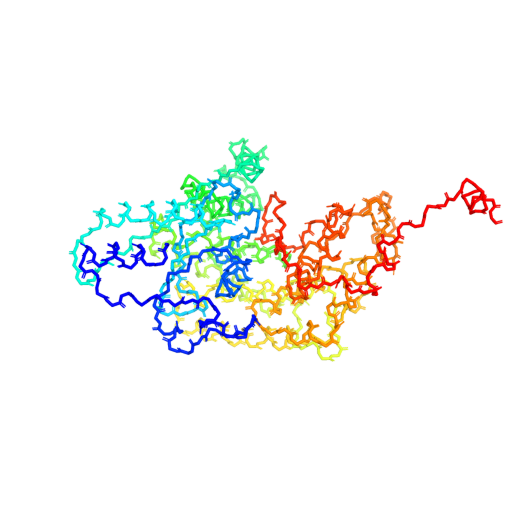.00 61.56 438 MET A N 1
ATOM 3416 C CA . MET A 1 438 ? 24.264 -15.649 0.307 1.00 61.56 438 MET A CA 1
ATOM 3417 C C . MET A 1 438 ? 25.618 -16.061 0.902 1.00 61.56 438 MET A C 1
ATOM 3419 O O . MET A 1 438 ? 26.091 -15.424 1.852 1.00 61.56 438 MET A O 1
ATOM 3423 N N . ASP A 1 439 ? 26.243 -17.103 0.355 1.00 60.59 439 ASP A N 1
ATOM 3424 C CA . ASP A 1 439 ? 27.548 -17.603 0.762 1.00 60.59 439 ASP A CA 1
ATOM 3425 C C . ASP A 1 439 ? 28.669 -16.643 0.351 1.00 60.59 439 ASP A C 1
ATOM 3427 O O . ASP A 1 439 ? 29.120 -16.569 -0.794 1.00 60.59 439 ASP A O 1
ATOM 3431 N N . VAL A 1 440 ? 29.186 -15.918 1.344 1.00 54.88 440 VAL A N 1
ATOM 3432 C CA . VAL A 1 440 ? 30.401 -15.120 1.196 1.00 54.88 440 VAL A CA 1
ATOM 3433 C C . VAL A 1 440 ? 31.597 -16.065 1.137 1.00 54.88 440 VAL A C 1
ATOM 3435 O O . VAL A 1 440 ? 32.105 -16.526 2.163 1.00 54.88 440 VAL A O 1
ATOM 3438 N N . SER A 1 441 ? 32.109 -16.309 -0.066 1.00 55.75 441 SER A N 1
ATOM 3439 C CA . SER A 1 441 ? 33.431 -16.913 -0.223 1.00 55.75 441 SER A CA 1
ATOM 3440 C C . SER A 1 441 ? 34.492 -15.935 0.279 1.00 55.75 441 SER A C 1
ATOM 3442 O O . SER A 1 441 ? 34.830 -14.961 -0.393 1.00 55.75 441 SER A O 1
ATOM 3444 N N . ARG A 1 442 ? 35.053 -16.188 1.468 1.00 53.56 442 ARG A N 1
ATOM 3445 C CA . ARG A 1 442 ? 36.257 -15.479 1.922 1.00 53.56 442 ARG A CA 1
ATOM 3446 C C . ARG A 1 442 ? 37.406 -15.847 0.989 1.00 53.56 442 ARG A C 1
ATOM 3448 O O . ARG A 1 442 ? 37.972 -16.936 1.079 1.00 53.56 442 ARG A O 1
ATOM 3455 N N . LEU A 1 443 ? 37.741 -14.944 0.074 1.00 58.81 443 LEU A N 1
ATOM 3456 C CA . LEU A 1 443 ? 38.938 -15.081 -0.740 1.00 58.81 443 LEU A CA 1
ATOM 3457 C C . LEU A 1 443 ? 40.143 -14.964 0.193 1.00 58.81 443 LEU A C 1
ATOM 3459 O O . LEU A 1 443 ? 40.314 -13.966 0.891 1.00 58.81 443 LEU A O 1
ATOM 3463 N N . THR A 1 444 ? 40.962 -16.011 0.244 1.00 73.19 444 THR A N 1
ATOM 3464 C CA . THR A 1 444 ? 42.250 -15.932 0.933 1.00 73.19 444 THR A CA 1
ATOM 3465 C C . THR A 1 444 ? 43.106 -14.854 0.261 1.00 73.19 444 THR A C 1
ATOM 3467 O O . THR A 1 444 ? 42.913 -14.598 -0.931 1.00 73.19 444 THR A O 1
ATOM 3470 N N . PRO A 1 445 ? 44.088 -14.253 0.958 1.00 75.75 445 PRO A N 1
ATOM 3471 C CA . PRO A 1 445 ? 45.010 -13.300 0.337 1.00 75.75 445 PRO A CA 1
ATOM 3472 C C . PRO A 1 445 ? 45.627 -13.827 -0.969 1.00 75.75 445 PRO A C 1
ATOM 3474 O O . PRO A 1 445 ? 45.785 -13.079 -1.925 1.00 75.75 445 PRO A O 1
ATOM 3477 N N . TYR A 1 446 ? 45.872 -15.140 -1.043 1.00 76.81 446 TYR A N 1
ATOM 3478 C CA . TYR A 1 446 ? 46.312 -15.833 -2.254 1.00 76.81 446 TYR A CA 1
ATOM 3479 C C . TYR A 1 446 ? 45.282 -15.790 -3.400 1.00 76.81 446 TYR A C 1
ATOM 3481 O O . TYR A 1 446 ? 45.626 -15.418 -4.517 1.00 76.81 446 TYR A O 1
ATOM 3489 N N . ARG A 1 447 ? 44.008 -16.122 -3.137 1.00 64.12 447 ARG A N 1
ATOM 3490 C CA . ARG A 1 447 ? 42.938 -16.062 -4.153 1.00 64.12 447 ARG A CA 1
ATOM 3491 C C . ARG A 1 447 ? 42.637 -14.631 -4.600 1.00 64.12 447 ARG A C 1
ATOM 3493 O O . ARG A 1 447 ? 42.338 -14.413 -5.767 1.00 64.12 447 ARG A O 1
ATOM 3500 N N . LEU A 1 448 ? 42.744 -13.668 -3.684 1.00 73.31 448 LEU A N 1
ATOM 3501 C CA . LEU A 1 448 ? 42.627 -12.245 -4.002 1.00 73.31 448 LEU A CA 1
ATOM 3502 C C . LEU A 1 448 ? 43.798 -11.779 -4.887 1.00 73.31 448 LEU A C 1
ATOM 3504 O O . LEU A 1 448 ? 43.596 -11.027 -5.833 1.00 73.31 448 LEU A O 1
ATOM 3508 N N . GLY A 1 449 ? 45.011 -12.265 -4.602 1.00 76.62 449 GLY A N 1
ATOM 3509 C CA . GLY A 1 449 ? 46.204 -12.012 -5.409 1.00 76.62 449 GLY A CA 1
ATOM 3510 C C . GLY A 1 449 ? 46.083 -12.543 -6.837 1.00 76.62 449 GLY A C 1
ATOM 3511 O O . GLY A 1 449 ? 46.450 -11.835 -7.766 1.00 76.62 449 GLY A O 1
ATOM 3512 N N . LEU A 1 450 ? 45.504 -13.735 -7.019 1.00 72.69 450 LEU A N 1
ATOM 3513 C CA . LEU A 1 450 ? 45.242 -14.306 -8.347 1.00 72.69 450 LEU A CA 1
ATOM 3514 C C . LEU A 1 450 ? 44.248 -13.468 -9.163 1.00 72.69 450 LEU A C 1
ATOM 3516 O O . LEU A 1 450 ? 44.497 -13.213 -10.332 1.00 72.69 450 LEU A O 1
ATOM 3520 N N . LEU A 1 451 ? 43.161 -12.989 -8.550 1.00 66.62 451 LEU A N 1
ATOM 3521 C CA . LEU A 1 451 ? 42.168 -12.148 -9.236 1.00 66.62 451 LEU A CA 1
ATOM 3522 C C . LEU A 1 451 ? 42.723 -10.783 -9.666 1.00 66.62 451 LEU A C 1
ATOM 3524 O O . LEU A 1 451 ? 42.315 -10.253 -10.692 1.00 66.62 451 LEU A O 1
ATOM 3528 N N . ASN A 1 452 ? 43.645 -10.215 -8.887 1.00 65.94 452 ASN A N 1
ATOM 3529 C CA . ASN A 1 452 ? 44.239 -8.911 -9.186 1.00 65.94 452 ASN A CA 1
ATOM 3530 C C . ASN A 1 452 ? 45.416 -8.988 -10.170 1.00 65.94 452 ASN A C 1
ATOM 3532 O O . ASN A 1 452 ? 45.818 -7.956 -10.704 1.00 65.94 452 ASN A O 1
ATOM 3536 N N . ALA A 1 453 ? 45.996 -10.173 -10.374 1.00 72.19 453 ALA A N 1
ATOM 3537 C CA . ALA A 1 453 ? 47.155 -10.362 -11.243 1.00 72.19 453 ALA A CA 1
ATOM 3538 C C . ALA A 1 453 ? 46.792 -10.679 -12.707 1.00 72.19 453 ALA A C 1
ATOM 3540 O O . ALA A 1 453 ? 47.674 -10.554 -13.556 1.00 72.19 453 ALA A O 1
ATOM 3541 N N . GLY A 1 454 ? 45.521 -11.000 -12.997 1.00 45.94 454 GLY A N 1
ATOM 3542 C CA . GLY A 1 454 ? 45.057 -11.411 -14.328 1.00 45.94 454 GLY A CA 1
ATOM 3543 C C . GLY A 1 454 ? 45.254 -12.897 -14.579 1.00 45.94 454 GLY A C 1
ATOM 3544 O O . GLY A 1 454 ? 46.426 -13.333 -14.619 1.00 45.94 454 GLY A O 1
#

Radius of gyration: 22.79 Å; chains: 1; bounding box: 75×56×55 Å

Sequence (454 aa):
MAADMAEGIASLGGGGVRTVPDNEAVPKRLGPLRQDLQDVSLILVGDLNNNRAIFPYYANYYTCGDARYPGAGGHELRTVVRPFGDDKNCLIIGAASAADGKAAVGRLLEILRGSKPGRDVELPYVLEVKLSGETARLFERAAEWLRQGGGAKPFEEQAAYSLVLDHFTYAAHLYFYTGDESFARRAREAILRLVDREPEKIRIGDYTMENLAVAWRRVCVCPIFSSQERARVDQSLFGTVAEHSRAWWRLSDGSKGIGCRHHTTGMLAWWTLIRVLQEVGDLDAESRKQLQDWRGEAEKYLNGLTRHYSDDQDDYQSVDSVQNTASYCLQTGDLAWYQNGLAERAARKLLSITDNRGWYAGIQGYGEALPGWERFTLNGGLLLGSCAFVYEDGAYDEALKRLASLGNSWGSLQPAGLRQFAGSRPVGPARARLDSFMDVSRLTPYRLGLLNAG

pLDDT: mean 87.86, std 10.75, range [45.94, 98.81]